Protein AF-A0A7S3BAG7-F1 (afdb_monomer_lite)

Foldseek 3Di:
DDDPDDPPPQDLDAPVVLLVLCLVCLVVQLQALLSLLQSLLVQCVVQLVVGLLSLLLSLLSLVCVLVVLGRHRDPFFDQQQSSLVSLCSNLLSLQVCLLAPVPCVLSSLSSLQSGFNGDHDCLRVCLLQLLVVLCVVQVVPDAQSPLVSVLSRRPDALLVLLQLVLLLQCLVVVNDVVSSQVSSVVVVHDQVNQQPGPSHRNGDRPSVSCNVPSVVSNVSSVLSSLSSCNGHGLQALVNLLCQACKDWDDDGPNDTDTDHHLCLQNVPVVLNVLSVVLVVCQVPPPLLSNLVSLLVSLVSLLQVSDRNHPDGGSSNSSSSSNNSNSLLSNVVSLVVCLVPVVVLAQLRLLSNLLSLLSSVLSNAPPSPQSVVLSVQSVVLSPDDCPQQLSSLVSNLVSLVSNLVVLVVSLVSLCSSNLSSLVSSCVSNVGDPVCSVCVSLVVSCSGSSVSNQSSSQVNNVSSCVRNVFDFKFWLAQAKFKWAEDEEAEQQVCLAPADPTAYAYEYADDQLAGHHHHNHQEYEYQGRDTSSRPHSSCCNVVRHTYMHGVDPVVSVVSVVRHRFIWIWHDPDRRDIDIGGDDPVVRVVVVVVPPDDDDDDDDDGDDPPPPQQDQPPALKAALVPDDPSFFDPVSVVLSVCPPVDPPVDDGDQDMDGTGCNLVVLCPDPQNVVLNVVLVVLPVVADDRGQDPVSVVVNVVSSVSRDDDPRSLVRHQVSCVVSVHDDPPD

Structure (mmCIF, N/CA/C/O backbone):
data_AF-A0A7S3BAG7-F1
#
_entry.id   AF-A0A7S3BAG7-F1
#
loop_
_atom_site.group_PDB
_atom_site.id
_atom_site.type_symbol
_atom_site.label_atom_id
_atom_site.label_alt_id
_atom_site.label_comp_id
_atom_site.label_asym_id
_atom_site.label_entity_id
_atom_site.label_seq_id
_atom_site.pdbx_PDB_ins_code
_atom_site.Cartn_x
_atom_site.Cartn_y
_atom_site.Cartn_z
_atom_site.occupancy
_atom_site.B_iso_or_equiv
_atom_site.auth_seq_id
_atom_site.auth_comp_id
_atom_site.auth_asym_id
_atom_site.auth_atom_id
_atom_site.pdbx_PDB_model_num
ATOM 1 N N . MET A 1 1 ? -21.430 24.669 -4.954 1.00 25.09 1 MET A N 1
ATOM 2 C CA . MET A 1 1 ? -22.412 23.864 -5.709 1.00 25.09 1 MET A CA 1
ATOM 3 C C . MET A 1 1 ? -22.152 22.420 -5.341 1.00 25.09 1 MET A C 1
ATOM 5 O O . MET A 1 1 ? -21.151 21.871 -5.768 1.00 25.09 1 MET A O 1
ATOM 9 N N . LEU A 1 2 ? -22.975 21.888 -4.440 1.00 26.36 2 LEU A N 1
ATOM 10 C CA . LEU A 1 2 ? -22.894 20.519 -3.941 1.00 26.36 2 LEU A CA 1
ATOM 11 C C . LEU A 1 2 ? -23.552 19.614 -4.985 1.00 26.36 2 LEU A C 1
ATOM 13 O O . LEU A 1 2 ? -24.776 19.604 -5.109 1.00 26.36 2 LEU A O 1
ATOM 17 N N . GLY A 1 3 ? -22.734 18.951 -5.798 1.00 23.02 3 GLY A N 1
ATOM 18 C CA . GLY A 1 3 ? -23.190 17.884 -6.677 1.00 23.02 3 GLY A CA 1
ATOM 19 C C . GLY A 1 3 ? -23.357 16.619 -5.850 1.00 23.02 3 GLY A C 1
ATOM 20 O O . GLY A 1 3 ? -22.406 16.169 -5.225 1.00 23.02 3 GLY A O 1
ATOM 21 N N . ALA A 1 4 ? -24.574 16.085 -5.821 1.00 26.61 4 ALA A N 1
ATOM 22 C CA . ALA A 1 4 ? -24.875 14.780 -5.260 1.00 26.61 4 ALA A CA 1
ATOM 23 C C . ALA A 1 4 ? -24.101 13.698 -6.037 1.00 26.61 4 ALA A C 1
ATOM 25 O O . ALA A 1 4 ? -24.522 13.289 -7.120 1.00 26.61 4 ALA A O 1
ATOM 26 N N . GLY A 1 5 ? -22.959 13.269 -5.499 1.00 25.06 5 GLY A N 1
ATOM 27 C CA . GLY A 1 5 ? -22.281 12.043 -5.903 1.00 25.06 5 GLY A CA 1
ATOM 28 C C . GLY A 1 5 ? -23.035 10.868 -5.299 1.00 25.06 5 GLY A C 1
ATOM 29 O O . GLY A 1 5 ? -22.983 10.640 -4.095 1.00 25.06 5 GLY A O 1
ATOM 30 N N . GLY A 1 6 ? -23.827 10.175 -6.114 1.00 25.33 6 GLY A N 1
ATOM 31 C CA . GLY A 1 6 ? -24.443 8.925 -5.692 1.00 25.33 6 GLY A CA 1
ATOM 32 C C . GLY A 1 6 ? -23.356 7.885 -5.447 1.00 25.33 6 GLY A C 1
ATOM 33 O O . GLY A 1 6 ? -22.547 7.649 -6.339 1.00 25.33 6 GLY A O 1
ATOM 34 N N . GLN A 1 7 ? -23.380 7.250 -4.272 1.00 33.12 7 GLN A N 1
ATOM 35 C CA . GLN A 1 7 ? -22.679 5.994 -4.009 1.00 33.12 7 GLN A CA 1
ATOM 36 C C . GLN A 1 7 ? -23.067 4.985 -5.100 1.00 33.12 7 GLN A C 1
ATOM 38 O O . GLN A 1 7 ? -24.140 4.380 -5.060 1.00 33.12 7 GLN A O 1
ATOM 43 N N . ARG A 1 8 ? -22.219 4.841 -6.117 1.00 36.91 8 ARG A N 1
ATOM 44 C CA . ARG A 1 8 ? -22.264 3.723 -7.055 1.00 36.91 8 ARG A CA 1
ATOM 45 C C . ARG A 1 8 ? -21.241 2.721 -6.557 1.00 36.91 8 ARG A C 1
ATOM 47 O O . ARG A 1 8 ? -20.060 2.838 -6.842 1.00 36.91 8 ARG A O 1
ATOM 54 N N . THR A 1 9 ? -21.718 1.760 -5.778 1.00 37.09 9 THR A N 1
ATOM 55 C CA . THR A 1 9 ? -20.982 0.554 -5.400 1.00 37.09 9 THR A CA 1
ATOM 56 C C . THR A 1 9 ? -20.325 -0.059 -6.639 1.00 37.09 9 THR A C 1
ATOM 58 O O . THR A 1 9 ? -21.039 -0.511 -7.539 1.00 37.09 9 THR A O 1
ATOM 61 N N . ALA A 1 10 ? -18.990 -0.074 -6.700 1.00 40.34 10 ALA A N 1
ATOM 62 C CA . ALA A 1 10 ? -18.261 -0.928 -7.631 1.00 40.34 10 ALA A CA 1
ATOM 63 C C . ALA A 1 10 ? -18.729 -2.372 -7.386 1.00 40.34 10 ALA A C 1
ATOM 65 O O . ALA A 1 10 ? -18.666 -2.871 -6.263 1.00 40.34 10 ALA A O 1
ATOM 66 N N . ALA A 1 11 ? -19.325 -3.003 -8.396 1.00 40.44 11 ALA A N 1
ATOM 67 C CA . ALA A 1 11 ? -19.903 -4.330 -8.246 1.00 40.44 11 ALA A CA 1
ATOM 68 C C . ALA A 1 11 ? -18.784 -5.351 -7.984 1.00 40.44 11 ALA A C 1
ATOM 70 O O . ALA A 1 11 ? -17.958 -5.602 -8.858 1.00 40.44 11 ALA A O 1
ATOM 71 N N . ALA A 1 12 ? -18.784 -5.929 -6.780 1.00 52.34 12 ALA A N 1
ATOM 72 C CA . ALA A 1 12 ? -17.923 -7.025 -6.344 1.00 52.34 12 ALA A CA 1
ATOM 73 C C . ALA A 1 12 ? -18.269 -8.321 -7.105 1.00 52.34 12 ALA A C 1
ATOM 75 O O . ALA A 1 12 ? -18.995 -9.182 -6.608 1.00 52.34 12 ALA A O 1
ATOM 76 N N . GLY A 1 13 ? -17.818 -8.421 -8.355 1.00 63.59 13 GLY A N 1
ATOM 77 C CA . GLY A 1 13 ? -18.041 -9.571 -9.227 1.00 63.59 13 GLY A CA 1
ATOM 78 C C . GLY A 1 13 ? -16.734 -10.109 -9.798 1.00 63.59 13 GLY A C 1
ATOM 79 O O . GLY A 1 13 ? -15.817 -9.350 -10.093 1.00 63.59 13 GLY A O 1
ATOM 80 N N . VAL A 1 14 ? -16.653 -11.429 -9.971 1.00 74.06 14 VAL A N 1
ATOM 81 C CA . VAL A 1 14 ? -15.530 -12.080 -10.659 1.00 74.06 14 VAL A CA 1
ATOM 82 C C . VAL A 1 14 ? -15.729 -11.956 -12.171 1.00 74.06 14 VAL A C 1
ATOM 84 O O . VAL A 1 14 ? -16.732 -12.425 -12.715 1.00 74.06 14 VAL A O 1
ATOM 87 N N . ALA A 1 15 ? -14.761 -11.351 -12.860 1.00 83.31 15 ALA A N 1
ATOM 88 C CA . ALA A 1 15 ? -14.761 -11.179 -14.312 1.00 83.31 15 ALA A CA 1
ATOM 89 C C . ALA A 1 15 ? -14.357 -12.472 -15.047 1.00 83.31 15 ALA A C 1
ATOM 91 O O . ALA A 1 15 ? -13.264 -12.571 -15.605 1.00 83.31 15 ALA A O 1
ATOM 92 N N . ASN A 1 16 ? -15.240 -13.477 -15.047 1.00 84.69 16 ASN A N 1
ATOM 93 C CA . ASN A 1 16 ? -14.949 -14.812 -15.594 1.00 84.69 16 ASN A CA 1
ATOM 94 C C . ASN A 1 16 ? -14.428 -14.784 -17.046 1.00 84.69 16 ASN A C 1
ATOM 96 O O . ASN A 1 16 ? -13.531 -15.550 -17.378 1.00 84.69 16 ASN A O 1
ATOM 100 N N . SER A 1 17 ? -14.917 -13.869 -17.896 1.00 88.94 17 SER A N 1
ATOM 101 C CA . SER A 1 17 ? -14.440 -13.717 -19.283 1.00 88.94 17 SER A CA 1
ATOM 102 C C . SER A 1 17 ? -12.948 -13.375 -19.360 1.00 88.94 17 SER A C 1
ATOM 104 O O . SER A 1 17 ? -12.216 -13.951 -20.168 1.00 88.94 17 SER A O 1
ATOM 106 N N . VAL A 1 18 ? -12.489 -12.447 -18.516 1.00 92.56 18 VAL A N 1
ATOM 107 C CA . VAL A 1 18 ? -11.083 -12.037 -18.438 1.00 92.56 18 VAL A CA 1
ATOM 108 C C . VAL A 1 18 ? -10.251 -13.119 -17.764 1.00 92.56 18 VAL A C 1
ATOM 110 O O . VAL A 1 18 ? -9.159 -13.402 -18.246 1.00 92.56 18 VAL A O 1
ATOM 113 N N . VAL A 1 19 ? -10.766 -13.761 -16.711 1.00 92.69 19 VAL A N 1
ATOM 114 C CA . VAL A 1 19 ? -10.092 -14.882 -16.033 1.00 92.69 19 VAL A CA 1
ATOM 115 C C . VAL A 1 19 ? -9.804 -16.015 -17.020 1.00 92.69 19 VAL A C 1
ATOM 117 O O . VAL A 1 19 ? -8.657 -16.446 -17.137 1.00 92.69 19 VAL A O 1
ATOM 120 N N . ASP A 1 20 ? -10.805 -16.436 -17.797 1.00 93.62 20 ASP A N 1
ATOM 121 C CA . ASP A 1 20 ? -10.656 -17.481 -18.814 1.00 93.62 20 ASP A CA 1
ATOM 122 C C . ASP A 1 20 ? -9.662 -17.062 -19.908 1.00 93.62 20 ASP A C 1
ATOM 124 O O . ASP A 1 20 ? -8.821 -17.855 -20.340 1.00 93.62 20 ASP A O 1
ATOM 128 N N . ALA A 1 21 ? -9.722 -15.801 -20.348 1.00 95.62 21 ALA A N 1
ATOM 129 C CA . ALA A 1 21 ? -8.809 -15.275 -21.357 1.00 95.62 21 ALA A CA 1
ATOM 130 C C . ALA A 1 21 ? -7.359 -15.191 -20.853 1.00 95.62 21 ALA A C 1
ATOM 132 O O . ALA A 1 21 ? -6.438 -15.488 -21.614 1.00 95.62 21 ALA A O 1
ATOM 133 N N . VAL A 1 22 ? -7.150 -14.812 -19.590 1.00 95.69 22 VAL A N 1
ATOM 134 C CA . VAL A 1 22 ? -5.837 -14.816 -18.934 1.00 95.69 22 VAL A CA 1
ATOM 135 C C . VAL A 1 22 ? -5.315 -16.244 -18.838 1.00 95.69 22 VAL A C 1
ATOM 137 O O . VAL A 1 22 ? -4.221 -16.512 -19.322 1.00 95.69 22 VAL A O 1
ATOM 140 N N . ALA A 1 23 ? -6.109 -17.183 -18.318 1.00 94.69 23 ALA A N 1
ATOM 141 C CA . ALA A 1 23 ? -5.704 -18.582 -18.186 1.00 94.69 23 ALA A CA 1
ATOM 142 C C . ALA A 1 23 ? -5.341 -19.222 -19.537 1.00 94.69 23 ALA A C 1
ATOM 144 O O . ALA A 1 23 ? -4.357 -19.952 -19.641 1.00 94.69 23 ALA A O 1
ATOM 145 N N . ALA A 1 24 ? -6.097 -18.911 -20.593 1.00 96.81 24 ALA A N 1
ATOM 146 C CA . ALA A 1 24 ? -5.824 -19.413 -21.936 1.00 96.81 24 ALA A CA 1
ATOM 147 C C . ALA A 1 24 ? -4.565 -18.799 -22.575 1.00 96.81 24 ALA A C 1
ATOM 149 O O . ALA A 1 24 ? -3.923 -19.454 -23.396 1.00 96.81 24 ALA A O 1
ATOM 150 N N . ARG A 1 25 ? -4.225 -17.546 -22.241 1.00 96.88 25 ARG A N 1
ATOM 151 C CA . ARG A 1 25 ? -3.120 -16.793 -22.864 1.00 96.88 25 ARG A CA 1
ATOM 152 C C . ARG A 1 25 ? -1.860 -16.716 -22.006 1.00 96.88 25 ARG A C 1
ATOM 154 O O . ARG A 1 25 ? -0.835 -16.267 -22.515 1.00 96.88 25 ARG A O 1
ATOM 161 N N . GLU A 1 26 ? -1.902 -17.157 -20.751 1.00 95.94 26 GLU A N 1
ATOM 162 C CA . GLU A 1 26 ? -0.728 -17.184 -19.875 1.00 95.94 26 GLU A CA 1
ATOM 163 C C . GLU A 1 26 ? 0.449 -17.951 -20.500 1.00 95.94 26 GLU A C 1
ATOM 165 O O . GLU A 1 26 ? 1.532 -17.374 -20.535 1.00 95.94 26 GLU A O 1
ATOM 170 N N . PRO A 1 27 ? 0.278 -19.137 -21.124 1.00 94.75 27 PRO A N 1
ATOM 171 C CA . PRO A 1 27 ? 1.395 -19.827 -21.779 1.00 94.75 27 PRO A CA 1
ATOM 172 C C . PRO A 1 27 ? 2.094 -18.997 -22.873 1.00 94.75 27 PRO A C 1
ATOM 174 O O . PRO A 1 27 ? 3.301 -19.116 -23.080 1.00 94.75 27 PRO A O 1
ATOM 177 N N . ASP A 1 28 ? 1.358 -18.122 -23.569 1.00 94.25 28 ASP A N 1
ATOM 178 C CA . ASP A 1 28 ? 1.946 -17.180 -24.528 1.00 94.25 28 ASP A CA 1
ATOM 179 C C . ASP A 1 28 ? 2.624 -15.992 -23.824 1.00 94.25 28 ASP A C 1
ATOM 181 O O . ASP A 1 28 ? 3.638 -15.481 -24.307 1.00 94.25 28 ASP A O 1
ATOM 185 N N . ALA A 1 29 ? 2.075 -15.542 -22.692 1.00 94.50 29 ALA A N 1
ATOM 186 C CA . ALA A 1 29 ? 2.610 -14.451 -21.880 1.00 94.50 29 ALA A CA 1
ATOM 187 C C . ALA A 1 29 ? 3.918 -14.826 -21.164 1.00 94.50 29 ALA A C 1
ATOM 189 O O . ALA A 1 29 ? 4.806 -13.981 -21.039 1.00 94.50 29 ALA A O 1
ATOM 190 N N . GLU A 1 30 ? 4.065 -16.087 -20.753 1.00 93.50 30 GLU A N 1
ATOM 191 C CA . GLU A 1 30 ? 5.268 -16.639 -20.115 1.00 93.50 30 GLU A CA 1
ATOM 192 C C . GLU A 1 30 ? 6.508 -16.542 -21.003 1.00 93.50 30 GLU A C 1
ATOM 194 O O . GLU A 1 30 ? 7.626 -16.531 -20.496 1.00 93.50 30 GLU A O 1
ATOM 199 N N . ARG A 1 31 ? 6.334 -16.422 -22.325 1.00 91.94 31 ARG A N 1
ATOM 200 C CA . ARG A 1 31 ? 7.448 -16.251 -23.263 1.00 91.94 31 ARG A CA 1
ATOM 201 C C . ARG A 1 31 ? 8.255 -15.006 -22.945 1.00 91.94 31 ARG A C 1
ATOM 203 O O . ARG A 1 31 ? 9.465 -15.056 -23.054 1.00 91.94 31 ARG A O 1
ATOM 210 N N . SER A 1 32 ? 7.618 -13.885 -22.608 1.00 91.88 32 SER A N 1
ATOM 211 C CA . SER A 1 32 ? 8.315 -12.676 -22.156 1.00 91.88 32 SER A CA 1
ATOM 212 C C . SER A 1 32 ? 7.347 -11.585 -21.706 1.00 91.88 32 SER A C 1
ATOM 214 O O . SER A 1 32 ? 6.210 -11.502 -22.176 1.00 91.88 32 SER A O 1
ATOM 216 N N . PHE A 1 33 ? 7.853 -10.624 -20.929 1.00 91.00 33 PHE A N 1
ATOM 217 C CA . PHE A 1 33 ? 7.125 -9.393 -20.606 1.00 91.00 33 PHE A CA 1
ATOM 218 C C . PHE A 1 33 ? 6.549 -8.660 -21.826 1.00 91.00 33 PHE A C 1
ATOM 220 O O . PHE A 1 33 ? 5.456 -8.113 -21.744 1.00 91.00 33 PHE A O 1
ATOM 227 N N . MET A 1 34 ? 7.233 -8.678 -22.975 1.00 92.56 34 MET A N 1
ATOM 228 C CA . MET A 1 34 ? 6.716 -8.059 -24.201 1.00 92.56 34 MET A CA 1
ATOM 229 C C . MET A 1 34 ? 5.394 -8.699 -24.642 1.00 92.56 34 MET A C 1
ATOM 231 O O . MET A 1 34 ? 4.447 -7.979 -24.964 1.00 92.56 34 MET A O 1
ATOM 235 N N . HIS A 1 35 ? 5.301 -10.033 -24.613 1.00 94.88 35 HIS A N 1
ATOM 236 C CA . HIS A 1 35 ? 4.053 -10.734 -24.919 1.00 94.88 35 HIS A CA 1
ATOM 237 C C . HIS A 1 35 ? 2.996 -10.436 -23.862 1.00 94.88 35 HIS A C 1
ATOM 239 O O . HIS A 1 35 ? 1.887 -10.045 -24.220 1.00 94.88 35 HIS A O 1
ATOM 245 N N . ARG A 1 36 ? 3.355 -10.530 -22.575 1.00 95.50 36 ARG A N 1
ATOM 246 C CA . ARG A 1 36 ? 2.443 -10.239 -21.462 1.00 95.50 36 ARG A CA 1
ATOM 247 C C . ARG A 1 36 ? 1.829 -8.842 -21.564 1.00 95.50 36 ARG A C 1
ATOM 249 O O . ARG A 1 36 ? 0.615 -8.711 -21.471 1.00 95.50 36 ARG A O 1
ATOM 256 N N . TYR A 1 37 ? 2.628 -7.808 -21.829 1.00 95.19 37 TYR A N 1
ATOM 257 C CA . TYR A 1 37 ? 2.134 -6.434 -21.949 1.00 95.19 37 TYR A CA 1
ATOM 258 C C . TYR A 1 37 ? 1.263 -6.213 -23.190 1.00 95.19 37 TYR A C 1
ATOM 260 O O . TYR A 1 37 ? 0.271 -5.494 -23.107 1.00 95.19 37 TYR A O 1
ATOM 268 N N . ASN A 1 38 ? 1.565 -6.861 -24.320 1.00 95.62 38 ASN A N 1
ATOM 269 C CA . ASN A 1 38 ? 0.683 -6.810 -25.492 1.00 95.62 38 ASN A CA 1
ATOM 270 C C . ASN A 1 38 ? -0.660 -7.496 -25.223 1.00 95.62 38 ASN A C 1
ATOM 272 O O . ASN A 1 38 ? -1.707 -6.939 -25.541 1.00 95.62 38 ASN A O 1
ATOM 276 N N . ILE A 1 39 ? -0.635 -8.675 -24.594 1.00 96.94 39 ILE A N 1
ATOM 277 C CA . ILE A 1 39 ? -1.845 -9.394 -24.186 1.00 96.94 39 ILE A CA 1
ATOM 278 C C . ILE A 1 39 ? -2.659 -8.531 -23.216 1.00 96.94 39 ILE A C 1
ATOM 280 O O . ILE A 1 39 ? -3.860 -8.366 -23.411 1.00 96.94 39 ILE A O 1
ATOM 284 N N . ALA A 1 40 ? -2.011 -7.936 -22.212 1.00 96.50 40 ALA A N 1
ATOM 285 C CA . ALA A 1 40 ? -2.662 -7.061 -21.244 1.00 96.50 40 ALA A CA 1
ATOM 286 C C . ALA A 1 40 ? -3.283 -5.825 -21.906 1.00 96.50 40 ALA A C 1
ATOM 288 O O . ALA A 1 40 ? -4.413 -5.486 -21.585 1.00 96.50 40 ALA A O 1
ATOM 289 N N . SER A 1 41 ? -2.599 -5.196 -22.865 1.00 95.31 41 SER A N 1
ATOM 290 C CA . SER A 1 41 ? -3.130 -4.067 -23.642 1.00 95.31 41 SER A CA 1
ATOM 291 C C . SER A 1 41 ? -4.400 -4.463 -24.412 1.00 95.31 41 SER A C 1
ATOM 293 O O . SER A 1 41 ? -5.436 -3.802 -24.307 1.00 95.31 41 SER A O 1
ATOM 295 N N . GLU A 1 42 ? -4.387 -5.607 -25.100 1.00 94.81 42 GLU A N 1
ATOM 296 C CA . GLU A 1 42 ? -5.569 -6.120 -25.804 1.00 94.81 42 GLU A CA 1
ATOM 297 C C . GLU A 1 42 ? -6.735 -6.455 -24.859 1.00 94.81 42 GLU A C 1
ATOM 299 O O . GLU A 1 42 ? -7.889 -6.158 -25.173 1.00 94.81 42 GLU A O 1
ATOM 304 N N . LEU A 1 43 ? -6.453 -7.083 -23.711 1.00 95.44 43 LEU A N 1
ATOM 305 C CA . LEU A 1 43 ? -7.470 -7.420 -22.710 1.00 95.44 43 LEU A CA 1
ATOM 306 C C . LEU A 1 43 ? -8.049 -6.161 -22.070 1.00 95.44 43 LEU A C 1
ATOM 308 O O . LEU A 1 43 ? -9.267 -6.024 -21.992 1.00 95.44 43 LEU A O 1
ATOM 312 N N . LEU A 1 44 ? -7.193 -5.210 -21.699 1.00 93.62 44 LEU A N 1
ATOM 313 C CA . LEU A 1 44 ? -7.589 -3.940 -21.104 1.00 93.62 44 LEU A CA 1
ATOM 314 C C . LEU A 1 44 ? -8.506 -3.144 -22.042 1.00 93.62 44 LEU A C 1
ATOM 316 O O . LEU A 1 44 ? -9.425 -2.472 -21.585 1.00 93.62 44 LEU A O 1
ATOM 320 N N . GLN A 1 45 ? -8.309 -3.250 -23.362 1.00 90.56 45 GLN A N 1
ATOM 321 C CA . GLN A 1 45 ? -9.130 -2.535 -24.347 1.00 90.56 45 GLN A CA 1
ATOM 322 C C . GLN A 1 45 ? -10.577 -3.021 -24.327 1.00 90.56 45 GLN A C 1
ATOM 324 O O . GLN A 1 45 ? -11.504 -2.223 -24.454 1.00 90.56 45 GLN A O 1
ATOM 329 N N . LYS A 1 46 ? -10.755 -4.334 -24.177 1.00 89.38 46 LYS A N 1
ATOM 330 C CA . LYS A 1 46 ? -12.069 -4.976 -24.101 1.00 89.38 46 LYS A CA 1
ATOM 331 C C . LYS A 1 46 ? -12.699 -4.747 -22.731 1.00 89.38 46 LYS A C 1
ATOM 333 O O . LYS A 1 46 ? -13.839 -4.297 -22.657 1.00 89.38 46 LYS A O 1
ATOM 338 N N . ALA A 1 47 ? -11.915 -4.952 -21.674 1.00 90.25 47 ALA A N 1
ATOM 339 C CA . ALA A 1 47 ? -12.338 -4.845 -20.284 1.00 90.25 47 ALA A CA 1
ATOM 340 C C . ALA A 1 47 ? -13.013 -3.505 -19.959 1.00 90.25 47 ALA A C 1
ATOM 342 O O . ALA A 1 47 ? -14.060 -3.480 -19.325 1.00 90.25 47 ALA A O 1
ATOM 343 N N . VAL A 1 48 ? -12.481 -2.388 -20.470 1.00 86.69 48 VAL A N 1
ATOM 344 C CA . VAL A 1 48 ? -13.052 -1.044 -20.244 1.00 86.69 48 VAL A CA 1
ATOM 345 C C . VAL A 1 48 ? -14.497 -0.921 -20.734 1.00 86.69 48 VAL A C 1
ATOM 347 O O . VAL A 1 48 ? -15.272 -0.149 -20.174 1.00 86.69 48 VAL A O 1
ATOM 350 N N . THR A 1 49 ? -14.874 -1.666 -21.776 1.00 85.44 49 THR A N 1
ATOM 351 C CA . THR A 1 49 ? -16.251 -1.668 -22.296 1.00 85.44 49 THR A CA 1
ATOM 352 C C . THR A 1 49 ? -17.181 -2.630 -21.558 1.00 85.44 49 THR A C 1
ATOM 354 O O . THR A 1 49 ? -18.396 -2.495 -21.679 1.00 85.44 49 THR A O 1
ATOM 357 N N . GLU A 1 50 ? -16.621 -3.580 -20.807 1.00 85.94 50 GLU A N 1
ATOM 358 C CA . GLU A 1 50 ? -17.352 -4.629 -20.091 1.00 85.94 50 GLU A CA 1
ATOM 359 C C . GLU A 1 50 ? -17.657 -4.206 -18.645 1.00 85.94 50 GLU A C 1
ATOM 361 O O . GLU A 1 50 ? -18.801 -4.333 -18.206 1.00 85.94 50 GLU A O 1
ATOM 366 N N . GLY A 1 51 ? -16.697 -3.584 -17.951 1.00 85.56 51 GLY A N 1
ATOM 367 C CA . GLY A 1 51 ? -16.920 -3.0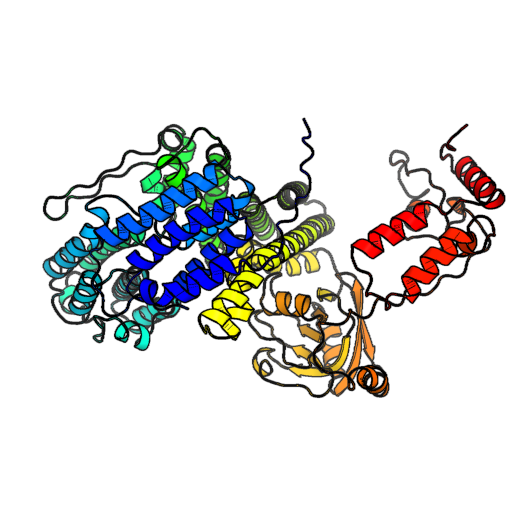35 -16.617 1.00 85.56 51 GLY A CA 1
ATOM 368 C C . GLY A 1 51 ? -15.654 -2.893 -15.759 1.00 85.56 51 GLY A C 1
ATOM 369 O O . GLY A 1 51 ? -14.555 -3.274 -16.166 1.00 85.56 51 GLY A O 1
ATOM 370 N N . PRO A 1 52 ? -15.779 -2.314 -14.546 1.00 85.62 52 PRO A N 1
ATOM 371 C CA . PRO A 1 52 ? -14.657 -2.164 -13.618 1.00 85.62 52 PRO A CA 1
ATOM 372 C C . PRO A 1 52 ? -14.054 -3.495 -13.152 1.00 85.62 52 PRO A C 1
ATOM 374 O O . PRO A 1 52 ? -12.844 -3.570 -12.967 1.00 85.62 52 PRO A O 1
ATOM 377 N N . ALA A 1 53 ? -14.866 -4.546 -12.996 1.00 89.00 53 ALA A N 1
ATOM 378 C CA . ALA A 1 53 ? -14.400 -5.859 -12.547 1.00 89.00 53 ALA A CA 1
ATOM 379 C C . ALA A 1 53 ? -13.405 -6.482 -13.541 1.00 89.00 53 ALA A C 1
ATOM 381 O O . ALA A 1 53 ? -12.375 -7.030 -13.151 1.00 89.00 53 ALA A O 1
ATOM 382 N N . GLU A 1 54 ? -13.674 -6.342 -14.838 1.00 91.88 54 GLU A N 1
ATOM 383 C CA . GLU A 1 54 ? -12.829 -6.819 -15.928 1.00 91.88 54 GLU A CA 1
ATOM 384 C C . GLU A 1 54 ? -11.492 -6.074 -15.967 1.00 91.88 54 GLU A C 1
ATOM 386 O O . GLU A 1 54 ? -10.438 -6.678 -16.177 1.00 91.88 54 GLU A O 1
ATOM 391 N N . VAL A 1 55 ? -11.516 -4.760 -15.731 1.00 92.50 55 VAL A N 1
ATOM 392 C CA . VAL A 1 55 ? -10.303 -3.932 -15.666 1.00 92.50 55 VAL A CA 1
ATOM 393 C C . VAL A 1 55 ? -9.462 -4.313 -14.445 1.00 92.50 55 VAL A C 1
ATOM 395 O O . VAL A 1 55 ? -8.243 -4.471 -14.558 1.00 92.50 55 VAL A O 1
ATOM 398 N N . THR A 1 56 ? -10.110 -4.531 -13.300 1.00 93.50 56 THR A N 1
ATOM 399 C CA . THR A 1 56 ? -9.463 -5.009 -12.075 1.00 93.50 56 THR A CA 1
ATOM 400 C C . THR A 1 56 ? -8.802 -6.372 -12.271 1.00 93.50 56 THR A C 1
ATOM 402 O O . THR A 1 56 ? -7.661 -6.553 -11.851 1.00 93.50 56 THR A O 1
ATOM 405 N N . ALA A 1 57 ? -9.444 -7.307 -12.975 1.00 95.12 57 ALA A N 1
ATOM 406 C CA . ALA A 1 57 ? -8.856 -8.611 -13.279 1.00 95.12 57 ALA A CA 1
ATOM 407 C C . ALA A 1 57 ? -7.539 -8.497 -14.075 1.00 95.12 57 ALA A C 1
ATOM 409 O O . ALA A 1 57 ? -6.560 -9.176 -13.758 1.00 95.12 57 ALA A O 1
ATOM 410 N N . VAL A 1 58 ? -7.461 -7.586 -15.055 1.00 95.62 58 VAL A N 1
ATOM 411 C CA . VAL A 1 58 ? -6.204 -7.318 -15.782 1.00 95.62 58 VAL A CA 1
ATOM 412 C C . VAL A 1 58 ? -5.131 -6.743 -14.849 1.00 95.62 58 VAL A C 1
ATOM 414 O O . VAL A 1 58 ? -3.970 -7.152 -14.923 1.00 95.62 58 VAL A O 1
ATOM 417 N N . ALA A 1 59 ? -5.502 -5.824 -13.954 1.00 94.81 59 ALA A N 1
ATOM 418 C CA . ALA A 1 59 ? -4.571 -5.239 -12.990 1.00 94.81 59 ALA A CA 1
ATOM 419 C C . ALA A 1 59 ? -4.017 -6.278 -12.005 1.00 94.81 59 ALA A C 1
ATOM 421 O O . ALA A 1 59 ? -2.809 -6.321 -11.774 1.00 94.81 59 ALA A O 1
ATOM 422 N N . VAL A 1 60 ? -4.877 -7.159 -11.488 1.00 95.81 60 VAL A N 1
ATOM 423 C CA . VAL A 1 60 ? -4.493 -8.275 -10.614 1.00 95.81 60 VAL A CA 1
ATOM 424 C C . VAL A 1 60 ? -3.503 -9.206 -11.313 1.00 95.81 60 VAL A C 1
ATOM 426 O O . VAL A 1 60 ? -2.461 -9.537 -10.748 1.00 95.81 60 VAL A O 1
ATOM 429 N N . TRP A 1 61 ? -3.766 -9.573 -12.570 1.00 96.38 61 TRP A N 1
ATOM 430 C CA . TRP A 1 61 ? -2.857 -10.418 -13.346 1.00 96.38 61 TRP A CA 1
ATOM 431 C C . TRP A 1 61 ? -1.469 -9.786 -13.535 1.00 96.38 61 TRP A C 1
ATOM 433 O O . TRP A 1 61 ? -0.442 -10.437 -13.322 1.00 96.38 61 TRP A O 1
ATOM 443 N N . LEU A 1 62 ? -1.417 -8.496 -13.879 1.00 95.38 62 LEU A N 1
ATOM 444 C CA . LEU A 1 62 ? -0.153 -7.764 -13.987 1.00 95.38 62 LEU A CA 1
ATOM 445 C C . LEU A 1 62 ? 0.564 -7.651 -12.637 1.00 95.38 62 LEU A C 1
ATOM 447 O O . LEU A 1 62 ? 1.792 -7.740 -12.587 1.00 95.38 62 LEU A O 1
ATOM 451 N N . ARG A 1 63 ? -0.181 -7.508 -11.538 1.00 94.19 63 ARG A N 1
ATOM 452 C CA . ARG A 1 63 ? 0.387 -7.447 -10.190 1.00 94.19 63 ARG A CA 1
ATOM 453 C C . ARG A 1 63 ? 0.973 -8.787 -9.749 1.00 94.19 63 ARG A C 1
ATOM 455 O O . ARG A 1 63 ? 2.048 -8.766 -9.153 1.00 94.19 63 ARG A O 1
ATOM 462 N N . TYR A 1 64 ? 0.359 -9.922 -10.099 1.00 95.06 64 TYR A N 1
ATOM 463 C CA . TYR A 1 64 ? 0.959 -11.249 -9.903 1.00 95.06 64 TYR A CA 1
ATOM 464 C C . TYR A 1 64 ? 2.300 -11.379 -10.633 1.00 95.06 64 TYR A C 1
ATOM 466 O O . TYR A 1 64 ? 3.280 -11.856 -10.056 1.00 95.06 64 TYR A O 1
ATOM 474 N N . ALA A 1 65 ? 2.383 -10.884 -11.873 1.00 93.31 65 ALA A N 1
ATOM 475 C CA . ALA A 1 65 ? 3.651 -10.836 -12.595 1.00 93.31 65 ALA A CA 1
ATOM 476 C C . ALA A 1 65 ? 4.672 -9.939 -11.874 1.00 93.31 65 ALA A C 1
ATOM 478 O O . ALA A 1 65 ? 5.794 -10.376 -11.628 1.00 93.31 65 ALA A O 1
ATOM 479 N N . ALA A 1 66 ? 4.293 -8.723 -11.472 1.00 89.81 66 ALA A N 1
ATOM 480 C CA . ALA A 1 66 ? 5.179 -7.809 -10.744 1.00 89.81 66 ALA A CA 1
ATOM 481 C C . ALA A 1 66 ? 5.654 -8.381 -9.391 1.00 89.81 66 ALA A C 1
ATOM 483 O O . ALA A 1 66 ? 6.791 -8.146 -8.993 1.00 89.81 66 ALA A O 1
ATOM 484 N N . ALA A 1 67 ? 4.822 -9.181 -8.718 1.00 89.56 67 ALA A N 1
ATOM 485 C CA . ALA A 1 67 ? 5.131 -9.861 -7.458 1.00 89.56 67 ALA A CA 1
ATOM 486 C C . ALA A 1 67 ? 6.014 -11.117 -7.613 1.00 89.56 67 ALA A C 1
ATOM 488 O O . ALA A 1 67 ? 6.216 -11.831 -6.638 1.00 89.56 67 ALA A O 1
ATOM 489 N N . LYS A 1 68 ? 6.535 -11.412 -8.816 1.00 90.31 68 LYS A N 1
ATOM 490 C CA . LYS A 1 68 ? 7.334 -12.621 -9.117 1.00 90.31 68 LYS A CA 1
ATOM 491 C C . LYS A 1 68 ? 6.576 -13.945 -8.922 1.00 90.31 68 LYS A C 1
ATOM 493 O O . LYS A 1 68 ? 7.206 -14.995 -8.841 1.00 90.31 68 LYS A O 1
ATOM 498 N N . LEU A 1 69 ? 5.241 -13.910 -8.910 1.00 92.81 69 LEU A N 1
ATOM 499 C CA . LEU A 1 69 ? 4.385 -15.096 -8.755 1.00 92.81 69 LEU A CA 1
ATOM 500 C C . LEU A 1 69 ? 4.066 -15.786 -10.091 1.00 92.81 69 LEU A C 1
ATOM 502 O O . LEU A 1 69 ? 3.510 -16.879 -10.100 1.00 92.81 69 LEU A O 1
ATOM 506 N N . LEU A 1 70 ? 4.436 -15.163 -11.215 1.00 93.88 70 LEU A N 1
ATOM 507 C CA . LEU A 1 70 ? 4.307 -15.715 -12.566 1.00 93.88 70 LEU A CA 1
ATOM 508 C C . LEU A 1 70 ? 5.671 -15.792 -13.251 1.00 93.88 70 LEU A C 1
ATOM 510 O O . LEU A 1 70 ? 6.566 -14.982 -12.986 1.00 93.88 70 LEU A O 1
ATOM 514 N N . LEU A 1 71 ? 5.814 -16.727 -14.190 1.00 91.31 71 LEU A N 1
ATOM 515 C CA . LEU A 1 71 ? 7.026 -16.852 -14.992 1.00 91.31 71 LEU A CA 1
ATOM 516 C C . LEU A 1 71 ? 7.172 -15.634 -15.922 1.00 91.31 71 LEU A C 1
ATOM 518 O O . LEU A 1 71 ? 6.269 -15.267 -16.677 1.00 91.31 71 LEU A O 1
ATOM 522 N N . TRP A 1 72 ? 8.320 -14.962 -15.845 1.00 90.06 72 TRP A N 1
ATOM 523 C CA . TRP A 1 72 ? 8.562 -13.721 -16.595 1.00 90.06 72 TRP A CA 1
ATOM 524 C C . TRP A 1 72 ? 8.992 -13.948 -18.041 1.00 90.06 72 TRP A C 1
ATOM 526 O O . TRP A 1 72 ? 8.790 -13.075 -18.888 1.00 90.06 72 TRP A O 1
ATOM 536 N N . ASN A 1 73 ? 9.660 -15.068 -18.294 1.00 86.81 73 ASN A N 1
ATOM 537 C CA . ASN A 1 73 ? 10.283 -15.390 -19.565 1.00 86.81 73 ASN A CA 1
ATOM 538 C C . ASN A 1 73 ? 10.584 -16.895 -19.622 1.00 86.81 73 ASN A C 1
ATOM 540 O O . ASN A 1 73 ? 10.939 -17.484 -18.600 1.00 86.81 73 ASN A O 1
ATOM 544 N N . ASN A 1 74 ? 10.477 -17.473 -20.815 1.00 87.44 74 ASN A N 1
ATOM 545 C CA . ASN A 1 74 ? 10.713 -18.885 -21.077 1.00 87.44 74 ASN A CA 1
ATOM 546 C C . ASN A 1 74 ? 11.321 -19.059 -22.474 1.00 87.44 74 ASN A C 1
ATOM 548 O O . ASN A 1 74 ? 10.600 -18.999 -23.474 1.00 87.44 74 ASN A O 1
ATOM 552 N N . ASP A 1 75 ? 12.644 -19.232 -22.521 1.00 84.12 75 ASP A N 1
ATOM 553 C CA . ASP A 1 75 ? 13.448 -19.518 -23.720 1.00 84.12 75 ASP A CA 1
ATOM 554 C C . ASP A 1 75 ? 13.066 -18.678 -24.954 1.00 84.12 75 ASP A C 1
ATOM 556 O O . ASP A 1 75 ? 12.891 -19.173 -26.073 1.00 84.12 75 ASP A O 1
ATOM 560 N N . TYR A 1 76 ? 12.901 -17.366 -24.759 1.00 86.00 76 TYR A N 1
ATOM 561 C CA . TYR A 1 76 ? 12.541 -16.460 -25.843 1.00 86.00 76 TYR A CA 1
ATOM 562 C C . TYR A 1 76 ? 13.309 -15.145 -25.778 1.00 86.00 76 TYR A C 1
ATOM 564 O O . TYR A 1 76 ? 13.167 -14.363 -24.849 1.00 86.00 76 TYR A O 1
ATOM 572 N N . ASN A 1 77 ? 14.082 -14.836 -26.817 1.00 88.44 77 ASN A N 1
ATOM 573 C CA . ASN A 1 77 ? 14.854 -13.595 -26.876 1.00 88.44 77 ASN A CA 1
ATOM 574 C C . ASN A 1 77 ? 13.985 -12.410 -27.326 1.00 88.44 77 ASN A C 1
ATOM 576 O O . ASN A 1 77 ? 13.448 -12.415 -28.438 1.00 88.44 77 ASN A O 1
ATOM 580 N N . VAL A 1 78 ? 13.920 -11.360 -26.506 1.00 85.44 78 VAL A N 1
ATOM 581 C CA . VAL A 1 78 ? 13.262 -10.094 -26.850 1.00 85.44 78 VAL A CA 1
ATOM 582 C C . VAL A 1 78 ? 14.274 -8.966 -26.901 1.00 85.44 78 VAL A C 1
ATOM 584 O O . VAL A 1 78 ? 15.002 -8.705 -25.945 1.00 85.44 78 VAL A O 1
ATOM 587 N N . LYS A 1 79 ? 14.273 -8.203 -27.999 1.00 82.69 79 LYS A N 1
ATOM 588 C CA . LYS A 1 79 ? 15.070 -6.970 -28.070 1.00 82.69 79 LYS A CA 1
ATOM 589 C C . LYS A 1 79 ? 14.493 -5.933 -27.100 1.00 82.69 79 LYS A C 1
ATOM 591 O O . LYS A 1 79 ? 13.283 -5.730 -27.111 1.00 82.69 79 LYS A O 1
ATOM 596 N N . PRO A 1 80 ? 15.291 -5.170 -26.337 1.00 79.12 80 PRO A N 1
ATOM 597 C CA . PRO A 1 80 ? 14.759 -4.331 -25.268 1.00 79.12 80 PRO A CA 1
ATOM 598 C C . PRO A 1 80 ? 13.907 -3.186 -25.826 1.00 79.12 80 PRO A C 1
ATOM 600 O O . PRO A 1 80 ? 12.965 -2.746 -25.186 1.00 79.12 80 PRO A O 1
ATOM 603 N N . ARG A 1 81 ? 14.175 -2.755 -27.067 1.00 80.62 81 ARG A N 1
ATOM 604 C CA . ARG A 1 81 ? 13.320 -1.820 -27.814 1.00 80.62 81 ARG A CA 1
ATOM 605 C C . ARG A 1 81 ? 11.891 -2.346 -28.034 1.00 80.62 81 ARG A C 1
ATOM 607 O O . ARG A 1 81 ? 10.949 -1.569 -28.028 1.00 80.62 81 ARG A O 1
ATOM 614 N N . GLU A 1 82 ? 11.721 -3.656 -28.231 1.00 86.06 82 GLU A N 1
ATOM 615 C CA . GLU A 1 82 ? 10.409 -4.288 -28.439 1.00 86.06 82 GLU A CA 1
ATOM 616 C C . GLU A 1 82 ? 9.650 -4.403 -27.115 1.00 86.06 82 GLU A C 1
ATOM 618 O O . GLU A 1 82 ? 8.447 -4.148 -27.081 1.00 86.06 82 GLU A O 1
ATOM 623 N N . LEU A 1 83 ? 10.365 -4.704 -26.024 1.00 86.31 83 LEU A N 1
ATOM 624 C CA . LEU A 1 83 ? 9.829 -4.646 -24.664 1.00 86.31 83 LEU A CA 1
ATOM 625 C C . LEU A 1 83 ? 9.374 -3.223 -24.301 1.00 86.31 83 LEU A C 1
ATOM 627 O O . LEU A 1 83 ? 8.221 -3.035 -23.927 1.00 86.31 83 LEU A O 1
ATOM 631 N N . SER A 1 84 ? 10.245 -2.230 -24.497 1.00 84.81 84 SER A N 1
ATOM 632 C CA . SER A 1 84 ? 9.965 -0.811 -24.240 1.00 84.81 84 SER A CA 1
ATOM 633 C C . SER A 1 84 ? 8.757 -0.305 -25.034 1.00 84.81 84 SER A C 1
ATOM 635 O O . SER A 1 84 ? 7.912 0.413 -24.504 1.00 84.81 84 SER A O 1
ATOM 637 N N . ALA A 1 85 ? 8.618 -0.731 -26.295 1.00 87.44 85 ALA A N 1
ATOM 638 C CA . ALA A 1 85 ? 7.459 -0.393 -27.117 1.00 87.44 85 ALA A CA 1
ATOM 639 C C . ALA A 1 85 ? 6.162 -1.070 -26.634 1.00 87.44 85 ALA A C 1
ATOM 641 O O . ALA A 1 85 ? 5.088 -0.490 -26.773 1.00 87.44 85 ALA A O 1
ATOM 642 N N . ALA A 1 86 ? 6.232 -2.291 -26.091 1.00 91.25 86 ALA A N 1
ATOM 643 C CA . ALA A 1 86 ? 5.068 -2.972 -25.520 1.00 91.25 86 ALA A CA 1
ATOM 644 C C . ALA A 1 86 ? 4.617 -2.342 -24.196 1.00 91.25 86 ALA A C 1
ATOM 646 O O . ALA A 1 86 ? 3.420 -2.138 -24.011 1.00 91.25 86 ALA A O 1
ATOM 647 N N . GLN A 1 87 ? 5.563 -1.964 -23.330 1.00 90.19 87 GLN A N 1
ATOM 648 C CA . GLN A 1 87 ? 5.286 -1.163 -22.133 1.00 90.19 87 GLN A CA 1
ATOM 649 C C . GLN A 1 87 ? 4.580 0.140 -22.510 1.00 90.19 87 GLN A C 1
ATOM 651 O O . GLN A 1 87 ? 3.509 0.422 -21.986 1.00 90.19 87 GLN A O 1
ATOM 656 N N . MET A 1 88 ? 5.128 0.879 -23.483 1.00 89.31 88 MET A N 1
ATOM 657 C CA . MET A 1 88 ? 4.559 2.149 -23.934 1.00 89.31 88 MET A CA 1
ATOM 658 C C . MET A 1 88 ? 3.118 2.002 -24.440 1.00 89.31 88 MET A C 1
ATOM 660 O O . MET A 1 88 ? 2.265 2.800 -24.079 1.00 89.31 88 MET A O 1
ATOM 664 N N . ARG A 1 89 ? 2.813 0.955 -25.222 1.00 92.25 89 ARG A N 1
ATOM 665 C CA . ARG A 1 89 ? 1.433 0.689 -25.670 1.00 92.25 89 ARG A CA 1
ATOM 666 C C . ARG A 1 89 ? 0.472 0.486 -24.500 1.00 92.25 89 ARG A C 1
ATOM 668 O O . ARG A 1 89 ? -0.618 1.052 -24.505 1.00 92.25 89 ARG A O 1
ATOM 675 N N . LEU A 1 90 ? 0.875 -0.312 -23.510 1.00 94.38 90 LEU A N 1
ATOM 676 C CA . LEU A 1 90 ? 0.058 -0.579 -22.329 1.00 94.38 90 LEU A CA 1
ATOM 677 C C . LEU A 1 90 ? -0.142 0.689 -21.483 1.00 94.38 90 LEU A C 1
ATOM 679 O O . LEU A 1 90 ? -1.260 0.963 -21.050 1.00 94.38 90 LEU A O 1
ATOM 683 N N . THR A 1 91 ? 0.911 1.482 -21.275 1.00 93.25 91 THR A N 1
ATOM 684 C CA . THR A 1 91 ? 0.850 2.695 -20.447 1.00 93.25 91 THR A CA 1
ATOM 685 C C . THR A 1 91 ? 0.095 3.828 -21.139 1.00 93.25 91 THR A C 1
ATOM 687 O O . THR A 1 91 ? -0.708 4.498 -20.493 1.00 93.25 91 THR A O 1
ATOM 690 N N . ASP A 1 92 ? 0.241 4.001 -22.455 1.00 92.62 92 ASP A N 1
ATOM 691 C CA . ASP A 1 92 ? -0.556 4.960 -23.234 1.00 92.62 92 ASP A CA 1
ATOM 692 C C . ASP A 1 92 ? -2.048 4.619 -23.179 1.00 92.62 92 ASP A C 1
ATOM 694 O O . ASP A 1 92 ? -2.900 5.502 -23.043 1.00 92.62 92 ASP A O 1
ATOM 698 N N . GLN A 1 93 ? -2.375 3.329 -23.226 1.00 92.50 93 GLN A N 1
ATOM 699 C CA . GLN A 1 93 ? -3.746 2.871 -23.086 1.00 92.50 93 GLN A CA 1
ATOM 700 C C . GLN A 1 93 ? -4.301 3.112 -21.678 1.00 92.50 93 GLN A C 1
ATOM 702 O O . GLN A 1 93 ? -5.420 3.612 -21.552 1.00 92.50 93 GLN A O 1
ATOM 707 N N . ALA A 1 94 ? -3.524 2.819 -20.630 1.00 92.62 94 ALA A N 1
ATOM 708 C CA . ALA A 1 94 ? -3.902 3.119 -19.249 1.00 92.62 94 ALA A CA 1
ATOM 709 C C . ALA A 1 94 ? -4.176 4.621 -19.052 1.00 92.62 94 ALA A C 1
ATOM 711 O O . ALA A 1 94 ? -5.170 5.000 -18.434 1.00 92.62 94 ALA A O 1
ATOM 712 N N . ILE A 1 95 ? -3.360 5.488 -19.657 1.00 91.94 95 ILE A N 1
ATOM 713 C CA . ILE A 1 95 ? -3.546 6.944 -19.613 1.00 91.94 95 ILE A CA 1
ATOM 714 C C . ILE A 1 95 ? -4.783 7.400 -20.389 1.00 91.94 95 ILE A C 1
ATOM 716 O O . ILE A 1 95 ? -5.502 8.291 -19.928 1.00 91.94 95 ILE A O 1
ATOM 720 N N . GLY A 1 96 ? -5.085 6.779 -21.531 1.00 90.12 96 GLY A N 1
ATOM 721 C CA . GLY A 1 96 ? -6.330 7.033 -22.260 1.00 90.12 96 GLY A CA 1
ATOM 722 C C . GLY A 1 96 ? -7.575 6.732 -21.416 1.00 90.12 96 GLY A C 1
ATOM 723 O O . GLY A 1 96 ? -8.528 7.518 -21.410 1.00 90.12 96 GLY A O 1
ATOM 724 N N . ILE A 1 97 ? -7.540 5.637 -20.649 1.00 89.00 97 ILE A N 1
ATOM 725 C CA . ILE A 1 97 ? -8.614 5.240 -19.726 1.00 89.00 97 ILE A CA 1
ATOM 726 C C . ILE A 1 97 ? -8.694 6.212 -18.551 1.00 89.00 97 ILE A C 1
ATOM 728 O O . ILE A 1 97 ? -9.766 6.748 -18.285 1.00 89.00 97 ILE A O 1
ATOM 732 N N . LEU A 1 98 ? -7.563 6.506 -17.905 1.00 87.31 98 LEU A N 1
ATOM 733 C CA . LEU A 1 98 ? -7.470 7.455 -16.792 1.00 87.31 98 LEU A CA 1
ATOM 734 C C . LEU A 1 98 ? -8.050 8.832 -17.154 1.00 87.31 98 LEU A C 1
ATOM 736 O O . LEU A 1 98 ? -8.741 9.456 -16.352 1.00 87.31 98 LEU A O 1
ATOM 740 N N . SER A 1 99 ? -7.795 9.292 -18.381 1.00 84.44 99 SER A N 1
ATOM 741 C CA . SER A 1 99 ? -8.295 10.578 -18.887 1.00 84.44 99 SER A CA 1
ATOM 742 C C . SER A 1 99 ? -9.817 10.599 -19.063 1.00 84.44 99 SER A C 1
ATOM 744 O O . SER A 1 99 ? -10.421 11.671 -19.016 1.00 84.44 99 SER A O 1
ATOM 746 N N . SER A 1 100 ? -10.428 9.429 -19.277 1.00 81.06 100 SER A N 1
ATOM 747 C CA . SER A 1 100 ? -11.841 9.271 -19.645 1.00 81.06 100 SER A CA 1
ATOM 748 C C . SER A 1 100 ? -12.721 8.780 -18.489 1.00 81.06 100 SER A C 1
ATOM 750 O O . SER A 1 100 ? -13.923 9.039 -18.484 1.00 81.06 100 SER A O 1
ATOM 752 N N . CYS A 1 101 ? -12.141 8.079 -17.511 1.00 80.62 101 CYS A N 1
ATOM 753 C CA . CYS A 1 101 ? -12.852 7.382 -16.441 1.00 80.62 101 CYS A CA 1
ATOM 754 C C . CYS A 1 101 ? -12.196 7.668 -15.082 1.00 80.62 101 CYS A C 1
ATOM 756 O O . CYS A 1 101 ? -11.212 7.027 -14.714 1.00 80.62 101 CYS A O 1
ATOM 758 N N . ALA A 1 102 ? -12.770 8.606 -14.322 1.00 76.25 102 ALA A N 1
ATOM 759 C CA . ALA A 1 102 ? -12.281 8.978 -12.991 1.00 76.25 102 ALA A CA 1
ATOM 760 C C . ALA A 1 102 ? -12.273 7.788 -12.012 1.00 76.25 102 ALA A C 1
ATOM 762 O O . ALA A 1 102 ? -11.296 7.588 -11.294 1.00 76.25 102 ALA A O 1
ATOM 763 N N . ASP A 1 103 ? -13.327 6.973 -12.058 1.00 78.12 103 ASP A N 1
ATOM 764 C CA . ASP A 1 103 ? -13.577 5.858 -11.138 1.00 78.12 103 ASP A CA 1
ATOM 765 C C . ASP A 1 103 ? -12.537 4.727 -11.263 1.00 78.12 103 ASP A C 1
ATOM 767 O O . ASP A 1 103 ? -12.364 3.931 -10.349 1.00 78.12 103 ASP A O 1
ATOM 771 N N . LEU A 1 104 ? -11.808 4.653 -12.385 1.00 84.94 104 LEU A N 1
ATOM 772 C CA . LEU A 1 104 ? -10.775 3.633 -12.623 1.00 84.94 104 LEU A CA 1
ATOM 773 C C . LEU A 1 104 ? -9.363 4.118 -12.279 1.00 84.94 104 LEU A C 1
ATOM 775 O O . LEU A 1 104 ? -8.387 3.410 -12.535 1.00 84.94 104 LEU A O 1
ATOM 779 N N . ARG A 1 105 ? -9.226 5.321 -11.712 1.00 84.75 105 ARG A N 1
ATOM 780 C CA . ARG A 1 105 ? -7.928 5.938 -11.421 1.00 84.75 105 ARG A CA 1
ATOM 781 C C . ARG A 1 105 ? -7.031 5.065 -10.554 1.00 84.75 105 ARG A C 1
ATOM 783 O O . ARG A 1 105 ? -5.858 4.921 -10.886 1.00 84.75 105 ARG A O 1
ATOM 790 N N . GLU A 1 106 ? -7.558 4.503 -9.471 1.00 85.50 106 GLU A N 1
ATOM 791 C CA . GLU A 1 106 ? -6.785 3.648 -8.561 1.00 85.50 106 GLU A CA 1
ATOM 792 C C . GLU A 1 106 ? -6.245 2.415 -9.296 1.00 85.50 106 GLU A C 1
ATOM 794 O O . GLU A 1 106 ? -5.049 2.135 -9.250 1.00 85.50 106 GLU A O 1
ATOM 799 N N . ILE A 1 107 ? -7.097 1.741 -10.071 1.00 90.19 107 ILE A N 1
ATOM 800 C CA . ILE A 1 107 ? -6.707 0.558 -10.842 1.00 90.19 107 ILE A CA 1
ATOM 801 C C . ILE A 1 107 ? -5.680 0.907 -11.929 1.00 90.19 107 ILE A C 1
ATOM 803 O O . ILE A 1 107 ? -4.725 0.160 -12.138 1.00 90.19 107 ILE A O 1
ATOM 807 N N . MET A 1 108 ? -5.813 2.060 -12.596 1.00 91.31 108 MET A N 1
ATOM 808 C CA . MET A 1 108 ? -4.817 2.512 -13.577 1.00 91.31 108 MET A CA 1
ATOM 809 C C . MET A 1 108 ? -3.477 2.838 -12.915 1.00 91.31 108 MET A C 1
ATOM 811 O O . MET A 1 108 ? -2.435 2.441 -13.435 1.00 91.31 108 MET A O 1
ATOM 815 N N . ARG A 1 109 ? -3.486 3.499 -11.749 1.00 89.75 109 ARG A N 1
ATOM 816 C CA . ARG A 1 109 ? -2.274 3.725 -10.945 1.00 89.75 109 ARG A CA 1
ATOM 817 C C . ARG A 1 109 ? -1.623 2.398 -10.561 1.00 89.75 109 ARG A C 1
ATOM 819 O O . ARG A 1 109 ? -0.421 2.255 -10.758 1.00 89.75 109 ARG A O 1
ATOM 826 N N . LEU A 1 110 ? -2.405 1.420 -10.100 1.00 90.00 110 LEU A N 1
ATOM 827 C CA . LEU A 1 110 ? -1.914 0.090 -9.730 1.00 90.00 110 LEU A CA 1
ATOM 828 C C . LEU A 1 110 ? -1.230 -0.621 -10.910 1.00 90.00 110 LEU A C 1
ATOM 830 O O . LEU A 1 110 ? -0.148 -1.184 -10.744 1.00 90.00 110 LEU A O 1
ATOM 834 N N . ILE A 1 111 ? -1.812 -0.546 -12.114 1.00 91.69 111 ILE A N 1
ATOM 835 C CA . ILE A 1 111 ? -1.186 -1.063 -13.342 1.00 91.69 111 ILE A CA 1
ATOM 836 C C . ILE A 1 111 ? 0.130 -0.333 -13.628 1.00 91.69 111 ILE A C 1
ATOM 838 O O . ILE A 1 111 ? 1.148 -0.973 -13.887 1.00 91.69 111 ILE A O 1
ATOM 842 N N . MET A 1 112 ? 0.126 1.000 -13.573 1.00 91.12 112 MET A N 1
ATOM 843 C CA . MET A 1 112 ? 1.294 1.815 -13.911 1.00 91.12 112 MET A CA 1
ATOM 844 C C . MET A 1 112 ? 2.445 1.671 -12.908 1.00 91.12 112 MET A C 1
ATOM 846 O O . MET A 1 112 ? 3.596 1.737 -13.320 1.00 91.12 112 MET A O 1
ATOM 850 N N . VAL A 1 113 ? 2.182 1.411 -11.625 1.00 86.56 113 VAL A N 1
ATOM 851 C CA . VAL A 1 113 ? 3.241 1.109 -10.640 1.00 86.56 113 VAL A CA 1
ATOM 852 C C . VAL A 1 113 ? 4.006 -0.163 -11.021 1.00 86.56 113 VAL A C 1
ATOM 854 O O . VAL A 1 113 ? 5.229 -0.205 -10.909 1.00 86.56 113 VAL A O 1
ATOM 857 N N . GLY A 1 114 ? 3.302 -1.191 -11.506 1.00 80.44 114 GLY A N 1
ATOM 858 C CA . GLY A 1 114 ? 3.897 -2.474 -11.895 1.00 80.44 114 GLY A CA 1
ATOM 859 C C . GLY A 1 114 ? 4.517 -2.504 -13.297 1.00 80.44 114 GLY A C 1
ATOM 860 O O . GLY A 1 114 ? 5.099 -3.519 -13.685 1.00 80.44 114 GLY A O 1
ATOM 861 N N . VAL A 1 115 ? 4.384 -1.427 -14.078 1.00 86.44 115 VAL A N 1
ATOM 862 C CA . VAL A 1 115 ? 4.834 -1.359 -15.474 1.00 86.44 115 VAL A CA 1
ATOM 863 C C . VAL A 1 115 ? 5.682 -0.107 -15.677 1.00 86.44 115 VAL A C 1
ATOM 865 O O . VAL A 1 115 ? 5.207 1.017 -15.532 1.00 86.44 115 VAL A O 1
ATOM 868 N N . GLY A 1 116 ? 6.946 -0.295 -16.061 1.00 81.31 116 GLY A N 1
ATOM 869 C CA . GLY A 1 116 ? 7.825 0.818 -16.423 1.00 81.31 116 GLY A CA 1
ATOM 870 C C . GLY A 1 116 ? 7.229 1.688 -17.535 1.00 81.31 116 GLY A C 1
ATOM 871 O O . GLY A 1 116 ? 6.482 1.200 -18.383 1.00 81.31 116 GLY A O 1
ATOM 872 N N . ARG A 1 117 ? 7.578 2.980 -17.543 1.00 82.44 117 ARG A N 1
ATOM 873 C CA . ARG A 1 117 ? 7.015 4.003 -18.447 1.00 82.44 117 ARG A CA 1
ATOM 874 C C . ARG A 1 117 ? 6.941 3.566 -19.911 1.00 82.44 117 ARG A C 1
ATOM 876 O O . ARG A 1 117 ? 5.978 3.891 -20.612 1.00 82.44 117 ARG A O 1
ATOM 883 N N . GLY A 1 118 ? 7.974 2.859 -20.366 1.00 78.81 118 GLY A N 1
ATOM 884 C CA . GLY A 1 118 ? 8.208 2.578 -21.773 1.00 78.81 118 GLY A CA 1
ATOM 885 C C . GLY A 1 118 ? 8.664 3.822 -22.543 1.00 78.81 118 GLY A C 1
ATOM 886 O O . GLY A 1 118 ? 8.625 4.963 -22.066 1.00 78.81 118 GLY A O 1
ATOM 887 N N . GLY A 1 119 ? 9.115 3.599 -23.771 1.00 72.31 119 GLY A N 1
ATOM 888 C CA . GLY A 1 119 ? 9.604 4.657 -24.649 1.00 72.31 119 GLY A CA 1
ATOM 889 C C . GLY A 1 119 ? 9.911 4.167 -26.060 1.00 72.31 119 GLY A C 1
ATOM 890 O O . GLY A 1 119 ? 10.101 2.968 -26.292 1.00 72.31 119 GLY A O 1
ATOM 891 N N . GLU A 1 120 ? 9.963 5.108 -27.002 1.00 59.16 120 GLU A N 1
ATOM 892 C CA . GLU A 1 120 ? 10.298 4.840 -28.401 1.00 59.16 120 GLU A CA 1
ATOM 893 C C . GLU A 1 120 ? 11.813 4.695 -28.632 1.00 59.16 120 GLU A C 1
ATOM 895 O O . GLU A 1 120 ? 12.647 5.271 -27.931 1.00 59.16 120 GLU A O 1
ATOM 900 N N . GLY A 1 121 ? 12.173 3.944 -29.677 1.00 63.34 121 GLY A N 1
ATOM 901 C CA . GLY A 1 121 ? 13.526 3.936 -30.237 1.00 63.34 121 GLY A CA 1
ATOM 902 C C . GLY A 1 121 ? 14.595 3.269 -29.363 1.00 63.34 121 GLY A C 1
ATOM 903 O O . GLY A 1 121 ? 14.456 2.118 -28.943 1.00 63.34 121 GLY A O 1
ATOM 904 N N . ASP A 1 122 ? 15.707 3.980 -29.163 1.00 63.62 122 ASP A N 1
ATOM 905 C CA . ASP A 1 122 ? 16.959 3.443 -28.618 1.00 63.62 122 ASP A CA 1
ATOM 906 C C . ASP A 1 122 ? 17.012 3.380 -27.085 1.00 63.62 122 ASP A C 1
ATOM 908 O O . ASP A 1 122 ? 17.979 2.844 -26.552 1.00 63.62 122 ASP A O 1
ATOM 912 N N . VAL A 1 123 ? 16.003 3.873 -26.355 1.00 66.19 123 VAL A N 1
ATOM 913 C CA . VAL A 1 123 ? 16.033 3.926 -24.876 1.00 66.19 123 VAL A CA 1
ATOM 914 C C . VAL A 1 123 ? 16.237 2.535 -24.268 1.00 66.19 123 VAL A C 1
ATOM 916 O O . VAL A 1 123 ? 17.140 2.343 -23.460 1.00 66.19 123 VAL A O 1
ATOM 919 N N . GLY A 1 124 ? 15.495 1.526 -24.735 1.00 72.50 124 GLY A N 1
ATOM 920 C CA . GLY A 1 124 ? 15.742 0.139 -24.331 1.00 72.50 124 GLY A CA 1
ATOM 921 C C . GLY A 1 124 ? 17.080 -0.403 -24.857 1.00 72.50 124 GLY A C 1
ATOM 922 O O . GLY A 1 124 ? 17.758 -1.168 -24.176 1.00 72.50 124 GLY A O 1
ATOM 923 N N . GLN A 1 125 ? 17.493 -0.015 -26.068 1.00 78.75 125 GLN A N 1
ATOM 924 C CA . GLN A 1 125 ? 18.750 -0.482 -26.666 1.00 78.75 125 GLN A CA 1
ATOM 925 C C . GLN A 1 125 ? 19.986 0.029 -25.903 1.00 78.75 125 GLN A C 1
ATOM 927 O O . GLN A 1 125 ? 20.977 -0.699 -25.810 1.00 78.75 125 GLN A O 1
ATOM 932 N N . ARG A 1 126 ? 19.900 1.215 -25.280 1.00 82.31 126 ARG A N 1
ATOM 933 C CA . ARG A 1 126 ? 20.948 1.773 -24.412 1.00 82.31 126 ARG A CA 1
ATOM 934 C C . ARG A 1 126 ? 21.347 0.820 -23.296 1.00 82.31 126 ARG A C 1
ATOM 936 O O . ARG A 1 126 ? 22.535 0.732 -23.022 1.00 82.31 126 ARG A O 1
ATOM 943 N N . ILE A 1 127 ? 20.408 0.055 -22.731 1.00 84.00 127 ILE A N 1
ATOM 944 C CA . ILE A 1 127 ? 20.706 -0.948 -21.695 1.00 84.00 127 ILE A CA 1
ATOM 945 C C . ILE A 1 127 ? 21.809 -1.907 -22.182 1.00 84.00 127 ILE A C 1
ATOM 947 O O . ILE A 1 127 ? 22.827 -2.103 -21.526 1.00 84.00 127 ILE A O 1
ATOM 951 N N . ARG A 1 128 ? 21.673 -2.448 -23.398 1.00 84.31 128 ARG A N 1
ATOM 952 C CA . ARG A 1 128 ? 22.677 -3.365 -23.970 1.00 84.31 128 ARG A CA 1
ATOM 953 C C . ARG A 1 128 ? 23.979 -2.664 -24.341 1.00 84.31 128 ARG A C 1
ATOM 955 O O . ARG A 1 128 ? 25.053 -3.253 -24.244 1.00 84.31 128 ARG A O 1
ATOM 962 N N . ASP A 1 129 ? 23.896 -1.429 -24.817 1.00 85.25 129 ASP A N 1
ATOM 963 C CA . ASP A 1 129 ? 25.078 -0.710 -25.281 1.00 85.25 129 ASP A CA 1
ATOM 964 C C . ASP A 1 129 ? 25.935 -0.169 -24.137 1.00 85.25 129 ASP A C 1
ATOM 966 O O . ASP A 1 129 ? 27.162 -0.217 -24.242 1.00 85.25 129 ASP A O 1
ATOM 970 N N . GLU A 1 130 ? 25.312 0.297 -23.057 1.00 88.25 130 GLU A N 1
ATOM 971 C CA . GLU A 1 130 ? 25.986 0.845 -21.883 1.00 88.25 130 GLU A CA 1
ATOM 972 C C . GLU A 1 130 ? 26.712 -0.247 -21.096 1.00 88.25 130 GLU A C 1
ATOM 974 O O . GLU A 1 130 ? 27.896 -0.070 -20.821 1.00 88.25 130 GLU A O 1
ATOM 979 N N . ILE A 1 131 ? 26.099 -1.413 -20.840 1.00 89.38 131 ILE A N 1
ATOM 980 C CA . ILE A 1 131 ? 26.782 -2.500 -20.111 1.00 89.38 131 ILE A CA 1
ATOM 981 C C . ILE A 1 131 ? 28.070 -2.955 -20.813 1.00 89.38 131 ILE A C 1
ATOM 983 O O . ILE A 1 131 ? 29.112 -3.106 -20.176 1.00 89.38 131 ILE A O 1
ATOM 987 N N . LEU A 1 132 ? 28.050 -3.045 -22.147 1.00 88.25 132 LEU A N 1
ATOM 988 C CA . LEU A 1 132 ? 29.232 -3.358 -22.956 1.00 88.25 132 LEU A CA 1
ATOM 989 C C . LEU A 1 132 ? 30.333 -2.298 -22.830 1.00 88.25 132 LEU A C 1
ATOM 991 O O . LEU A 1 132 ? 31.526 -2.618 -22.842 1.00 88.25 132 LEU A O 1
ATOM 995 N N . VAL A 1 133 ? 29.946 -1.021 -22.757 1.00 88.56 133 VAL A N 1
ATOM 996 C CA . VAL A 1 133 ? 30.884 0.090 -22.552 1.00 88.56 133 VAL A CA 1
ATOM 997 C C . VAL A 1 133 ? 31.477 0.025 -21.145 1.00 88.56 133 VAL A C 1
ATOM 999 O O . VAL A 1 133 ? 32.684 0.214 -21.002 1.00 88.56 133 VAL A O 1
ATOM 1002 N N . ILE A 1 134 ? 30.678 -0.309 -20.132 1.00 89.81 134 ILE A N 1
ATOM 1003 C CA . ILE A 1 134 ? 31.111 -0.427 -18.733 1.00 89.81 134 ILE A CA 1
ATOM 1004 C C . ILE A 1 134 ? 32.120 -1.559 -18.572 1.00 89.81 134 ILE A C 1
ATOM 1006 O O . ILE A 1 134 ? 33.209 -1.316 -18.046 1.00 89.81 134 ILE A O 1
ATOM 1010 N N . GLN A 1 135 ? 31.813 -2.757 -19.083 1.00 89.19 135 GLN A N 1
ATOM 1011 C CA . GLN A 1 135 ? 32.733 -3.896 -19.036 1.00 89.19 135 GLN A CA 1
ATOM 1012 C C . GLN A 1 135 ? 34.072 -3.559 -19.701 1.00 89.19 135 GLN A C 1
ATOM 1014 O O . GLN A 1 135 ? 35.134 -3.865 -19.161 1.00 89.19 135 GLN A O 1
ATOM 1019 N N . ARG A 1 136 ? 34.036 -2.879 -20.858 1.00 88.00 136 ARG A N 1
ATOM 1020 C CA . ARG A 1 136 ? 35.246 -2.509 -21.609 1.00 88.00 136 ARG A CA 1
ATOM 1021 C C . ARG A 1 136 ? 36.055 -1.427 -20.905 1.00 88.00 136 ARG A C 1
ATOM 1023 O O . ARG A 1 136 ? 37.276 -1.502 -20.881 1.00 88.00 136 ARG A O 1
ATOM 1030 N N . ASN A 1 137 ? 35.395 -0.408 -20.366 1.00 88.38 137 ASN A N 1
ATOM 1031 C CA . ASN A 1 137 ? 36.063 0.735 -19.751 1.00 88.38 137 ASN A CA 1
ATOM 1032 C C . ASN A 1 137 ? 36.667 0.414 -18.380 1.00 88.38 137 ASN A C 1
ATOM 1034 O O . ASN A 1 137 ? 37.531 1.169 -17.920 1.00 88.38 137 ASN A O 1
ATOM 1038 N N . ASN A 1 138 ? 36.192 -0.646 -17.727 1.00 86.62 138 ASN A N 1
ATOM 1039 C CA . ASN A 1 138 ? 36.579 -1.023 -16.369 1.00 86.62 138 ASN A CA 1
ATOM 1040 C C . ASN A 1 138 ? 37.281 -2.390 -16.301 1.00 86.62 138 ASN A C 1
ATOM 1042 O O . ASN A 1 138 ? 37.477 -2.917 -15.207 1.00 86.62 138 ASN A O 1
ATOM 1046 N N . ASP A 1 139 ? 37.665 -2.953 -17.454 1.00 85.31 139 ASP A N 1
ATOM 1047 C CA . ASP A 1 139 ? 38.347 -4.248 -17.570 1.00 85.31 139 ASP A CA 1
ATOM 1048 C C . ASP A 1 139 ? 37.592 -5.391 -16.851 1.00 85.31 139 ASP A C 1
ATOM 1050 O O . ASP A 1 139 ? 38.196 -6.292 -16.276 1.00 85.31 139 ASP A O 1
ATOM 1054 N N . GLN A 1 140 ? 36.253 -5.345 -16.884 1.00 85.19 140 GLN A N 1
ATOM 1055 C CA . GLN A 1 140 ? 35.339 -6.309 -16.249 1.00 85.19 140 GLN A CA 1
ATOM 1056 C C . GLN A 1 140 ? 34.731 -7.280 -17.277 1.00 85.19 140 GLN A C 1
ATOM 1058 O O . GLN A 1 140 ? 33.520 -7.499 -17.317 1.00 85.19 140 GLN A O 1
ATOM 1063 N N . MET A 1 141 ? 35.566 -7.815 -18.170 1.00 82.56 141 MET A N 1
ATOM 1064 C CA . MET A 1 141 ? 35.147 -8.817 -19.156 1.00 82.56 141 MET A CA 1
ATOM 1065 C C . MET A 1 141 ? 35.246 -10.225 -18.559 1.00 82.56 141 MET A C 1
ATOM 1067 O O . MET A 1 141 ? 36.287 -10.594 -18.017 1.00 82.56 141 MET A O 1
ATOM 1071 N N . GLY A 1 142 ? 34.195 -11.030 -18.721 1.00 86.69 142 GLY A N 1
ATOM 1072 C CA . GLY A 1 142 ? 34.100 -12.384 -18.161 1.00 86.69 142 GLY A CA 1
ATOM 1073 C C . GLY A 1 142 ? 33.399 -12.445 -16.798 1.00 86.69 142 GLY A C 1
ATOM 1074 O O . GLY A 1 142 ? 32.908 -11.437 -16.289 1.00 86.69 142 GLY A O 1
ATOM 1075 N N . GLY A 1 143 ? 33.327 -13.652 -16.228 1.00 91.12 143 GLY A N 1
ATOM 1076 C CA . GLY A 1 143 ? 32.662 -13.917 -14.947 1.00 91.12 143 GLY A CA 1
ATOM 1077 C C . GLY A 1 143 ? 31.208 -13.438 -14.910 1.00 91.12 143 GLY A C 1
ATOM 1078 O O . GLY A 1 143 ? 30.519 -13.422 -15.932 1.00 91.12 143 GLY A O 1
ATOM 1079 N N . MET A 1 144 ? 30.772 -12.989 -13.732 1.00 93.81 144 MET A N 1
ATOM 1080 C CA . MET A 1 144 ? 29.407 -12.510 -13.487 1.00 93.81 144 MET A CA 1
ATOM 1081 C C . MET A 1 144 ? 28.992 -11.377 -14.435 1.00 93.81 144 MET A C 1
ATOM 1083 O O . MET A 1 144 ? 27.880 -11.384 -14.952 1.00 93.81 144 MET A O 1
ATOM 1087 N N . MET A 1 145 ? 29.888 -10.424 -14.717 1.00 92.69 145 MET A N 1
ATOM 1088 C CA . MET A 1 145 ? 29.565 -9.269 -15.564 1.00 92.69 145 MET A CA 1
ATOM 1089 C C . MET A 1 145 ? 29.234 -9.683 -17.001 1.00 92.69 145 MET A C 1
ATOM 1091 O O . MET A 1 145 ? 28.338 -9.104 -17.615 1.00 92.69 145 MET A O 1
ATOM 1095 N N . GLU A 1 146 ? 29.923 -10.697 -17.536 1.00 92.19 146 GLU A N 1
ATOM 1096 C CA . GLU A 1 146 ? 29.599 -11.240 -18.860 1.00 92.19 146 GLU A CA 1
ATOM 1097 C C . GLU A 1 146 ? 28.311 -12.058 -18.842 1.00 92.19 146 GLU A C 1
ATOM 1099 O O . GLU A 1 146 ? 27.488 -11.909 -19.742 1.00 92.19 146 GLU A O 1
ATOM 1104 N N . GLU A 1 147 ? 28.097 -12.873 -17.811 1.00 94.94 147 GLU A N 1
ATOM 1105 C CA . GLU A 1 147 ? 26.842 -13.610 -17.633 1.00 94.94 147 GLU A CA 1
ATOM 1106 C C . GLU A 1 147 ? 25.643 -12.651 -17.566 1.00 94.94 147 GLU A C 1
ATOM 1108 O O . GLU A 1 147 ? 24.647 -12.842 -18.271 1.00 94.94 147 GLU A O 1
ATOM 1113 N N . TRP A 1 148 ? 25.767 -11.557 -16.809 1.00 94.62 148 TRP A N 1
ATOM 1114 C CA . TRP A 1 148 ? 24.737 -10.527 -16.712 1.00 94.62 148 TRP A CA 1
ATOM 1115 C C . TRP A 1 148 ? 24.517 -9.794 -18.040 1.00 94.62 148 TRP A C 1
ATOM 1117 O O . TRP A 1 148 ? 23.372 -9.595 -18.453 1.00 94.62 148 TRP A O 1
ATOM 1127 N N . HIS A 1 149 ? 25.583 -9.461 -18.774 1.00 91.88 149 HIS A N 1
ATOM 1128 C CA . HIS A 1 149 ? 25.467 -8.908 -20.125 1.00 91.88 149 HIS A CA 1
ATOM 1129 C C . HIS A 1 149 ? 24.722 -9.863 -21.078 1.00 91.88 149 HIS A C 1
ATOM 1131 O O . HIS A 1 149 ? 23.806 -9.427 -21.783 1.00 91.88 149 HIS A O 1
ATOM 1137 N N . GLN A 1 150 ? 25.038 -11.164 -21.074 1.00 90.56 150 GLN A N 1
ATOM 1138 C CA . GLN A 1 150 ? 24.328 -12.158 -21.890 1.00 90.56 150 GLN A CA 1
ATOM 1139 C C . GLN A 1 150 ? 22.851 -12.271 -21.496 1.00 90.56 150 GLN A C 1
ATOM 1141 O O . GLN A 1 150 ? 21.981 -12.360 -22.369 1.00 90.56 150 GLN A O 1
ATOM 1146 N N . LYS A 1 151 ? 22.549 -12.194 -20.196 1.00 91.81 151 LYS A N 1
ATOM 1147 C CA . LYS A 1 151 ? 21.182 -12.122 -19.677 1.00 91.81 151 LYS A CA 1
ATOM 1148 C C . LYS A 1 151 ? 20.440 -10.906 -20.218 1.00 91.81 151 LYS A C 1
ATOM 1150 O O . LYS A 1 151 ? 19.389 -11.081 -20.826 1.00 91.81 151 LYS A O 1
ATOM 1155 N N . LEU A 1 152 ? 20.994 -9.701 -20.093 1.00 89.62 152 LEU A N 1
ATOM 1156 C CA . LEU A 1 152 ? 20.412 -8.453 -20.617 1.00 89.62 152 LEU A CA 1
ATOM 1157 C C . LEU A 1 152 ? 20.236 -8.476 -22.146 1.00 89.62 152 LEU A C 1
ATOM 1159 O O . LEU A 1 152 ? 19.290 -7.901 -22.702 1.00 89.62 152 LEU A O 1
ATOM 1163 N N . HIS A 1 153 ? 21.148 -9.157 -22.843 1.00 83.56 153 HIS A N 1
ATOM 1164 C CA . HIS A 1 153 ? 21.070 -9.365 -24.282 1.00 83.56 153 HIS A CA 1
ATOM 1165 C C . HIS A 1 153 ? 19.963 -10.353 -24.687 1.00 83.56 153 HIS A C 1
ATOM 1167 O O . HIS A 1 153 ? 19.471 -10.289 -25.815 1.00 83.56 153 HIS A O 1
ATOM 1173 N N . ASN A 1 154 ? 19.551 -11.251 -23.795 1.00 85.31 154 ASN A N 1
ATOM 1174 C CA . ASN A 1 154 ? 18.406 -12.125 -24.018 1.00 85.31 154 ASN A CA 1
ATOM 1175 C C . ASN A 1 154 ? 17.107 -11.443 -23.580 1.00 85.31 154 ASN A C 1
ATOM 1177 O O . ASN A 1 154 ? 16.247 -11.170 -24.411 1.00 85.31 154 ASN A O 1
ATOM 1181 N N . ASN A 1 155 ? 17.011 -11.097 -22.293 1.00 86.25 155 ASN A N 1
ATOM 1182 C CA . ASN A 1 155 ? 15.878 -10.407 -21.692 1.00 86.25 155 ASN A CA 1
ATOM 1183 C C . ASN A 1 155 ? 16.327 -9.512 -20.538 1.00 86.25 155 ASN A C 1
ATOM 1185 O O . ASN A 1 155 ? 16.879 -9.964 -19.531 1.00 86.25 155 ASN A O 1
ATOM 1189 N N . THR A 1 156 ? 16.014 -8.227 -20.653 1.00 87.88 156 THR A N 1
ATOM 1190 C CA . THR A 1 156 ? 16.098 -7.315 -19.514 1.00 87.88 156 THR A CA 1
ATOM 1191 C C . THR A 1 156 ? 14.804 -7.378 -18.698 1.00 87.88 156 THR A C 1
ATOM 1193 O O . THR A 1 156 ? 13.730 -7.600 -19.258 1.00 87.88 156 THR A O 1
ATOM 1196 N N . CYS A 1 157 ? 14.904 -7.248 -17.379 1.00 88.12 157 CYS A N 1
ATOM 1197 C CA . CYS A 1 157 ? 13.780 -7.309 -16.450 1.00 88.12 157 CYS A CA 1
ATOM 1198 C C . CYS A 1 157 ? 14.045 -6.444 -15.202 1.00 88.12 157 CYS A C 1
ATOM 1200 O O . CYS A 1 157 ? 15.182 -6.015 -14.995 1.00 88.12 157 CYS A O 1
ATOM 1202 N N . PRO A 1 158 ? 13.038 -6.236 -14.334 1.00 88.75 158 PRO A N 1
ATOM 1203 C CA . PRO A 1 158 ? 13.201 -5.435 -13.121 1.00 88.75 158 PRO A CA 1
ATOM 1204 C C . PRO A 1 158 ? 14.318 -5.897 -12.172 1.00 88.75 158 PRO A C 1
ATOM 1206 O O . PRO A 1 158 ? 14.950 -5.053 -11.543 1.00 88.75 158 PRO A O 1
ATOM 1209 N N . ASP A 1 159 ? 14.635 -7.200 -12.124 1.00 92.62 159 ASP A N 1
ATOM 1210 C CA . ASP A 1 159 ? 15.737 -7.725 -11.294 1.00 92.62 159 ASP A CA 1
ATOM 1211 C C . ASP A 1 159 ? 17.103 -7.106 -11.671 1.00 92.62 159 ASP A C 1
ATOM 1213 O O . ASP A 1 159 ? 17.997 -7.037 -10.831 1.00 92.62 159 ASP A O 1
ATOM 1217 N N . ASP A 1 160 ? 17.272 -6.590 -12.898 1.00 93.25 160 ASP A N 1
ATOM 1218 C CA . ASP A 1 160 ? 18.516 -5.935 -13.329 1.00 93.25 160 ASP A CA 1
ATOM 1219 C C . ASP A 1 160 ? 18.816 -4.648 -12.543 1.00 93.25 160 ASP A C 1
ATOM 1221 O O . ASP A 1 160 ? 19.984 -4.313 -12.348 1.00 93.25 160 ASP A O 1
ATOM 1225 N N . VAL A 1 161 ? 17.784 -3.938 -12.069 1.00 92.06 161 VAL A N 1
ATOM 1226 C CA . VAL A 1 161 ? 17.941 -2.743 -11.220 1.00 92.06 161 VAL A CA 1
ATOM 1227 C C . VAL A 1 161 ? 18.588 -3.138 -9.890 1.00 92.06 161 VAL A C 1
ATOM 1229 O O . VAL A 1 161 ? 19.576 -2.529 -9.482 1.00 92.06 161 VAL A O 1
ATOM 1232 N N . ALA A 1 162 ? 18.079 -4.199 -9.258 1.00 94.19 162 ALA A N 1
ATOM 1233 C CA . ALA A 1 162 ? 18.594 -4.712 -7.992 1.00 94.19 162 ALA A CA 1
ATOM 1234 C C . ALA A 1 162 ? 19.997 -5.321 -8.139 1.00 94.19 162 ALA A C 1
ATOM 1236 O O . ALA A 1 162 ? 20.848 -5.095 -7.285 1.00 94.19 162 ALA A O 1
ATOM 1237 N N . ILE A 1 163 ? 20.275 -6.025 -9.245 1.00 96.38 163 ILE A N 1
ATOM 1238 C CA . ILE A 1 163 ? 21.622 -6.536 -9.552 1.00 96.38 163 ILE A CA 1
ATOM 1239 C C . ILE A 1 163 ? 22.626 -5.382 -9.671 1.00 96.38 163 ILE A C 1
ATOM 1241 O O . ILE A 1 163 ? 23.711 -5.442 -9.093 1.00 96.38 163 ILE A O 1
ATOM 1245 N N . CYS A 1 164 ? 22.266 -4.311 -10.383 1.00 96.56 164 CYS A N 1
ATOM 1246 C CA . CYS A 1 164 ? 23.127 -3.140 -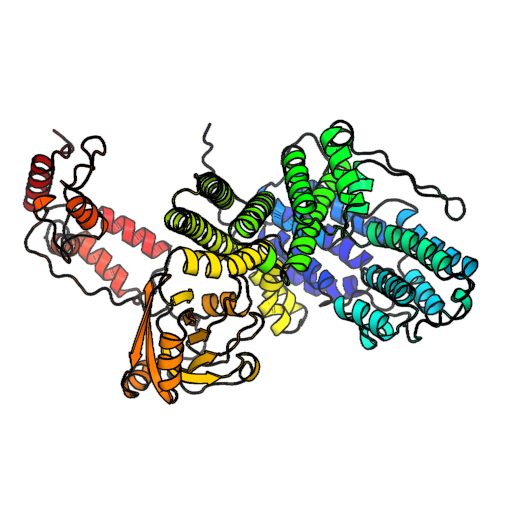10.520 1.00 96.56 164 CYS A CA 1
ATOM 1247 C C . CYS A 1 164 ? 23.367 -2.437 -9.174 1.00 96.56 164 CYS A C 1
ATOM 1249 O O . CYS A 1 164 ? 24.506 -2.076 -8.881 1.00 96.56 164 CYS A O 1
ATOM 1251 N N . GLN A 1 165 ? 22.322 -2.276 -8.352 1.00 95.62 165 GLN A N 1
ATOM 1252 C CA . GLN A 1 165 ? 22.438 -1.690 -7.012 1.00 95.62 165 GLN A CA 1
ATOM 1253 C C . GLN A 1 165 ? 23.324 -2.547 -6.098 1.00 95.62 165 GLN A C 1
ATOM 1255 O O . GLN A 1 165 ? 24.235 -2.019 -5.472 1.00 95.62 165 GLN A O 1
ATOM 1260 N N . ALA A 1 166 ? 23.144 -3.870 -6.093 1.00 96.62 166 ALA A N 1
ATOM 1261 C CA . ALA A 1 166 ? 23.963 -4.779 -5.294 1.00 96.62 166 ALA A CA 1
ATOM 1262 C C . ALA A 1 166 ? 25.453 -4.691 -5.660 1.00 96.62 166 ALA A C 1
ATOM 1264 O O . ALA A 1 166 ? 26.309 -4.711 -4.778 1.00 96.62 166 ALA A O 1
ATOM 1265 N N . LEU A 1 167 ? 25.787 -4.538 -6.949 1.00 95.81 167 LEU A N 1
ATOM 1266 C CA . LEU A 1 167 ? 27.170 -4.301 -7.381 1.00 95.81 167 LEU A CA 1
ATOM 1267 C C . LEU A 1 167 ? 27.722 -2.961 -6.872 1.00 95.81 167 LEU A C 1
ATOM 1269 O O . LEU A 1 167 ? 28.901 -2.882 -6.533 1.00 95.81 167 LEU A O 1
ATOM 1273 N N . MET A 1 168 ? 26.898 -1.913 -6.816 1.00 95.31 168 MET A N 1
ATOM 1274 C CA . MET A 1 168 ? 27.298 -0.616 -6.264 1.00 95.31 168 MET A CA 1
ATOM 1275 C C . MET A 1 168 ? 27.543 -0.701 -4.751 1.00 95.31 168 MET A C 1
ATOM 1277 O O . MET A 1 168 ? 28.608 -0.280 -4.299 1.00 95.31 168 MET A O 1
ATOM 1281 N N . ASP A 1 169 ? 26.634 -1.325 -4.000 1.00 94.81 169 ASP A N 1
ATOM 1282 C CA . ASP A 1 169 ? 26.752 -1.518 -2.545 1.00 94.81 169 ASP A CA 1
ATOM 1283 C C . ASP A 1 169 ? 27.956 -2.408 -2.195 1.00 94.81 169 ASP A C 1
ATOM 1285 O O . ASP A 1 169 ? 28.683 -2.170 -1.226 1.00 94.81 169 ASP A O 1
ATOM 1289 N N . HIS A 1 170 ? 28.235 -3.409 -3.034 1.00 94.31 170 HIS A N 1
ATOM 1290 C CA . HIS A 1 170 ? 29.444 -4.219 -2.939 1.00 94.31 170 HIS A CA 1
ATOM 1291 C C . HIS A 1 170 ? 30.710 -3.364 -3.089 1.00 94.31 170 HIS A C 1
ATOM 1293 O O . HIS A 1 170 ? 31.654 -3.522 -2.321 1.00 94.31 170 HIS A O 1
ATOM 1299 N N . ILE A 1 171 ? 30.748 -2.419 -4.035 1.00 93.00 171 ILE A N 1
ATOM 1300 C CA . ILE A 1 171 ? 31.907 -1.529 -4.215 1.00 93.00 171 ILE A CA 1
ATOM 1301 C C . ILE A 1 171 ? 32.052 -0.566 -3.027 1.00 93.00 171 ILE A C 1
ATOM 1303 O O . ILE A 1 171 ? 33.167 -0.375 -2.535 1.00 93.00 171 ILE A O 1
ATOM 1307 N N . GLU A 1 172 ? 30.956 0.032 -2.554 1.00 92.19 172 GLU A N 1
ATOM 1308 C CA . GLU A 1 172 ? 30.972 0.982 -1.430 1.00 92.19 172 GLU A CA 1
ATOM 1309 C C . GLU A 1 172 ? 31.369 0.337 -0.102 1.00 92.19 172 GLU A C 1
ATOM 1311 O O . GLU A 1 172 ? 32.117 0.938 0.670 1.00 92.19 172 GLU A O 1
ATOM 1316 N N . SER A 1 173 ? 30.944 -0.905 0.138 1.00 92.88 173 SER A N 1
ATOM 1317 C CA . SER A 1 173 ? 31.326 -1.680 1.326 1.00 92.88 173 SER A CA 1
ATOM 1318 C C . SER A 1 173 ? 32.781 -2.167 1.311 1.00 92.88 173 SER A C 1
ATOM 1320 O O . SER A 1 173 ? 33.229 -2.811 2.258 1.00 92.88 173 SER A O 1
ATOM 1322 N N . GLY A 1 174 ? 33.553 -1.852 0.265 1.00 90.25 174 GLY A N 1
ATOM 1323 C CA . GLY A 1 174 ? 34.931 -2.319 0.123 1.00 90.25 174 GLY A CA 1
ATOM 1324 C C . GLY A 1 174 ? 35.024 -3.772 -0.341 1.00 90.25 174 GLY A C 1
ATOM 1325 O O . GLY A 1 174 ? 35.961 -4.473 0.040 1.00 90.25 174 GLY A O 1
ATOM 1326 N N . PHE A 1 175 ? 34.090 -4.191 -1.196 1.00 91.50 175 PHE A N 1
ATOM 1327 C CA . PHE A 1 175 ? 33.951 -5.535 -1.759 1.00 91.50 175 PHE A CA 1
ATOM 1328 C C . PHE A 1 175 ? 33.516 -6.594 -0.737 1.00 91.50 175 PHE A C 1
ATOM 1330 O O . PHE A 1 175 ? 33.973 -7.739 -0.785 1.00 91.50 175 PHE A O 1
ATOM 1337 N N . ASP A 1 176 ? 32.601 -6.239 0.169 1.00 93.06 176 ASP A N 1
ATOM 1338 C CA . ASP A 1 176 ? 31.980 -7.212 1.068 1.00 93.06 176 ASP A CA 1
ATOM 1339 C C . ASP A 1 176 ? 30.890 -8.004 0.328 1.00 93.06 176 ASP A C 1
ATOM 1341 O O . ASP A 1 176 ? 29.895 -7.455 -0.156 1.00 93.06 176 ASP A O 1
ATOM 1345 N N . MET A 1 177 ? 31.093 -9.316 0.200 1.00 94.69 177 MET A N 1
ATOM 1346 C CA . MET A 1 177 ? 30.144 -10.206 -0.470 1.00 94.69 177 MET A CA 1
ATOM 1347 C C . MET A 1 177 ? 28.857 -10.397 0.348 1.00 94.69 177 MET A C 1
ATOM 1349 O O . MET A 1 177 ? 27.808 -10.681 -0.228 1.00 94.69 177 MET A O 1
ATOM 1353 N N . ALA A 1 178 ? 28.903 -10.217 1.673 1.00 95.88 178 ALA A N 1
ATOM 1354 C CA . ALA A 1 178 ? 27.705 -10.273 2.505 1.00 95.88 178 ALA A CA 1
ATOM 1355 C C . ALA A 1 178 ? 26.733 -9.149 2.123 1.00 95.88 178 ALA A C 1
ATOM 1357 O O . ALA A 1 178 ? 25.571 -9.435 1.852 1.00 95.88 178 ALA A O 1
ATOM 1358 N N . VAL A 1 179 ? 27.240 -7.919 1.970 1.00 95.38 179 VAL A N 1
ATOM 1359 C CA . VAL A 1 179 ? 26.451 -6.748 1.548 1.00 95.38 179 VAL A CA 1
ATOM 1360 C C . VAL A 1 179 ? 25.840 -6.957 0.161 1.00 95.38 179 VAL A C 1
ATOM 1362 O O . VAL A 1 179 ? 24.654 -6.709 -0.021 1.00 95.38 179 VAL A O 1
ATOM 1365 N N . TYR A 1 180 ? 26.605 -7.493 -0.800 1.00 95.62 180 TYR A N 1
ATOM 1366 C CA . TYR A 1 180 ? 26.081 -7.836 -2.131 1.00 95.62 180 TYR A CA 1
ATOM 1367 C C . TYR A 1 180 ? 24.856 -8.759 -2.047 1.00 95.62 180 TYR A C 1
ATOM 1369 O O . TYR A 1 180 ? 23.811 -8.494 -2.648 1.00 95.62 180 TYR A O 1
ATOM 1377 N N . TRP A 1 181 ? 24.975 -9.845 -1.280 1.00 96.56 181 TRP A N 1
ATOM 1378 C CA . TRP A 1 181 ? 23.892 -10.808 -1.128 1.00 96.56 181 TRP A CA 1
ATOM 1379 C C . TRP A 1 181 ? 22.738 -10.286 -0.269 1.00 96.56 181 TRP A C 1
ATOM 1381 O O . TRP A 1 181 ? 21.596 -10.651 -0.537 1.00 96.56 181 TRP A O 1
ATOM 1391 N N . ASP A 1 182 ? 22.999 -9.439 0.727 1.00 96.31 182 ASP A N 1
ATOM 1392 C CA . ASP A 1 182 ? 21.962 -8.784 1.528 1.00 96.31 182 ASP A CA 1
ATOM 1393 C C . ASP A 1 182 ? 21.116 -7.845 0.664 1.00 96.31 182 ASP A C 1
ATOM 1395 O O . ASP A 1 182 ? 19.887 -7.940 0.694 1.00 96.31 182 ASP A O 1
ATOM 1399 N N . THR A 1 183 ? 21.746 -7.032 -0.193 1.00 95.50 183 THR A N 1
ATOM 1400 C CA . THR A 1 183 ? 21.029 -6.176 -1.149 1.00 95.50 183 THR A CA 1
ATOM 1401 C C . THR A 1 183 ? 20.173 -7.004 -2.109 1.00 95.50 183 THR A C 1
ATOM 1403 O O . THR A 1 183 ? 19.011 -6.667 -2.341 1.00 95.50 183 THR A O 1
ATOM 1406 N N . LEU A 1 184 ? 20.690 -8.112 -2.654 1.00 96.00 184 LEU A N 1
ATOM 1407 C CA . LEU A 1 184 ? 19.903 -8.987 -3.533 1.00 96.00 184 LEU A CA 1
ATOM 1408 C C . LEU A 1 184 ? 18.732 -9.661 -2.802 1.00 96.00 184 LEU A C 1
ATOM 1410 O O . LEU A 1 184 ? 17.608 -9.663 -3.314 1.00 96.00 184 LEU A O 1
ATOM 1414 N N . ARG A 1 185 ? 18.963 -10.187 -1.593 1.00 95.94 185 ARG A N 1
ATOM 1415 C CA . ARG A 1 185 ? 17.922 -10.824 -0.771 1.00 95.94 185 ARG A CA 1
ATOM 1416 C C . ARG A 1 185 ? 16.811 -9.852 -0.401 1.00 95.94 185 ARG A C 1
ATOM 1418 O O . ARG A 1 185 ? 15.648 -10.236 -0.481 1.00 95.94 185 ARG A O 1
ATOM 1425 N N . ALA A 1 186 ? 17.148 -8.599 -0.092 1.00 90.25 186 ALA A N 1
ATOM 1426 C CA . ALA A 1 186 ? 16.165 -7.546 0.167 1.00 90.25 186 ALA A CA 1
ATOM 1427 C C . ALA A 1 186 ? 15.215 -7.307 -1.024 1.00 90.25 186 ALA A C 1
ATOM 1429 O O . ALA A 1 186 ? 14.098 -6.835 -0.840 1.00 90.25 186 ALA A O 1
ATOM 1430 N N . HIS A 1 187 ? 15.624 -7.686 -2.240 1.00 90.50 187 HIS A N 1
ATOM 1431 C CA . HIS A 1 187 ? 14.806 -7.613 -3.453 1.00 90.50 187 HIS A CA 1
ATOM 1432 C C . HIS A 1 187 ? 14.226 -8.972 -3.877 1.00 90.50 187 HIS A C 1
ATOM 1434 O O . HIS A 1 187 ? 13.730 -9.105 -4.999 1.00 90.50 187 HIS A O 1
ATOM 1440 N N . GLY A 1 188 ? 14.294 -10.004 -3.029 1.00 91.50 188 GLY A N 1
ATOM 1441 C CA . GLY A 1 188 ? 13.826 -11.354 -3.353 1.00 91.50 188 GLY A CA 1
ATOM 1442 C C . GLY A 1 188 ? 14.618 -11.995 -4.495 1.00 91.50 188 GLY A C 1
ATOM 1443 O O . GLY A 1 188 ? 14.031 -12.588 -5.404 1.00 91.50 188 GLY A O 1
ATOM 1444 N N . ILE A 1 189 ? 15.938 -11.790 -4.518 1.00 94.69 189 ILE A N 1
ATOM 1445 C CA . ILE A 1 189 ? 16.859 -12.414 -5.471 1.00 94.69 189 ILE A CA 1
ATOM 1446 C C . ILE A 1 189 ? 17.862 -13.258 -4.687 1.00 94.69 189 ILE A C 1
ATOM 1448 O O . ILE A 1 189 ? 18.668 -12.744 -3.915 1.00 94.69 189 ILE A O 1
ATOM 1452 N N . ASP A 1 190 ? 17.828 -14.564 -4.914 1.00 93.94 190 ASP A N 1
ATOM 1453 C CA . ASP A 1 190 ? 18.771 -15.533 -4.370 1.00 93.94 190 ASP A CA 1
ATOM 1454 C C . ASP A 1 190 ? 19.562 -16.227 -5.498 1.00 93.94 190 ASP A C 1
ATOM 1456 O O . ASP A 1 190 ? 19.401 -15.940 -6.690 1.00 93.94 190 ASP A O 1
ATOM 1460 N N . HIS A 1 191 ? 20.443 -17.163 -5.136 1.00 93.75 191 HIS A N 1
ATOM 1461 C CA . HIS A 1 191 ? 21.204 -17.944 -6.118 1.00 93.75 191 HIS A CA 1
ATOM 1462 C C . HIS A 1 191 ? 20.301 -18.755 -7.061 1.00 93.75 191 HIS A C 1
ATOM 1464 O O . HIS A 1 191 ? 20.610 -18.897 -8.249 1.00 93.75 191 HIS A O 1
ATOM 1470 N N . ALA A 1 192 ? 19.186 -19.294 -6.555 1.00 93.56 192 ALA A N 1
ATOM 1471 C CA . ALA A 1 192 ? 18.242 -20.056 -7.367 1.00 93.56 192 ALA A CA 1
ATOM 1472 C C . ALA A 1 192 ? 17.602 -19.156 -8.434 1.00 93.56 192 ALA A C 1
ATOM 1474 O O . ALA A 1 192 ? 17.541 -19.519 -9.607 1.00 93.56 192 ALA A O 1
ATOM 1475 N N . ARG A 1 193 ? 17.226 -17.930 -8.065 1.00 93.00 193 ARG A N 1
ATOM 1476 C CA . ARG A 1 193 ? 16.685 -16.932 -8.981 1.00 93.00 193 ARG A CA 1
ATOM 1477 C C . ARG A 1 193 ? 17.694 -16.535 -10.052 1.00 93.00 193 ARG A C 1
ATOM 1479 O O . ARG A 1 193 ? 17.348 -16.568 -11.232 1.00 93.00 193 ARG A O 1
ATOM 1486 N N . LEU A 1 194 ? 18.933 -16.213 -9.679 1.00 94.38 194 LEU A N 1
ATOM 1487 C CA . LEU A 1 194 ? 19.976 -15.839 -10.645 1.00 94.38 194 LEU A CA 1
ATOM 1488 C C . LEU A 1 194 ? 20.294 -16.962 -11.645 1.00 94.38 194 LEU A C 1
ATOM 1490 O O . LEU A 1 194 ? 20.512 -16.703 -12.832 1.00 94.38 194 LEU A O 1
ATOM 1494 N N . SER A 1 195 ? 20.271 -18.213 -11.183 1.00 93.25 195 SER A N 1
ATOM 1495 C CA . SER A 1 195 ? 20.499 -19.378 -12.042 1.00 93.25 195 SER A CA 1
ATOM 1496 C C . SER A 1 195 ? 19.286 -19.753 -12.902 1.00 93.25 195 SER A C 1
ATOM 1498 O O . SER A 1 195 ? 19.469 -20.361 -13.957 1.00 93.25 195 SER A O 1
ATOM 1500 N N . SER A 1 196 ? 18.073 -19.343 -12.511 1.00 91.00 196 SER A N 1
ATOM 1501 C CA . SER A 1 196 ? 16.822 -19.656 -13.221 1.00 91.00 196 SER A CA 1
ATOM 1502 C C . SER A 1 196 ? 16.614 -18.916 -14.547 1.00 91.00 196 SER A C 1
ATOM 1504 O O . SER A 1 196 ? 15.759 -19.316 -15.334 1.00 91.00 196 SER A O 1
ATOM 1506 N N . TYR A 1 197 ? 17.357 -17.839 -14.818 1.00 91.25 197 TYR A N 1
ATOM 1507 C CA . TYR A 1 197 ? 17.244 -17.127 -16.093 1.00 91.25 197 TYR A CA 1
ATOM 1508 C C . TYR A 1 197 ? 17.695 -18.008 -17.271 1.00 91.25 197 TYR A C 1
ATOM 1510 O O . TYR A 1 197 ? 18.687 -18.721 -17.149 1.00 91.25 197 TYR A O 1
ATOM 1518 N N . ASP A 1 198 ? 17.073 -17.862 -18.452 1.00 88.50 198 ASP A N 1
ATOM 1519 C CA . ASP A 1 198 ? 17.502 -18.540 -19.701 1.00 88.50 198 ASP A CA 1
ATOM 1520 C C . ASP A 1 198 ? 19.013 -18.414 -19.977 1.00 88.50 198 ASP A C 1
ATOM 1522 O O . ASP A 1 198 ? 19.653 -19.288 -20.566 1.00 88.50 198 ASP A O 1
ATOM 1526 N N . ARG A 1 199 ? 19.581 -17.265 -19.594 1.00 91.44 199 ARG A N 1
ATOM 1527 C CA . ARG A 1 199 ? 21.020 -17.012 -19.538 1.00 91.44 199 ARG A CA 1
ATOM 1528 C C . ARG A 1 199 ? 21.379 -16.809 -18.073 1.00 91.44 199 ARG A C 1
ATOM 1530 O O . ARG A 1 199 ? 21.280 -15.697 -17.560 1.00 91.44 199 ARG A O 1
ATOM 1537 N N . SER A 1 200 ? 21.708 -17.913 -17.416 1.00 93.06 200 SER A N 1
ATOM 1538 C CA . SER A 1 200 ? 21.979 -17.969 -15.984 1.00 93.06 200 SER A CA 1
ATOM 1539 C C . SER A 1 200 ? 23.154 -17.081 -15.584 1.00 93.06 200 SER A C 1
ATOM 1541 O O . SER A 1 200 ? 24.164 -17.020 -16.288 1.00 93.06 200 SER A O 1
ATOM 1543 N N . ILE A 1 201 ? 23.030 -16.459 -14.414 1.00 95.69 201 ILE A N 1
ATOM 1544 C CA . ILE A 1 201 ? 24.138 -15.830 -13.697 1.00 95.69 201 ILE A CA 1
ATOM 1545 C C . ILE A 1 201 ? 24.516 -16.788 -12.567 1.00 95.69 201 ILE A C 1
ATOM 1547 O O . ILE A 1 201 ? 23.702 -17.073 -11.689 1.00 95.69 201 ILE A O 1
ATOM 1551 N N . VAL A 1 202 ? 25.721 -17.344 -12.631 1.00 95.38 202 VAL A N 1
ATOM 1552 C CA . VAL A 1 202 ? 26.215 -18.397 -11.728 1.00 95.38 202 VAL A CA 1
ATOM 1553 C C . VAL A 1 202 ? 27.499 -17.995 -11.015 1.00 95.38 202 VAL A C 1
ATOM 1555 O O . VAL A 1 202 ? 27.797 -18.522 -9.945 1.00 95.38 202 VAL A O 1
ATOM 1558 N N . SER A 1 203 ? 28.254 -17.068 -11.595 1.00 93.81 203 SER A N 1
ATOM 1559 C CA . SER A 1 203 ? 29.480 -16.542 -11.018 1.00 93.81 203 SER A CA 1
ATOM 1560 C C . SER A 1 203 ? 29.173 -15.441 -10.001 1.00 93.81 203 SER A C 1
ATOM 1562 O O . SER A 1 203 ? 28.279 -14.619 -10.199 1.00 93.81 203 SER A O 1
ATOM 1564 N N . GLU A 1 204 ? 29.967 -15.376 -8.934 1.00 92.62 204 GLU A N 1
ATOM 1565 C CA . GLU A 1 204 ? 30.007 -14.207 -8.051 1.00 92.62 204 GLU A CA 1
ATOM 1566 C C . GLU A 1 204 ? 30.778 -13.046 -8.708 1.00 92.62 204 GLU A C 1
ATOM 1568 O O . GLU A 1 204 ? 31.623 -13.277 -9.588 1.00 92.62 204 GLU A O 1
ATOM 1573 N N . PRO A 1 205 ? 30.511 -11.788 -8.312 1.00 90.81 205 PRO A N 1
ATOM 1574 C CA . PRO A 1 205 ? 31.249 -10.643 -8.830 1.00 90.81 205 PRO A CA 1
ATOM 1575 C C . PRO A 1 205 ? 32.720 -10.674 -8.381 1.00 90.81 205 PRO A C 1
ATOM 1577 O O . PRO A 1 205 ? 33.043 -10.401 -7.230 1.00 90.81 205 PRO A O 1
ATOM 1580 N N . ASP A 1 206 ? 33.637 -10.966 -9.310 1.00 86.12 206 ASP A N 1
ATOM 1581 C CA . ASP A 1 206 ? 35.087 -10.854 -9.090 1.00 86.12 206 ASP A CA 1
ATOM 1582 C C . ASP A 1 206 ? 35.621 -9.529 -9.657 1.00 86.12 206 ASP A C 1
ATOM 1584 O O . ASP A 1 206 ? 36.197 -9.471 -10.744 1.00 86.12 206 ASP A O 1
ATOM 1588 N N . LEU A 1 207 ? 35.422 -8.441 -8.907 1.00 81.56 207 LEU A N 1
ATOM 1589 C CA . LEU A 1 207 ? 35.792 -7.083 -9.325 1.00 81.56 207 LEU A CA 1
ATOM 1590 C C . LEU A 1 207 ? 37.265 -6.726 -9.030 1.00 81.56 207 LEU A C 1
ATOM 1592 O O . LEU A 1 207 ? 37.625 -5.547 -8.997 1.00 81.56 207 LEU A O 1
ATOM 1596 N N . LYS A 1 208 ? 38.159 -7.715 -8.858 1.00 67.69 208 LYS A N 1
ATOM 1597 C CA . LYS A 1 208 ? 39.586 -7.506 -8.512 1.00 67.69 208 LYS A CA 1
ATOM 1598 C C . LYS A 1 208 ? 40.329 -6.552 -9.442 1.00 67.69 208 LYS A C 1
ATOM 1600 O O . LYS A 1 208 ? 41.150 -5.759 -8.983 1.00 67.69 208 LYS A O 1
ATOM 1605 N N . ALA A 1 209 ? 40.031 -6.577 -10.742 1.00 63.16 209 ALA A N 1
ATOM 1606 C CA . ALA A 1 209 ? 40.625 -5.643 -11.703 1.00 63.16 209 ALA A CA 1
ATOM 1607 C C . ALA A 1 209 ? 40.189 -4.178 -11.464 1.00 63.16 209 ALA A C 1
ATOM 1609 O O . ALA A 1 209 ? 40.941 -3.250 -11.768 1.00 63.16 209 ALA A O 1
ATOM 1610 N N . ALA A 1 210 ? 39.028 -3.955 -10.836 1.00 63.44 210 ALA A N 1
ATOM 1611 C CA . ALA A 1 210 ? 38.535 -2.637 -10.447 1.00 63.44 210 ALA A CA 1
ATOM 1612 C C . ALA A 1 210 ? 39.107 -2.135 -9.109 1.00 63.44 210 ALA A C 1
ATOM 1614 O O . ALA A 1 210 ? 38.958 -0.949 -8.824 1.00 63.44 210 ALA A O 1
ATOM 1615 N N . HIS A 1 211 ? 39.828 -2.953 -8.322 1.00 64.00 211 HIS A N 1
ATOM 1616 C CA . HIS A 1 211 ? 40.434 -2.525 -7.045 1.00 64.00 211 HIS A CA 1
ATOM 1617 C C . HIS A 1 211 ? 41.359 -1.302 -7.200 1.00 64.00 211 HIS A C 1
ATOM 1619 O O . HIS A 1 211 ? 41.526 -0.522 -6.266 1.00 64.00 211 HIS A O 1
ATOM 1625 N N . GLY A 1 212 ? 41.944 -1.099 -8.387 1.00 65.00 212 GLY A N 1
ATOM 1626 C CA . GLY A 1 212 ? 42.756 0.084 -8.690 1.00 65.00 212 GLY A CA 1
ATOM 1627 C C . GLY A 1 212 ? 41.958 1.352 -9.034 1.00 65.00 212 GLY A C 1
ATOM 1628 O O . GLY A 1 212 ? 42.531 2.441 -9.016 1.00 65.00 212 GLY A O 1
ATOM 1629 N N . LYS A 1 213 ? 40.666 1.239 -9.384 1.00 77.38 213 LYS A N 1
ATOM 1630 C CA . LYS A 1 213 ? 39.773 2.350 -9.785 1.00 77.38 213 LYS A CA 1
ATOM 1631 C C . LYS A 1 213 ? 38.299 2.105 -9.379 1.00 77.38 213 LYS A C 1
ATOM 1633 O O . LYS A 1 213 ? 37.418 2.263 -10.227 1.00 77.38 213 LYS A O 1
ATOM 1638 N N . PRO A 1 214 ? 37.995 1.779 -8.109 1.00 83.19 214 PRO A N 1
ATOM 1639 C CA . PRO A 1 214 ? 36.643 1.389 -7.689 1.00 83.19 214 PRO A CA 1
ATOM 1640 C C . PRO A 1 214 ? 35.615 2.494 -7.962 1.00 83.19 214 PRO A C 1
ATOM 1642 O O . PRO A 1 214 ? 34.543 2.233 -8.497 1.00 83.19 214 PRO A O 1
ATOM 1645 N N . LYS A 1 215 ? 36.005 3.754 -7.725 1.00 87.56 215 LYS A N 1
ATOM 1646 C CA . LYS A 1 215 ? 35.167 4.929 -7.988 1.00 87.56 215 LYS A CA 1
ATOM 1647 C C . LYS A 1 215 ? 34.720 5.045 -9.449 1.00 87.56 215 LYS A C 1
ATOM 1649 O O . LYS A 1 215 ? 33.592 5.431 -9.707 1.00 87.56 215 LYS A O 1
ATOM 1654 N N . LYS A 1 216 ? 35.583 4.704 -10.412 1.00 90.12 216 LYS A N 1
ATOM 1655 C CA . LYS A 1 216 ? 35.227 4.808 -11.835 1.00 90.12 216 LYS A CA 1
ATOM 1656 C C . LYS A 1 216 ? 34.133 3.803 -12.201 1.00 90.12 216 LYS A C 1
ATOM 1658 O O . LYS A 1 216 ? 33.171 4.180 -12.859 1.00 90.12 216 LYS A O 1
ATOM 1663 N N . LEU A 1 217 ? 34.293 2.549 -11.772 1.00 90.81 217 LEU A N 1
ATOM 1664 C CA . LEU A 1 217 ? 33.293 1.510 -12.005 1.00 90.81 217 LEU A CA 1
ATOM 1665 C C . LEU A 1 217 ? 31.974 1.874 -11.320 1.00 90.81 217 LEU A C 1
ATOM 1667 O O . LEU A 1 217 ? 30.928 1.755 -11.946 1.00 90.81 217 LEU A O 1
ATOM 1671 N N . TYR A 1 218 ? 32.037 2.378 -10.086 1.00 92.50 218 TYR A N 1
ATOM 1672 C CA . TYR A 1 218 ? 30.869 2.888 -9.373 1.00 92.50 218 TYR A CA 1
ATOM 1673 C C . TYR A 1 218 ? 30.158 4.000 -10.158 1.00 92.50 218 TYR A C 1
ATOM 1675 O O . TYR A 1 218 ? 28.971 3.883 -10.432 1.00 92.50 218 TYR A O 1
ATOM 1683 N N . ASP A 1 219 ? 30.878 5.040 -10.597 1.00 91.00 219 ASP A N 1
ATOM 1684 C CA . ASP A 1 219 ? 30.299 6.169 -11.342 1.00 91.00 219 ASP A CA 1
ATOM 1685 C C . ASP A 1 219 ? 29.663 5.725 -12.678 1.00 91.00 219 ASP A C 1
ATOM 1687 O O . ASP A 1 219 ? 28.689 6.317 -13.152 1.00 91.00 219 ASP A O 1
ATOM 1691 N N . ASP A 1 220 ? 30.232 4.701 -13.318 1.00 91.31 220 ASP A N 1
ATOM 1692 C CA . ASP A 1 220 ? 29.717 4.113 -14.553 1.00 91.31 220 ASP A CA 1
ATOM 1693 C C . ASP A 1 220 ? 28.472 3.236 -14.297 1.00 91.31 220 ASP A C 1
ATOM 1695 O O . ASP A 1 220 ? 27.487 3.358 -15.029 1.00 91.31 220 ASP A O 1
ATOM 1699 N N . LEU A 1 221 ? 28.465 2.424 -13.231 1.00 93.69 221 LEU A N 1
ATOM 1700 C CA . LEU A 1 221 ? 27.292 1.658 -12.787 1.00 93.69 221 LEU A CA 1
ATOM 1701 C C . LEU A 1 221 ? 26.158 2.573 -12.307 1.00 93.69 221 LEU A C 1
ATOM 1703 O O . LEU A 1 221 ? 25.008 2.319 -12.637 1.00 93.69 221 LEU A O 1
ATOM 1707 N N . ALA A 1 222 ? 26.457 3.684 -11.632 1.00 90.69 222 ALA A N 1
ATOM 1708 C CA . ALA A 1 222 ? 25.457 4.661 -11.202 1.00 90.69 222 ALA A CA 1
ATOM 1709 C C . ALA A 1 222 ? 24.729 5.303 -12.396 1.00 90.69 222 ALA A C 1
ATOM 1711 O O . ALA A 1 222 ? 23.514 5.500 -12.377 1.00 90.69 222 ALA A O 1
ATOM 1712 N N . LYS A 1 223 ? 25.447 5.600 -13.490 1.00 88.00 223 LYS A N 1
ATOM 1713 C CA . LYS A 1 223 ? 24.816 6.051 -14.746 1.00 88.00 223 LYS A CA 1
ATOM 1714 C C . LYS A 1 223 ? 23.949 4.957 -15.360 1.00 88.00 223 LYS A C 1
ATOM 1716 O O . LYS A 1 223 ? 22.868 5.256 -15.853 1.00 88.00 223 LYS A O 1
ATOM 1721 N N . TYR A 1 224 ? 24.418 3.716 -15.316 1.00 90.38 224 TYR A N 1
ATOM 1722 C CA . TYR A 1 224 ? 23.694 2.577 -15.862 1.00 90.38 224 TYR A CA 1
ATOM 1723 C C . TYR A 1 224 ? 22.417 2.256 -15.088 1.00 90.38 224 TYR A C 1
ATOM 1725 O O . TYR A 1 224 ? 21.378 1.988 -15.688 1.00 90.38 224 TYR A O 1
ATOM 1733 N N . LEU A 1 225 ? 22.470 2.358 -13.760 1.00 90.06 225 LEU A N 1
ATOM 1734 C CA . LEU A 1 225 ? 21.327 2.192 -12.876 1.00 90.06 225 LEU A CA 1
ATOM 1735 C C . LEU A 1 225 ? 20.206 3.172 -13.237 1.00 90.06 225 LEU A C 1
ATOM 1737 O O . LEU A 1 225 ? 19.048 2.765 -13.288 1.00 90.06 225 LEU A O 1
ATOM 1741 N N . ARG A 1 226 ? 20.537 4.427 -13.572 1.00 84.25 226 ARG A N 1
ATOM 1742 C CA . ARG A 1 226 ? 19.555 5.411 -14.064 1.00 84.25 226 ARG A CA 1
ATOM 1743 C C . ARG A 1 226 ? 18.893 4.967 -15.367 1.00 84.25 226 ARG A C 1
ATOM 1745 O O . ARG A 1 226 ? 17.671 5.011 -15.473 1.00 84.25 226 ARG A O 1
ATOM 1752 N N . SER A 1 227 ? 19.663 4.443 -16.323 1.00 83.75 227 SER A N 1
ATOM 1753 C CA . SER A 1 227 ? 19.111 3.872 -17.562 1.00 83.75 227 SER A CA 1
ATOM 1754 C C . SER A 1 227 ? 18.197 2.666 -17.301 1.00 83.75 227 SER A C 1
ATOM 1756 O O . SER A 1 227 ? 17.148 2.542 -17.932 1.00 83.75 227 SER A O 1
ATOM 1758 N N . LEU A 1 228 ? 18.566 1.782 -16.367 1.00 86.94 228 LEU A N 1
ATOM 1759 C CA . LEU A 1 228 ? 17.749 0.628 -15.979 1.00 86.94 228 LEU A CA 1
ATOM 1760 C C . LEU A 1 228 ? 16.443 1.063 -15.303 1.00 86.94 228 LEU A C 1
ATOM 1762 O O . LEU A 1 228 ? 15.375 0.572 -15.669 1.00 86.94 228 LEU A O 1
ATOM 1766 N N . LYS A 1 229 ? 16.513 2.006 -14.356 1.00 84.88 229 LYS A N 1
ATOM 1767 C CA . LYS A 1 229 ? 15.352 2.564 -13.649 1.00 84.88 229 LYS A CA 1
ATOM 1768 C C . LYS A 1 229 ? 14.391 3.269 -14.599 1.00 84.88 229 LYS A C 1
ATOM 1770 O O . LYS A 1 229 ? 13.199 2.997 -14.532 1.00 84.88 229 LYS A O 1
ATOM 1775 N N . ALA A 1 230 ? 14.892 4.047 -15.555 1.00 77.88 230 ALA A N 1
ATOM 1776 C CA . ALA A 1 230 ? 14.054 4.710 -16.554 1.00 77.88 230 ALA A CA 1
ATOM 1777 C C . ALA A 1 230 ? 13.203 3.734 -17.398 1.00 77.88 230 ALA A C 1
ATOM 1779 O O . ALA A 1 230 ? 12.146 4.114 -17.905 1.00 77.88 230 ALA A O 1
ATOM 1780 N N . VAL A 1 231 ? 13.646 2.479 -17.559 1.00 78.31 231 VAL A N 1
ATOM 1781 C CA . VAL A 1 231 ? 12.920 1.446 -18.323 1.00 78.31 231 VAL A CA 1
ATOM 1782 C C . VAL A 1 231 ? 12.078 0.538 -17.425 1.00 78.31 231 VAL A C 1
ATOM 1784 O O . VAL A 1 231 ? 10.960 0.181 -17.797 1.00 78.31 231 VAL A O 1
ATOM 1787 N N . HIS A 1 232 ? 12.591 0.150 -16.256 1.00 79.62 232 HIS A N 1
ATOM 1788 C CA . HIS A 1 232 ? 11.982 -0.891 -15.416 1.00 79.62 232 HIS A CA 1
ATOM 1789 C C . HIS A 1 232 ? 11.328 -0.386 -14.134 1.00 79.62 232 HIS A C 1
ATOM 1791 O O . HIS A 1 232 ? 10.520 -1.110 -13.561 1.00 79.62 232 HIS A O 1
ATOM 1797 N N . SER A 1 233 ? 11.636 0.832 -13.690 1.00 77.56 233 SER A N 1
ATOM 1798 C CA . SER A 1 233 ? 11.093 1.412 -12.462 1.00 77.56 233 SER A CA 1
ATOM 1799 C C . SER A 1 233 ? 10.122 2.541 -12.790 1.00 77.56 233 SER A C 1
ATOM 1801 O O . SER A 1 233 ? 10.524 3.677 -13.031 1.00 77.56 233 SER A O 1
ATOM 1803 N N . GLY A 1 234 ? 8.822 2.233 -12.790 1.00 72.81 234 GLY A N 1
ATOM 1804 C CA . GLY A 1 234 ? 7.778 3.238 -13.014 1.00 72.81 234 GLY A CA 1
ATOM 1805 C C . GLY A 1 234 ? 7.772 4.347 -11.953 1.00 72.81 234 GLY A C 1
ATOM 1806 O O . GLY A 1 234 ? 7.503 5.496 -12.275 1.00 72.81 234 GLY A O 1
ATOM 1807 N N . ALA A 1 235 ? 8.124 4.029 -10.704 1.00 80.50 235 ALA A N 1
ATOM 1808 C CA . ALA A 1 235 ? 8.036 4.942 -9.559 1.00 80.50 235 ALA A CA 1
ATOM 1809 C C . ALA A 1 235 ? 9.411 5.407 -9.021 1.00 80.50 235 ALA A C 1
ATOM 1811 O O . ALA A 1 235 ? 9.558 5.654 -7.823 1.00 80.50 235 ALA A O 1
ATOM 1812 N N . ASP A 1 236 ? 10.438 5.494 -9.876 1.00 88.62 236 ASP A N 1
ATOM 1813 C CA . ASP A 1 236 ? 11.733 6.081 -9.493 1.00 88.62 236 ASP A CA 1
ATOM 1814 C C . ASP A 1 236 ? 11.689 7.619 -9.538 1.00 88.62 236 ASP A C 1
ATOM 1816 O O . ASP A 1 236 ? 11.364 8.205 -10.572 1.00 88.62 236 ASP A O 1
ATOM 1820 N N . LEU A 1 237 ? 12.031 8.268 -8.418 1.00 91.38 237 LEU A N 1
ATOM 1821 C CA . LEU A 1 237 ? 11.892 9.720 -8.250 1.00 91.38 237 LEU A CA 1
ATOM 1822 C C . LEU A 1 237 ? 12.788 10.521 -9.198 1.00 91.38 237 LEU A C 1
ATOM 1824 O O . LEU A 1 237 ? 12.294 11.436 -9.854 1.00 91.38 237 LEU A O 1
ATOM 1828 N N . GLU A 1 238 ? 14.073 10.173 -9.306 1.00 90.44 238 GLU A N 1
ATOM 1829 C CA . GLU A 1 238 ? 15.013 10.872 -10.195 1.00 90.44 238 GLU A CA 1
ATOM 1830 C C . GLU A 1 238 ? 14.526 10.794 -11.648 1.00 90.44 238 GLU A C 1
ATOM 1832 O O . GLU A 1 238 ? 14.346 11.824 -12.302 1.00 90.44 238 GLU A O 1
ATOM 1837 N N . SER A 1 239 ? 14.206 9.585 -12.119 1.00 87.69 239 SER A N 1
ATOM 1838 C CA . SER A 1 239 ? 13.735 9.354 -13.489 1.00 87.69 239 SER A CA 1
ATOM 1839 C C . SER A 1 239 ? 12.427 10.096 -13.796 1.00 87.69 239 SER A C 1
ATOM 1841 O O . SER A 1 239 ? 12.270 10.662 -14.881 1.00 87.69 239 SER A O 1
ATOM 1843 N N . ALA A 1 240 ? 11.477 10.123 -12.856 1.00 92.12 240 ALA A N 1
ATOM 1844 C CA . ALA A 1 240 ? 10.193 10.795 -13.047 1.00 92.12 240 ALA A CA 1
ATOM 1845 C C . ALA A 1 240 ? 10.317 12.330 -13.024 1.00 92.12 240 ALA A C 1
ATOM 1847 O O . ALA A 1 240 ? 9.664 13.020 -13.815 1.00 92.12 240 ALA A O 1
ATOM 1848 N N . VAL A 1 241 ? 11.191 12.877 -12.170 1.00 94.44 241 VAL A N 1
ATOM 1849 C CA . VAL A 1 241 ? 11.510 14.312 -12.152 1.00 94.44 241 VAL A CA 1
ATOM 1850 C C . VAL A 1 241 ? 12.192 14.723 -13.453 1.00 94.44 241 VAL A C 1
ATOM 1852 O O . VAL A 1 241 ? 11.771 15.702 -14.072 1.00 94.44 241 VAL A O 1
ATOM 1855 N N . GLU A 1 242 ? 13.184 13.963 -13.921 1.00 90.75 242 GLU A N 1
ATOM 1856 C CA . GLU A 1 242 ? 13.839 14.206 -15.210 1.00 90.75 242 GLU A CA 1
ATOM 1857 C C . GLU A 1 242 ? 12.840 14.147 -16.374 1.00 90.75 242 GLU A C 1
ATOM 1859 O O . GLU A 1 242 ? 12.860 15.010 -17.253 1.00 90.75 242 GLU A O 1
ATOM 1864 N N . ALA A 1 243 ? 11.915 13.183 -16.374 1.00 89.81 243 ALA A N 1
ATOM 1865 C CA . ALA A 1 243 ? 10.894 13.062 -17.413 1.00 89.81 243 ALA A CA 1
ATOM 1866 C C . ALA A 1 243 ? 9.946 14.273 -17.481 1.00 89.81 243 ALA A C 1
ATOM 1868 O O . ALA A 1 243 ? 9.470 14.588 -18.576 1.00 89.81 243 ALA A O 1
ATOM 1869 N N . CYS A 1 244 ? 9.692 14.940 -16.349 1.00 94.38 244 CYS A N 1
ATOM 1870 C CA . CYS A 1 244 ? 8.844 16.130 -16.247 1.00 94.38 244 CYS A CA 1
ATOM 1871 C C . CYS A 1 244 ? 9.603 17.449 -16.454 1.00 94.38 244 CYS A C 1
ATOM 1873 O O . CYS A 1 244 ? 9.040 18.385 -17.021 1.00 94.38 244 CYS A O 1
ATOM 1875 N N . LEU A 1 245 ? 10.863 17.553 -16.021 1.00 95.00 245 LEU A N 1
ATOM 1876 C CA . LEU A 1 245 ? 11.685 18.762 -16.184 1.00 95.00 245 LEU A CA 1
ATOM 1877 C C . LEU A 1 245 ? 12.449 18.805 -17.512 1.00 95.00 245 LEU A C 1
ATOM 1879 O O . LEU A 1 245 ? 12.891 19.876 -17.932 1.00 95.00 245 LEU A O 1
ATOM 1883 N N . GLY A 1 246 ? 12.557 17.661 -18.181 1.00 90.00 246 GLY A N 1
ATOM 1884 C CA . GLY A 1 246 ? 13.355 17.467 -19.378 1.00 90.00 246 GLY A CA 1
ATOM 1885 C C . GLY A 1 246 ? 14.785 17.053 -19.042 1.00 90.00 246 GLY A C 1
ATOM 1886 O O . GLY A 1 246 ? 15.356 17.445 -18.022 1.00 90.00 246 GLY A O 1
ATOM 1887 N N . TYR A 1 247 ? 15.380 16.262 -19.931 1.00 84.31 247 TYR A N 1
ATOM 1888 C CA . TYR A 1 247 ? 16.733 15.745 -19.760 1.00 84.31 247 TYR A CA 1
ATOM 1889 C C . TYR A 1 247 ? 17.471 15.629 -21.092 1.00 84.31 247 TYR A C 1
ATOM 1891 O O . TYR A 1 247 ? 16.890 15.603 -22.179 1.00 84.31 247 TYR A O 1
ATOM 1899 N N . SER A 1 248 ? 18.795 15.533 -21.003 1.00 77.50 248 SER A N 1
ATOM 1900 C CA . SER A 1 248 ? 19.674 15.226 -22.129 1.00 77.50 248 SER A CA 1
ATOM 1901 C C . SER A 1 248 ? 20.689 14.183 -21.694 1.00 77.50 248 SER A C 1
ATOM 1903 O O . SER A 1 248 ? 21.573 14.457 -20.883 1.00 77.50 248 SER A O 1
ATOM 1905 N N . LEU A 1 249 ? 20.561 12.973 -22.230 1.00 70.50 249 LEU A N 1
ATOM 1906 C CA . LEU A 1 249 ? 21.483 11.888 -21.937 1.00 70.50 249 LEU A CA 1
ATOM 1907 C C . LEU A 1 249 ? 22.739 12.004 -22.796 1.00 70.50 249 LEU A C 1
ATOM 1909 O O . LEU A 1 249 ? 22.698 12.362 -23.976 1.00 70.50 249 LEU A O 1
ATOM 1913 N N . HIS A 1 250 ? 23.865 11.608 -22.208 1.00 68.56 250 HIS A N 1
ATOM 1914 C CA . HIS A 1 250 ? 25.129 11.506 -22.922 1.00 68.56 250 HIS A CA 1
ATOM 1915 C C . HIS A 1 250 ? 25.038 10.509 -24.091 1.00 68.56 250 HIS A C 1
ATOM 1917 O O . HIS A 1 250 ? 24.251 9.552 -24.066 1.00 68.56 250 HIS A O 1
ATOM 1923 N N . GLN A 1 251 ? 25.857 10.751 -25.117 1.00 72.25 251 GLN A N 1
ATOM 1924 C CA . GLN A 1 251 ? 25.885 9.947 -26.333 1.00 72.25 251 GLN A CA 1
ATOM 1925 C C . GLN A 1 251 ? 26.533 8.583 -26.065 1.00 72.25 251 GLN A C 1
ATOM 1927 O O . GLN A 1 251 ? 27.662 8.512 -25.578 1.00 72.25 251 GLN A O 1
ATOM 1932 N N . VAL A 1 252 ? 25.844 7.504 -26.438 1.00 67.94 252 VAL A N 1
ATOM 1933 C CA . VAL A 1 252 ? 26.351 6.128 -26.333 1.00 67.94 252 VAL A CA 1
ATOM 1934 C C . VAL A 1 252 ? 26.367 5.519 -27.728 1.00 67.94 252 VAL A C 1
ATOM 1936 O O . VAL A 1 252 ? 25.346 5.487 -28.407 1.00 67.94 252 VAL A O 1
ATOM 1939 N N . LYS A 1 253 ? 27.550 5.091 -28.192 1.00 67.19 253 LYS A N 1
ATOM 1940 C CA . LYS A 1 253 ? 27.769 4.504 -29.534 1.00 67.19 253 LYS A CA 1
ATOM 1941 C C . LYS A 1 253 ? 27.153 5.301 -30.704 1.00 67.19 253 LYS A C 1
ATOM 1943 O O . LYS A 1 253 ? 26.767 4.722 -31.711 1.00 67.19 253 LYS A O 1
ATOM 1948 N N . GLY A 1 254 ? 27.104 6.629 -30.596 1.00 64.94 254 GLY A N 1
ATOM 1949 C CA . GLY A 1 254 ? 26.558 7.507 -31.638 1.00 64.94 254 GLY A CA 1
ATOM 1950 C C . GLY A 1 254 ? 25.111 7.955 -31.408 1.00 64.94 254 GLY A C 1
ATOM 1951 O O . GLY A 1 254 ? 24.704 8.941 -32.017 1.00 64.94 254 GLY A O 1
ATOM 1952 N N . ASN A 1 255 ? 24.382 7.341 -30.473 1.00 64.50 255 ASN A N 1
ATOM 1953 C CA . ASN A 1 255 ? 22.985 7.666 -30.191 1.00 64.50 255 ASN A CA 1
ATOM 1954 C C . ASN A 1 255 ? 22.879 8.638 -29.005 1.00 64.50 255 ASN A C 1
ATOM 1956 O O . ASN A 1 255 ? 23.364 8.352 -27.908 1.00 64.50 255 ASN A O 1
ATOM 1960 N N . SER A 1 256 ? 22.256 9.797 -29.225 1.00 66.88 256 SER A N 1
ATOM 1961 C CA . SER A 1 256 ? 21.872 10.760 -28.183 1.00 66.88 256 SER A CA 1
ATOM 1962 C C . SER A 1 256 ? 20.367 10.688 -27.949 1.00 66.88 256 SER A C 1
ATOM 1964 O O . SER A 1 256 ? 19.610 10.560 -28.907 1.00 66.88 256 SER A O 1
ATOM 1966 N N . ALA A 1 257 ? 19.933 10.809 -26.697 1.00 69.81 257 ALA A N 1
ATOM 1967 C CA . ALA A 1 257 ? 18.520 10.865 -26.343 1.00 69.81 257 ALA A CA 1
ATOM 1968 C C . ALA A 1 257 ? 18.281 12.088 -25.458 1.00 69.81 257 ALA A C 1
ATOM 1970 O O . ALA A 1 257 ? 18.970 12.273 -24.457 1.00 69.81 257 ALA A O 1
ATOM 1971 N N . SER A 1 258 ? 17.321 12.918 -25.837 1.00 76.31 258 SER A N 1
ATOM 1972 C CA . SER A 1 258 ? 16.882 14.077 -25.068 1.00 76.31 258 SER A CA 1
ATOM 1973 C C . SER A 1 258 ? 15.368 14.141 -25.094 1.00 76.31 258 SER A C 1
ATOM 1975 O O . SER A 1 258 ? 14.745 13.687 -26.056 1.00 76.31 258 SER A O 1
ATOM 1977 N N . LYS A 1 259 ? 14.793 14.719 -24.050 1.00 83.44 259 LYS A N 1
ATOM 1978 C CA . LYS A 1 259 ? 13.356 14.898 -23.926 1.00 83.44 259 LYS A CA 1
ATOM 1979 C C . LYS A 1 259 ? 13.070 16.285 -23.376 1.00 83.44 259 LYS A C 1
ATOM 1981 O O . LYS A 1 259 ? 13.691 16.694 -22.395 1.00 83.44 259 LYS A O 1
ATOM 1986 N N . ASP A 1 260 ? 12.135 16.980 -24.010 1.00 88.06 260 ASP A N 1
ATOM 1987 C CA . ASP A 1 260 ? 11.641 18.259 -23.515 1.00 88.06 260 ASP A CA 1
ATOM 1988 C C . ASP A 1 260 ? 10.791 18.048 -22.257 1.00 88.06 260 ASP A C 1
ATOM 1990 O O . ASP A 1 260 ? 10.096 17.039 -22.117 1.00 88.06 260 ASP A O 1
ATOM 1994 N N . GLY A 1 261 ? 10.853 19.002 -21.330 1.00 91.44 261 GLY A N 1
ATOM 1995 C CA . GLY A 1 261 ? 10.048 18.954 -20.114 1.00 91.44 261 GLY A CA 1
ATOM 1996 C C . GLY A 1 261 ? 8.564 19.216 -20.377 1.00 91.44 261 GLY A C 1
ATOM 1997 O O . GLY A 1 261 ? 8.176 19.876 -21.345 1.00 91.44 261 GLY A O 1
ATOM 1998 N N . VAL A 1 262 ? 7.718 18.743 -19.465 1.00 95.19 262 VAL A N 1
ATOM 1999 C CA . VAL A 1 262 ? 6.283 19.026 -19.466 1.00 95.19 262 VAL A CA 1
ATOM 2000 C C . VAL A 1 262 ? 6.085 20.506 -19.152 1.00 95.19 262 VAL A C 1
ATOM 2002 O O . VAL A 1 262 ? 6.344 20.951 -18.035 1.00 95.19 262 VAL A O 1
ATOM 2005 N N . HIS A 1 263 ? 5.599 21.277 -20.130 1.00 94.19 263 HIS A N 1
ATOM 2006 C CA . HIS A 1 263 ? 5.478 22.736 -20.023 1.00 94.19 263 HIS A CA 1
ATOM 2007 C C . HIS A 1 263 ? 4.771 23.187 -18.735 1.00 94.19 263 HIS A C 1
ATOM 2009 O O . HIS A 1 263 ? 5.253 24.095 -18.064 1.00 94.19 263 HIS A O 1
ATOM 2015 N N . ALA A 1 264 ? 3.664 22.536 -18.357 1.00 93.50 264 ALA A N 1
ATOM 2016 C CA . ALA A 1 264 ? 2.924 22.863 -17.136 1.00 93.50 264 ALA A CA 1
ATOM 2017 C C . ALA A 1 264 ? 3.791 22.753 -15.867 1.00 93.50 264 ALA A C 1
ATOM 2019 O O . ALA A 1 264 ? 3.709 23.622 -15.006 1.00 93.50 264 ALA A O 1
ATOM 2020 N N . VAL A 1 265 ? 4.678 21.755 -15.791 1.00 95.62 265 VAL A N 1
ATOM 2021 C CA . VAL A 1 265 ? 5.599 21.562 -14.659 1.00 95.62 265 VAL A CA 1
ATOM 2022 C C . VAL A 1 265 ? 6.768 22.545 -14.727 1.00 95.62 265 VAL A C 1
ATOM 2024 O O . VAL A 1 265 ? 7.086 23.194 -13.738 1.00 95.62 265 VAL A O 1
ATOM 2027 N N . VAL A 1 266 ? 7.393 22.698 -15.899 1.00 95.75 266 VAL A N 1
ATOM 2028 C CA . VAL A 1 266 ? 8.564 23.576 -16.084 1.00 95.75 266 VAL A CA 1
ATOM 2029 C C . VAL A 1 266 ? 8.212 25.052 -15.872 1.00 95.75 266 VAL A C 1
ATOM 2031 O O . VAL A 1 266 ? 9.039 25.822 -15.382 1.00 95.75 266 VAL A O 1
ATOM 2034 N N . SER A 1 267 ? 6.994 25.454 -16.243 1.00 94.69 267 SER A N 1
ATOM 2035 C CA . SER A 1 267 ? 6.521 26.834 -16.101 1.00 94.69 267 SER A CA 1
ATOM 2036 C C . SER A 1 267 ? 6.219 27.237 -14.651 1.00 94.69 267 SER A C 1
ATOM 2038 O O . SER A 1 267 ? 6.355 28.417 -14.321 1.00 94.69 267 SER A O 1
ATOM 2040 N N . ASP A 1 268 ? 5.887 26.285 -13.770 1.00 95.44 268 ASP A N 1
ATOM 2041 C CA . ASP A 1 268 ? 5.833 26.519 -12.324 1.00 95.44 268 ASP A CA 1
ATOM 2042 C C . ASP A 1 268 ? 7.252 26.411 -11.749 1.00 95.44 268 ASP A C 1
ATOM 2044 O O . ASP A 1 268 ? 7.740 25.343 -11.379 1.00 95.44 268 ASP A O 1
ATOM 2048 N N . THR A 1 269 ? 7.942 27.550 -11.675 1.00 95.31 269 THR A N 1
ATOM 2049 C CA . THR A 1 269 ? 9.327 27.613 -11.191 1.00 95.31 269 THR A CA 1
ATOM 2050 C C . THR A 1 269 ? 9.478 27.156 -9.742 1.00 95.31 269 THR A C 1
ATOM 2052 O O . THR A 1 269 ? 10.539 26.644 -9.385 1.00 95.31 269 THR A O 1
ATOM 2055 N N . ALA A 1 270 ? 8.442 27.309 -8.911 1.00 96.38 270 ALA A N 1
ATOM 2056 C CA . ALA A 1 270 ? 8.470 26.853 -7.528 1.00 96.38 270 ALA A CA 1
ATOM 2057 C C . ALA A 1 270 ? 8.404 25.324 -7.464 1.00 96.38 270 ALA A C 1
ATOM 2059 O O . ALA A 1 270 ? 9.232 24.717 -6.790 1.00 96.38 270 ALA A O 1
ATOM 2060 N N . LEU A 1 271 ? 7.489 24.708 -8.221 1.00 96.69 271 LEU A N 1
ATOM 2061 C CA . LEU A 1 271 ? 7.423 23.252 -8.356 1.00 96.69 271 LEU A CA 1
ATOM 2062 C C . LEU A 1 271 ? 8.722 22.693 -8.950 1.00 96.69 271 LEU A C 1
ATOM 2064 O O . LEU A 1 271 ? 9.309 21.774 -8.391 1.00 96.69 271 LEU A O 1
ATOM 2068 N N . ALA A 1 272 ? 9.218 23.276 -10.043 1.00 96.81 272 ALA A N 1
ATOM 2069 C CA . ALA A 1 272 ? 10.428 22.796 -10.702 1.00 96.81 272 ALA A CA 1
ATOM 2070 C C . ALA A 1 272 ? 11.673 22.857 -9.801 1.00 96.81 272 ALA A C 1
ATOM 2072 O O . ALA A 1 272 ? 12.527 21.977 -9.883 1.00 96.81 272 ALA A O 1
ATOM 2073 N N . ASN A 1 273 ? 11.796 23.881 -8.952 1.00 96.75 273 ASN A N 1
ATOM 2074 C CA . ASN A 1 273 ? 12.884 23.958 -7.976 1.00 96.75 273 ASN A CA 1
ATOM 2075 C C . ASN A 1 273 ? 12.698 22.943 -6.846 1.00 96.75 273 ASN A C 1
ATOM 2077 O O . ASN A 1 273 ? 13.635 22.205 -6.565 1.00 96.75 273 ASN A O 1
ATOM 2081 N N . ALA A 1 274 ? 11.487 22.829 -6.289 1.00 97.00 274 ALA A N 1
ATOM 2082 C CA . ALA A 1 274 ? 11.190 21.856 -5.240 1.00 97.00 274 ALA A CA 1
ATOM 2083 C C . ALA A 1 274 ? 11.493 20.413 -5.684 1.00 97.00 274 ALA A C 1
ATOM 2085 O O . ALA A 1 274 ? 12.109 19.656 -4.941 1.00 97.00 274 ALA A O 1
ATOM 2086 N N . LEU A 1 275 ? 11.155 20.048 -6.926 1.00 97.69 275 LEU A N 1
ATOM 2087 C CA . LEU A 1 275 ? 11.480 18.731 -7.482 1.00 97.69 275 LEU A CA 1
ATOM 2088 C C . LEU A 1 275 ? 12.995 18.485 -7.591 1.00 97.69 275 LEU A C 1
ATOM 2090 O O . LEU A 1 275 ? 13.455 17.379 -7.318 1.00 97.69 275 LEU A O 1
ATOM 2094 N N . ARG A 1 276 ? 13.786 19.501 -7.969 1.00 95.75 276 ARG A N 1
ATOM 2095 C CA . ARG A 1 276 ? 15.257 19.381 -8.001 1.00 95.75 276 ARG A CA 1
ATOM 2096 C C . ARG A 1 276 ? 15.837 19.227 -6.600 1.00 95.75 276 ARG A C 1
ATOM 2098 O O . ARG A 1 276 ? 16.745 18.421 -6.415 1.00 95.75 276 ARG A O 1
ATOM 2105 N N . ASP A 1 277 ? 15.308 19.977 -5.640 1.00 95.19 277 ASP A N 1
ATOM 2106 C CA . ASP A 1 277 ? 15.749 19.926 -4.248 1.00 95.19 277 ASP A CA 1
ATOM 2107 C C . ASP A 1 277 ? 15.427 18.565 -3.614 1.00 95.19 277 ASP A C 1
ATOM 2109 O O . ASP A 1 277 ? 16.272 18.010 -2.912 1.00 95.19 277 ASP A O 1
ATOM 2113 N N . LEU A 1 278 ? 14.264 17.978 -3.924 1.00 95.56 278 LEU A N 1
ATOM 2114 C CA . LEU A 1 278 ? 13.908 16.615 -3.509 1.00 95.56 278 LEU A CA 1
ATOM 2115 C C . LEU A 1 278 ? 14.912 15.586 -4.032 1.00 95.56 278 LEU A C 1
ATOM 2117 O O . LEU A 1 278 ? 15.499 14.852 -3.246 1.00 95.56 278 LEU A O 1
ATOM 2121 N N . VAL A 1 279 ? 15.197 15.589 -5.339 1.00 93.44 279 VAL A N 1
ATOM 2122 C CA . VAL A 1 279 ? 16.196 14.672 -5.921 1.00 93.44 279 VAL A CA 1
ATOM 2123 C C . VAL A 1 279 ? 17.570 14.862 -5.267 1.00 93.44 279 VAL A C 1
ATOM 2125 O O . VAL A 1 279 ? 18.246 13.887 -4.949 1.00 93.44 279 VAL A O 1
ATOM 2128 N N . ALA A 1 280 ? 17.978 16.108 -5.009 1.00 91.56 280 ALA A N 1
ATOM 2129 C CA . ALA A 1 280 ? 19.258 16.412 -4.370 1.00 91.56 280 ALA A CA 1
ATOM 2130 C C . ALA A 1 280 ? 19.331 16.008 -2.885 1.00 91.56 280 ALA A C 1
ATOM 2132 O O . ALA A 1 280 ? 20.432 15.858 -2.353 1.00 91.56 280 ALA A O 1
ATOM 2133 N N . SER A 1 281 ? 18.188 15.853 -2.214 1.00 90.38 281 SER A N 1
ATOM 2134 C CA . SER A 1 281 ? 18.088 15.502 -0.793 1.00 90.38 281 SER A CA 1
ATOM 2135 C C . SER A 1 281 ? 17.620 14.064 -0.546 1.00 90.38 281 SER A C 1
ATOM 2137 O O . SER A 1 281 ? 17.416 13.679 0.607 1.00 90.38 281 SER A O 1
ATOM 2139 N N . MET A 1 282 ? 17.530 13.231 -1.589 1.00 85.75 282 MET A N 1
ATOM 2140 C CA . MET A 1 282 ? 17.271 11.798 -1.445 1.00 85.75 282 MET A CA 1
ATOM 2141 C C . MET A 1 282 ? 18.281 11.150 -0.488 1.00 85.75 282 MET A C 1
ATOM 2143 O O . MET A 1 282 ? 19.495 11.282 -0.647 1.00 85.75 282 MET A O 1
ATOM 2147 N N . GLY A 1 283 ? 17.776 10.444 0.526 1.00 77.94 283 GLY A N 1
ATOM 2148 C CA . GLY A 1 283 ? 18.613 9.797 1.541 1.00 77.94 283 GLY A CA 1
ATOM 2149 C C . GLY A 1 283 ? 19.245 10.753 2.562 1.00 77.94 283 GLY A C 1
ATOM 2150 O O . GLY A 1 283 ? 20.025 10.306 3.405 1.00 77.94 283 GLY A O 1
ATOM 2151 N N . ALA A 1 284 ? 18.910 12.048 2.543 1.00 80.56 284 ALA A N 1
ATOM 2152 C CA . ALA A 1 284 ? 19.373 12.998 3.550 1.00 80.56 284 ALA A CA 1
ATOM 2153 C C . ALA A 1 284 ? 18.868 12.637 4.959 1.00 80.56 284 ALA A C 1
ATOM 2155 O O . ALA A 1 284 ? 17.849 11.964 5.140 1.00 80.56 284 ALA A O 1
ATOM 2156 N N . ALA A 1 285 ? 19.589 13.100 5.983 1.00 79.88 285 ALA A N 1
ATOM 2157 C CA . ALA A 1 285 ? 19.217 12.878 7.381 1.00 79.88 285 ALA A CA 1
ATOM 2158 C C . ALA A 1 285 ? 17.934 13.628 7.787 1.00 79.88 285 ALA A C 1
ATOM 2160 O O . ALA A 1 285 ? 17.213 13.161 8.665 1.00 79.88 285 ALA A O 1
ATOM 2161 N N . ASP A 1 286 ? 17.645 14.769 7.151 1.00 87.12 286 ASP A N 1
ATOM 2162 C CA . ASP A 1 286 ? 16.435 15.555 7.406 1.00 87.12 286 ASP A CA 1
ATOM 2163 C C . ASP A 1 286 ? 15.245 15.014 6.604 1.00 87.12 286 ASP A C 1
ATOM 2165 O O . ASP A 1 286 ? 14.937 15.459 5.497 1.00 87.12 286 ASP A O 1
ATOM 2169 N N . VAL A 1 287 ? 14.605 14.000 7.177 1.00 87.56 287 VAL A N 1
ATOM 2170 C CA . VAL A 1 287 ? 13.502 13.279 6.540 1.00 87.56 287 VAL A CA 1
ATOM 2171 C C . VAL A 1 287 ? 12.198 14.082 6.572 1.00 87.56 287 VAL A C 1
ATOM 2173 O O . VAL A 1 287 ? 11.409 13.992 5.637 1.00 87.56 287 VAL A O 1
ATOM 2176 N N . GLU A 1 288 ? 11.985 14.920 7.597 1.00 89.00 288 GLU A N 1
ATOM 2177 C CA . GLU A 1 288 ? 10.764 15.738 7.729 1.00 89.00 288 GLU A CA 1
ATOM 2178 C C . GLU A 1 288 ? 10.626 16.696 6.544 1.00 89.00 288 GLU A C 1
ATOM 2180 O O . GLU A 1 288 ? 9.564 16.784 5.921 1.00 89.00 288 GLU A O 1
ATOM 2185 N N . THR A 1 289 ? 11.722 17.374 6.193 1.00 92.25 289 THR A N 1
ATOM 2186 C CA . THR A 1 289 ? 11.760 18.308 5.064 1.00 92.25 289 THR A CA 1
ATOM 2187 C C . THR A 1 289 ? 11.531 17.591 3.735 1.00 92.25 289 THR A C 1
ATOM 2189 O O . THR A 1 289 ? 10.751 18.074 2.912 1.00 92.25 289 THR A O 1
ATOM 2192 N N . HIS A 1 290 ? 12.154 16.426 3.523 1.00 94.31 290 HIS A N 1
ATOM 2193 C CA . HIS A 1 290 ? 11.975 15.667 2.281 1.00 94.31 290 HIS A CA 1
ATOM 2194 C C . HIS A 1 290 ? 10.536 15.135 2.139 1.00 94.31 290 HIS A C 1
ATOM 2196 O O . HIS A 1 290 ? 9.911 15.310 1.090 1.00 94.31 290 HIS A O 1
ATOM 2202 N N . MET A 1 291 ? 9.953 14.588 3.211 1.00 94.31 291 MET A N 1
ATOM 2203 C CA . MET A 1 291 ? 8.551 14.152 3.239 1.00 94.31 291 MET A CA 1
ATOM 2204 C C . MET A 1 291 ? 7.578 15.308 2.978 1.00 94.31 291 MET A C 1
ATOM 2206 O O . MET A 1 291 ? 6.649 15.160 2.183 1.00 94.31 291 MET A O 1
ATOM 2210 N N . THR A 1 292 ? 7.809 16.468 3.601 1.00 95.44 292 THR A N 1
ATOM 2211 C CA . THR A 1 292 ? 7.003 17.680 3.375 1.00 95.44 292 THR A CA 1
ATOM 2212 C C . THR A 1 292 ? 7.071 18.107 1.912 1.00 95.44 292 THR A C 1
ATOM 2214 O O . THR A 1 292 ? 6.039 18.311 1.276 1.00 95.44 292 THR A O 1
ATOM 2217 N N . GLY A 1 293 ? 8.279 18.159 1.341 1.00 96.62 293 GLY A N 1
ATOM 2218 C CA . GLY A 1 293 ? 8.475 18.497 -0.066 1.00 96.62 293 GLY A CA 1
ATOM 2219 C C . GLY A 1 293 ? 7.765 17.526 -1.013 1.00 96.62 293 GLY A C 1
ATOM 2220 O O . GLY A 1 293 ? 7.200 17.968 -2.017 1.00 96.62 293 GLY A O 1
ATOM 2221 N N . CYS A 1 294 ? 7.733 16.227 -0.687 1.00 97.25 294 CYS A N 1
ATOM 2222 C CA . CYS A 1 294 ? 6.984 15.235 -1.459 1.00 97.25 294 CYS A CA 1
ATOM 2223 C C . CYS A 1 294 ? 5.487 15.576 -1.482 1.00 97.25 294 CYS A C 1
ATOM 2225 O O . CYS A 1 294 ? 4.914 15.706 -2.565 1.00 97.25 294 CYS A O 1
ATOM 2227 N N . VAL A 1 295 ? 4.868 15.783 -0.315 1.00 96.94 295 VAL A N 1
ATOM 2228 C CA . VAL A 1 295 ? 3.434 16.115 -0.202 1.00 96.94 295 VAL A CA 1
ATOM 2229 C C . VAL A 1 295 ? 3.108 17.442 -0.895 1.00 96.94 295 VAL A C 1
ATOM 2231 O O . VAL A 1 295 ? 2.166 17.501 -1.688 1.00 96.94 295 VAL A O 1
ATOM 2234 N N . ASP A 1 296 ? 3.927 18.478 -0.698 1.00 96.69 296 ASP A N 1
ATOM 2235 C CA . ASP A 1 296 ? 3.759 19.790 -1.336 1.00 96.69 296 ASP A CA 1
ATOM 2236 C C . ASP A 1 296 ? 3.815 19.710 -2.867 1.00 96.69 296 ASP A C 1
ATOM 2238 O O . ASP A 1 296 ? 3.001 20.326 -3.568 1.00 96.69 296 ASP A O 1
ATOM 2242 N N . CYS A 1 297 ? 4.764 18.943 -3.411 1.00 97.81 297 CYS A N 1
ATOM 2243 C CA . CYS A 1 297 ? 4.852 18.723 -4.851 1.00 97.81 297 CYS A CA 1
ATOM 2244 C C . CYS A 1 297 ? 3.608 17.993 -5.361 1.00 97.81 297 CYS A C 1
ATOM 2246 O O . CYS A 1 297 ? 3.007 18.436 -6.340 1.00 97.81 297 CYS A O 1
ATOM 2248 N N . ARG A 1 298 ? 3.160 16.933 -4.676 1.00 96.38 298 ARG A N 1
ATOM 2249 C CA . ARG A 1 298 ? 1.943 16.197 -5.055 1.00 96.38 298 ARG A CA 1
ATOM 2250 C C . ARG A 1 298 ? 0.701 17.093 -5.031 1.00 96.38 298 ARG A C 1
ATOM 2252 O O . ARG A 1 298 ? -0.059 17.100 -6.000 1.00 96.38 298 ARG A O 1
ATOM 2259 N N . LEU A 1 299 ? 0.535 17.932 -4.005 1.00 94.25 299 LEU A N 1
ATOM 2260 C CA . LEU A 1 299 ? -0.547 18.925 -3.920 1.00 94.25 299 LEU A CA 1
ATOM 2261 C C . LEU A 1 299 ? -0.562 19.876 -5.126 1.00 94.25 299 LEU A C 1
ATOM 2263 O O . LEU A 1 299 ? -1.628 20.154 -5.682 1.00 94.25 299 LEU A O 1
ATOM 2267 N N . ARG A 1 300 ? 0.611 20.343 -5.570 1.00 94.94 300 ARG A N 1
ATOM 2268 C CA . ARG A 1 300 ? 0.750 21.200 -6.763 1.00 94.94 300 ARG A CA 1
ATOM 2269 C C . ARG A 1 300 ? 0.454 20.465 -8.070 1.00 94.94 300 ARG A C 1
ATOM 2271 O O . ARG A 1 300 ? -0.022 21.096 -9.011 1.00 94.94 300 ARG A O 1
ATOM 2278 N N . LEU A 1 301 ? 0.694 19.154 -8.135 1.00 93.88 301 LEU A N 1
ATOM 2279 C CA . LEU A 1 301 ? 0.384 18.325 -9.306 1.00 93.88 301 LEU A CA 1
ATOM 2280 C C . LEU A 1 301 ? -1.104 17.974 -9.418 1.00 93.88 301 LEU A C 1
ATOM 2282 O O . LEU A 1 301 ? -1.591 17.741 -10.525 1.00 93.88 301 LEU A O 1
ATOM 2286 N N . MET A 1 302 ? -1.855 17.968 -8.313 1.00 89.62 302 MET A N 1
ATOM 2287 C CA . MET A 1 302 ? -3.262 17.546 -8.304 1.00 89.62 302 MET A CA 1
ATOM 2288 C C . MET A 1 302 ? -4.159 18.198 -9.368 1.00 89.62 302 MET A C 1
ATOM 2290 O O . MET A 1 302 ? -4.956 17.474 -9.971 1.00 89.62 302 MET A O 1
ATOM 2294 N N . PRO A 1 303 ? -4.078 19.515 -9.651 1.00 89.31 303 PRO A N 1
ATOM 2295 C CA . PRO A 1 303 ? -4.867 20.130 -10.717 1.00 89.31 303 PRO A CA 1
ATOM 2296 C C . PRO A 1 303 ? -4.580 19.538 -12.105 1.00 89.31 303 PRO A C 1
ATOM 2298 O O . PRO A 1 303 ? -5.501 19.421 -12.910 1.00 89.31 303 PRO A O 1
ATOM 2301 N N . LEU A 1 304 ? -3.332 19.131 -12.362 1.00 90.56 304 LEU A N 1
ATOM 2302 C CA . LEU A 1 304 ? -2.875 18.565 -13.635 1.00 90.56 304 LEU A CA 1
ATOM 2303 C C . LEU A 1 304 ? -3.334 17.117 -13.838 1.00 90.56 304 LEU A C 1
ATOM 2305 O O . LEU A 1 304 ? -3.453 16.658 -14.970 1.00 90.56 304 LEU A O 1
ATOM 2309 N N . LEU A 1 305 ? -3.607 16.406 -12.743 1.00 88.44 305 LEU A N 1
ATOM 2310 C CA . LEU A 1 305 ? -4.021 15.005 -12.751 1.00 88.44 305 LEU A CA 1
ATOM 2311 C C . LEU A 1 305 ? -5.542 14.819 -12.862 1.00 88.44 305 LEU A C 1
ATOM 2313 O O . LEU A 1 305 ? -6.015 13.684 -12.800 1.00 88.44 305 LEU A O 1
ATOM 2317 N N . ARG A 1 306 ? -6.337 15.892 -12.945 1.00 81.25 306 ARG A N 1
ATOM 2318 C CA . ARG A 1 306 ? -7.803 15.778 -12.984 1.00 81.25 306 ARG A CA 1
ATOM 2319 C C . ARG A 1 306 ? -8.279 15.156 -14.307 1.00 81.25 306 ARG A C 1
ATOM 2321 O O . ARG A 1 306 ? -7.778 15.545 -15.362 1.00 81.25 306 ARG A O 1
ATOM 2328 N N . PRO A 1 307 ? -9.277 14.252 -14.279 1.00 76.81 307 PRO A N 1
ATOM 2329 C CA . PRO A 1 307 ? -9.917 13.753 -15.496 1.00 76.81 307 PRO A CA 1
ATOM 2330 C C . PRO A 1 307 ? -10.447 14.909 -16.353 1.00 76.81 307 PRO A C 1
ATOM 2332 O O . PRO A 1 307 ? -11.058 15.841 -15.826 1.00 76.81 307 PRO A O 1
ATOM 2335 N N . GLY A 1 308 ? -10.192 14.867 -17.664 1.00 72.62 308 GLY A N 1
ATOM 2336 C CA . GLY A 1 308 ? -10.532 15.960 -18.585 1.00 72.62 308 GLY A CA 1
ATOM 2337 C C . GLY A 1 308 ? -9.752 17.269 -18.366 1.00 72.62 308 GLY A C 1
ATOM 2338 O O . GLY A 1 308 ? -10.217 18.322 -18.800 1.00 72.62 308 GLY A O 1
ATOM 2339 N N . GLY A 1 309 ? -8.614 17.219 -17.663 1.00 77.50 309 GLY A N 1
ATOM 2340 C CA . GLY A 1 309 ? -7.731 18.361 -17.419 1.00 77.50 309 GLY A CA 1
ATOM 2341 C C . GLY A 1 309 ? -6.944 18.831 -18.650 1.00 77.50 309 GLY A C 1
ATOM 2342 O O . GLY A 1 309 ? -7.157 18.380 -19.773 1.00 77.50 309 GLY A O 1
ATOM 2343 N N . GLU A 1 310 ? -6.014 19.766 -18.432 1.00 83.06 310 GLU A N 1
ATOM 2344 C CA . GLU A 1 310 ? -5.217 20.393 -19.503 1.00 83.06 310 GLU A CA 1
ATOM 2345 C C . GLU A 1 310 ? -4.159 19.460 -20.115 1.00 83.06 310 GLU A C 1
ATOM 2347 O O . GLU A 1 310 ? -3.696 19.698 -21.232 1.00 83.06 310 GLU A O 1
ATOM 2352 N N . LEU A 1 311 ? -3.766 18.404 -19.395 1.00 89.50 311 LEU A N 1
ATOM 2353 C CA . LEU A 1 311 ? -2.778 17.433 -19.857 1.00 89.50 311 LEU A CA 1
ATOM 2354 C C . LEU A 1 311 ? -3.444 16.216 -20.500 1.00 89.50 311 LEU A C 1
ATOM 2356 O O . LEU A 1 311 ? -4.452 15.705 -20.020 1.00 89.50 311 LEU A O 1
ATOM 2360 N N . ALA A 1 312 ? -2.815 15.706 -21.557 1.00 88.31 312 ALA A N 1
ATOM 2361 C CA . ALA A 1 312 ? -3.193 14.466 -22.223 1.00 88.31 312 ALA A CA 1
ATOM 2362 C C . ALA A 1 312 ? -1.949 13.749 -22.769 1.00 88.31 312 ALA A C 1
ATOM 2364 O O . ALA A 1 312 ? -0.881 14.352 -22.914 1.00 88.31 312 ALA A O 1
ATOM 2365 N N . GLY A 1 313 ? -2.096 12.462 -23.094 1.00 89.31 313 GLY A N 1
ATOM 2366 C CA . GLY A 1 313 ? -1.038 11.662 -23.715 1.00 89.31 313 GLY A CA 1
ATOM 2367 C C . GLY A 1 313 ? 0.241 11.606 -22.875 1.00 89.31 313 GLY A C 1
ATOM 2368 O O . GLY A 1 313 ? 0.185 11.415 -21.661 1.00 89.31 313 GLY A O 1
ATOM 2369 N N . ASP A 1 314 ? 1.393 11.789 -23.526 1.00 89.44 314 ASP A N 1
ATOM 2370 C CA . ASP A 1 314 ? 2.717 11.618 -22.909 1.00 89.44 314 ASP A CA 1
ATOM 2371 C C . ASP A 1 314 ? 2.944 12.559 -21.711 1.00 89.44 314 ASP A C 1
ATOM 2373 O O . ASP A 1 314 ? 3.449 12.125 -20.682 1.00 89.44 314 ASP A O 1
ATOM 2377 N N . ALA A 1 315 ? 2.467 13.807 -21.786 1.00 92.50 315 ALA A N 1
ATOM 2378 C CA . ALA A 1 315 ? 2.611 14.773 -20.696 1.00 92.50 315 ALA A CA 1
ATOM 2379 C C . ALA A 1 315 ? 1.821 14.372 -19.438 1.00 92.50 315 ALA A C 1
ATOM 2381 O O . ALA A 1 315 ? 2.327 14.498 -18.325 1.00 92.50 315 ALA A O 1
ATOM 2382 N N . LEU A 1 316 ? 0.591 13.867 -19.603 1.00 92.75 316 LEU A N 1
ATOM 2383 C CA . LEU A 1 316 ? -0.190 13.346 -18.476 1.00 92.75 316 LEU A CA 1
ATOM 2384 C C . LEU A 1 316 ? 0.470 12.089 -17.901 1.00 92.75 316 LEU A C 1
ATOM 2386 O O . LEU A 1 316 ? 0.557 11.948 -16.685 1.00 92.75 316 LEU A O 1
ATOM 2390 N N . LYS A 1 317 ? 0.980 11.207 -18.768 1.00 92.12 317 LYS A N 1
ATOM 2391 C CA . LYS A 1 317 ? 1.707 9.997 -18.369 1.00 92.12 317 LYS A CA 1
ATOM 2392 C C . LYS A 1 317 ? 2.894 10.316 -17.464 1.00 92.12 317 LYS A C 1
ATOM 2394 O O . LYS A 1 317 ? 3.031 9.698 -16.413 1.00 92.12 317 LYS A O 1
ATOM 2399 N N . ASP A 1 318 ? 3.720 11.288 -17.842 1.00 92.62 318 ASP A N 1
ATOM 2400 C CA . ASP A 1 318 ? 4.885 11.679 -17.041 1.00 92.62 318 ASP A CA 1
ATOM 2401 C C . ASP A 1 318 ? 4.484 12.250 -15.680 1.00 92.62 318 ASP A C 1
ATOM 2403 O O . ASP A 1 318 ? 5.097 11.916 -14.670 1.00 92.62 318 ASP A O 1
ATOM 2407 N N . VAL A 1 319 ? 3.422 13.060 -15.632 1.00 94.62 319 VAL A N 1
ATOM 2408 C CA . VAL A 1 319 ? 2.928 13.637 -14.375 1.00 94.62 319 VAL A CA 1
ATOM 2409 C C . VAL A 1 319 ? 2.302 12.574 -13.464 1.00 94.62 319 VAL A C 1
ATOM 2411 O O . VAL A 1 319 ? 2.461 12.652 -12.248 1.00 94.62 319 VAL A O 1
ATOM 2414 N N . VAL A 1 320 ? 1.651 11.544 -14.018 1.00 93.62 320 VAL A N 1
ATOM 2415 C CA . VAL A 1 320 ? 1.168 10.388 -13.240 1.00 93.62 320 VAL A CA 1
ATOM 2416 C C . VAL A 1 320 ? 2.336 9.600 -12.653 1.00 93.62 320 VAL A C 1
ATOM 2418 O O . VAL A 1 320 ? 2.316 9.291 -11.465 1.00 93.62 320 VAL A O 1
ATOM 2421 N N . TYR A 1 321 ? 3.373 9.314 -13.445 1.00 94.19 321 TYR A N 1
ATOM 2422 C CA . TYR A 1 321 ? 4.572 8.649 -12.932 1.00 94.19 321 TYR A CA 1
ATOM 2423 C C . TYR A 1 321 ? 5.303 9.485 -11.880 1.00 94.19 321 TYR A C 1
ATOM 2425 O O . TYR A 1 321 ? 5.785 8.930 -10.898 1.00 94.19 321 TYR A O 1
ATOM 2433 N N . LEU A 1 322 ? 5.328 10.811 -12.032 1.00 95.56 322 LEU A N 1
ATOM 2434 C CA . LEU A 1 322 ? 5.862 11.710 -11.014 1.00 95.56 322 LEU A CA 1
ATOM 2435 C C . LEU A 1 322 ? 5.064 11.641 -9.707 1.00 95.56 322 LEU A C 1
ATOM 2437 O O . LEU A 1 322 ? 5.671 11.542 -8.645 1.00 95.56 322 LEU A O 1
ATOM 2441 N N . ASP A 1 323 ? 3.729 11.634 -9.760 1.00 95.31 323 ASP A N 1
ATOM 2442 C CA . ASP A 1 323 ? 2.903 11.474 -8.554 1.00 95.31 323 ASP A CA 1
ATOM 2443 C C . ASP A 1 323 ? 3.144 10.124 -7.858 1.00 95.31 323 ASP A C 1
ATOM 2445 O O . ASP A 1 323 ? 3.285 10.081 -6.637 1.00 95.31 323 ASP A O 1
ATOM 2449 N N . LEU A 1 324 ? 3.258 9.036 -8.630 1.00 94.25 324 LEU A N 1
ATOM 2450 C CA . LEU A 1 324 ? 3.597 7.705 -8.110 1.00 94.25 324 LEU A CA 1
ATOM 2451 C C . LEU A 1 324 ? 4.993 7.675 -7.472 1.00 94.25 324 LEU A C 1
ATOM 2453 O O . LEU A 1 324 ? 5.183 7.068 -6.419 1.00 94.25 324 LEU A O 1
ATOM 2457 N N . ALA A 1 325 ? 5.971 8.335 -8.090 1.00 94.44 325 ALA A N 1
ATOM 2458 C CA . ALA A 1 325 ? 7.335 8.368 -7.585 1.00 94.44 325 ALA A CA 1
ATOM 2459 C C . ALA A 1 325 ? 7.468 9.201 -6.300 1.00 94.44 325 ALA A C 1
ATOM 2461 O O . ALA A 1 325 ? 8.200 8.807 -5.394 1.00 94.44 325 ALA A O 1
ATOM 2462 N N . LEU A 1 326 ? 6.729 10.311 -6.187 1.00 96.44 326 LEU A N 1
ATOM 2463 C CA . LEU A 1 326 ? 6.660 11.117 -4.964 1.00 96.44 326 LEU A CA 1
ATOM 2464 C C . LEU A 1 326 ? 5.998 10.345 -3.812 1.00 96.44 326 LEU A C 1
ATOM 2466 O O . LEU A 1 326 ? 6.482 10.395 -2.684 1.00 96.44 326 LEU A O 1
ATOM 2470 N N . GLU A 1 327 ? 4.927 9.596 -4.090 1.00 94.69 327 GLU A N 1
ATOM 2471 C CA . GLU A 1 327 ? 4.285 8.712 -3.105 1.00 94.69 327 GLU A CA 1
ATOM 2472 C C . GLU A 1 327 ? 5.247 7.619 -2.616 1.00 94.69 327 GLU A C 1
ATOM 2474 O O . GLU A 1 327 ? 5.368 7.377 -1.413 1.00 94.69 327 GLU A O 1
ATOM 2479 N N . ASN A 1 328 ? 5.972 6.986 -3.541 1.00 92.62 328 ASN A N 1
ATOM 2480 C CA . ASN A 1 328 ? 6.937 5.943 -3.214 1.00 92.62 328 ASN A CA 1
ATOM 2481 C C . ASN A 1 328 ? 8.139 6.487 -2.421 1.00 92.62 328 ASN A C 1
ATOM 2483 O O . ASN A 1 328 ? 8.600 5.838 -1.484 1.00 92.62 328 ASN A O 1
ATOM 2487 N N . ALA A 1 329 ? 8.618 7.689 -2.756 1.00 93.50 329 ALA A N 1
ATOM 2488 C CA . ALA A 1 329 ? 9.682 8.361 -2.016 1.00 93.50 329 ALA A CA 1
ATOM 2489 C C . ALA A 1 329 ? 9.255 8.697 -0.578 1.00 93.50 329 ALA A C 1
ATOM 2491 O O . ALA A 1 329 ? 10.004 8.425 0.359 1.00 93.50 329 ALA A O 1
ATOM 2492 N N . PHE A 1 330 ? 8.025 9.194 -0.395 1.00 95.19 330 PHE A N 1
ATOM 2493 C CA . PHE A 1 330 ? 7.445 9.425 0.930 1.00 95.19 330 PHE A CA 1
ATOM 2494 C C . PHE A 1 330 ? 7.402 8.138 1.766 1.00 95.19 330 PHE A C 1
ATOM 2496 O O . PHE A 1 330 ? 7.796 8.138 2.932 1.00 95.19 330 PHE A O 1
ATOM 2503 N N . ARG A 1 331 ? 6.951 7.022 1.175 1.00 93.38 331 ARG A N 1
ATOM 2504 C CA . ARG A 1 331 ? 6.913 5.718 1.856 1.00 93.38 331 ARG A CA 1
ATOM 2505 C C . ARG A 1 331 ? 8.308 5.266 2.292 1.00 93.38 331 ARG A C 1
ATOM 2507 O O . ARG A 1 331 ? 8.485 4.913 3.455 1.00 93.38 331 ARG A O 1
ATOM 2514 N N . ALA A 1 332 ? 9.290 5.326 1.392 1.00 90.88 332 ALA A N 1
ATOM 2515 C CA . ALA A 1 332 ? 10.666 4.922 1.684 1.00 90.88 332 ALA A CA 1
ATOM 2516 C C . ALA A 1 332 ? 11.282 5.725 2.848 1.00 90.88 332 ALA A C 1
ATOM 2518 O O . ALA A 1 332 ? 12.023 5.184 3.671 1.00 90.88 332 ALA A O 1
ATOM 2519 N N . ASP A 1 333 ? 10.950 7.010 2.953 1.00 92.19 333 ASP A N 1
ATOM 2520 C CA . ASP A 1 333 ? 11.380 7.864 4.058 1.00 92.19 333 ASP A CA 1
ATOM 2521 C C . ASP A 1 333 ? 10.751 7.496 5.403 1.00 92.19 333 ASP A C 1
ATOM 2523 O O . ASP A 1 333 ? 11.444 7.472 6.429 1.00 92.19 333 ASP A O 1
ATOM 2527 N N . VAL A 1 334 ? 9.457 7.168 5.414 1.00 91.56 334 VAL A N 1
ATOM 2528 C CA . VAL A 1 334 ? 8.795 6.661 6.621 1.00 91.56 334 VAL A CA 1
ATOM 2529 C C . VAL A 1 334 ? 9.443 5.352 7.053 1.00 91.56 334 VAL A C 1
ATOM 2531 O O . VAL A 1 334 ? 9.918 5.261 8.181 1.00 91.56 334 VAL A O 1
ATOM 2534 N N . GLU A 1 335 ? 9.573 4.381 6.149 1.00 88.75 335 GLU A N 1
ATOM 2535 C CA . GLU A 1 335 ? 10.191 3.079 6.437 1.00 88.75 335 GLU A CA 1
ATOM 2536 C C . GLU A 1 335 ? 11.602 3.227 7.024 1.00 88.75 335 GLU A C 1
ATOM 2538 O O . GLU A 1 335 ? 11.937 2.592 8.028 1.00 88.75 335 GLU A O 1
ATOM 2543 N N . ARG A 1 336 ? 12.404 4.147 6.475 1.00 86.38 336 ARG A N 1
ATOM 2544 C CA . ARG A 1 336 ? 13.744 4.458 6.982 1.00 86.38 336 ARG A CA 1
ATOM 2545 C C . ARG A 1 336 ? 13.730 5.049 8.390 1.00 86.38 336 ARG A C 1
ATOM 2547 O O . ARG A 1 336 ? 14.684 4.832 9.129 1.00 86.38 336 ARG A O 1
ATOM 2554 N N . THR A 1 337 ? 12.702 5.807 8.768 1.00 85.00 337 THR A N 1
ATOM 2555 C CA . THR A 1 337 ? 12.652 6.527 10.053 1.00 85.00 337 THR A CA 1
ATOM 2556 C C . THR A 1 337 ? 11.951 5.774 11.175 1.00 85.00 337 THR A C 1
ATOM 2558 O O . THR A 1 337 ? 12.203 6.090 12.342 1.00 85.00 337 THR A O 1
ATOM 2561 N N . LEU A 1 338 ? 11.137 4.756 10.867 1.00 83.44 338 LEU A N 1
ATOM 2562 C CA . LEU A 1 338 ? 10.336 4.011 11.850 1.00 83.44 338 LEU A CA 1
ATOM 2563 C C . LEU A 1 338 ? 11.142 3.516 13.055 1.00 83.44 338 LEU A C 1
ATOM 2565 O O . LEU A 1 338 ? 10.659 3.600 14.188 1.00 83.44 338 LEU A O 1
ATOM 2569 N N . ALA A 1 339 ? 12.375 3.056 12.827 1.00 78.00 339 ALA A N 1
ATOM 2570 C CA . ALA A 1 339 ? 13.262 2.529 13.863 1.00 78.00 339 ALA A CA 1
ATOM 2571 C C . ALA A 1 339 ? 13.733 3.579 14.892 1.00 78.00 339 ALA A C 1
ATOM 2573 O O . ALA A 1 339 ? 14.124 3.213 15.999 1.00 78.00 339 ALA A O 1
ATOM 2574 N N . TYR A 1 340 ? 13.682 4.876 14.566 1.00 78.75 340 TYR A N 1
ATOM 2575 C CA . TYR A 1 340 ? 14.207 5.964 15.412 1.00 78.75 340 TYR A CA 1
ATOM 2576 C C . TYR A 1 340 ? 13.138 7.002 15.790 1.00 78.75 340 TYR A C 1
ATOM 2578 O O . TYR A 1 340 ? 13.453 8.080 16.298 1.00 78.75 340 TYR A O 1
ATOM 2586 N N . THR A 1 341 ? 11.864 6.671 15.574 1.00 71.06 341 THR A N 1
ATOM 2587 C CA . THR A 1 341 ? 10.691 7.519 15.859 1.00 71.06 341 THR A CA 1
ATOM 2588 C C . THR A 1 341 ? 10.636 8.042 17.298 1.00 71.06 341 THR A C 1
ATOM 2590 O O . THR A 1 341 ? 10.163 9.153 17.527 1.00 71.06 341 THR A O 1
ATOM 2593 N N . GLY A 1 342 ? 11.212 7.321 18.267 1.00 71.00 342 GLY A N 1
ATOM 2594 C CA . GLY A 1 342 ? 11.315 7.772 19.662 1.00 71.00 342 GLY A CA 1
ATOM 2595 C C . GLY A 1 342 ? 12.065 9.101 19.858 1.00 71.00 342 GLY A C 1
ATOM 2596 O O . GLY A 1 342 ? 11.816 9.797 20.839 1.00 71.00 342 GLY A O 1
ATOM 2597 N N . ALA A 1 343 ? 12.934 9.498 18.921 1.00 75.69 343 ALA A N 1
ATOM 2598 C CA . ALA A 1 343 ? 13.667 10.767 18.986 1.00 75.69 343 ALA A CA 1
ATOM 2599 C C . ALA A 1 343 ? 12.809 12.005 18.648 1.00 75.69 343 ALA A C 1
ATOM 2601 O O . ALA A 1 343 ? 13.212 13.127 18.946 1.00 75.69 343 ALA A O 1
ATOM 2602 N N . TRP A 1 344 ? 11.637 11.816 18.035 1.00 78.06 344 TRP A N 1
ATOM 2603 C CA . TRP A 1 344 ? 10.819 12.897 17.469 1.00 78.06 344 TRP A CA 1
ATOM 2604 C C . TRP A 1 344 ? 9.839 13.511 18.474 1.00 78.06 344 TRP A C 1
ATOM 2606 O O . TRP A 1 344 ? 9.290 14.591 18.239 1.00 78.06 344 TRP A O 1
ATOM 2616 N N . GLY A 1 345 ? 9.625 12.836 19.606 1.00 82.50 345 GLY A N 1
ATOM 2617 C CA . GLY A 1 345 ? 8.636 13.227 20.602 1.00 82.50 345 GLY A CA 1
ATOM 2618 C C . GLY A 1 345 ? 7.204 13.244 20.054 1.00 82.50 345 GLY A C 1
ATOM 2619 O O . GLY A 1 345 ? 6.935 12.963 18.887 1.00 82.50 345 GLY A O 1
ATOM 2620 N N . MET A 1 346 ? 6.258 13.597 20.920 1.00 86.19 346 MET A N 1
ATOM 2621 C CA . MET A 1 346 ? 4.829 13.554 20.602 1.00 86.19 346 MET A CA 1
ATOM 2622 C C . MET A 1 346 ? 4.447 14.502 19.451 1.00 86.19 346 MET A C 1
ATOM 2624 O O . MET A 1 346 ? 3.805 14.085 18.489 1.00 86.19 346 MET A O 1
ATOM 2628 N N . SER A 1 347 ? 4.885 15.763 19.504 1.00 85.38 347 SER A N 1
ATOM 2629 C CA . SER A 1 347 ? 4.544 16.767 18.488 1.00 85.38 347 SER A CA 1
ATOM 2630 C C . SER A 1 347 ? 5.216 16.496 17.138 1.00 85.38 347 SER A C 1
ATOM 2632 O O . SER A 1 347 ? 4.622 16.784 16.104 1.00 85.38 347 SER A O 1
ATOM 2634 N N . GLY A 1 348 ? 6.437 15.945 17.123 1.00 87.94 348 GLY A N 1
ATOM 2635 C CA . GLY A 1 348 ? 7.116 15.560 15.882 1.00 87.94 348 GLY A CA 1
ATOM 2636 C C . GLY A 1 348 ? 6.411 14.400 15.187 1.00 87.94 348 GLY A C 1
ATOM 2637 O O . GLY A 1 348 ? 6.097 14.496 14.004 1.00 87.94 348 GLY A O 1
ATOM 2638 N N . LEU A 1 349 ? 6.054 13.355 15.940 1.00 89.62 349 LEU A N 1
ATOM 2639 C CA . LEU A 1 349 ? 5.270 12.238 15.409 1.00 89.62 349 LEU A CA 1
ATOM 2640 C C . LEU A 1 349 ? 3.895 12.688 14.907 1.00 89.62 349 LEU A C 1
ATOM 2642 O O . LEU A 1 349 ? 3.472 12.263 13.836 1.00 89.62 349 LEU A O 1
ATOM 2646 N N . ALA A 1 350 ? 3.224 13.597 15.621 1.00 91.62 350 ALA A N 1
ATOM 2647 C CA . ALA A 1 350 ? 1.939 14.127 15.179 1.00 91.62 350 ALA A CA 1
ATOM 2648 C C . ALA A 1 350 ? 2.029 14.909 13.853 1.00 91.62 350 ALA A C 1
ATOM 2650 O O . ALA A 1 350 ? 1.117 14.820 13.028 1.00 91.62 350 ALA A O 1
ATOM 2651 N N . ARG A 1 351 ? 3.132 15.632 13.604 1.00 90.62 351 ARG A N 1
ATOM 2652 C CA . ARG A 1 351 ? 3.376 16.283 12.303 1.00 90.62 351 ARG A CA 1
ATOM 2653 C C . ARG A 1 351 ? 3.589 15.266 11.185 1.00 90.62 351 ARG A C 1
ATOM 2655 O O . ARG A 1 351 ? 2.966 15.402 10.135 1.00 90.62 351 ARG A O 1
ATOM 2662 N N . LEU A 1 352 ? 4.395 14.226 11.420 1.00 92.19 352 LEU A N 1
ATOM 2663 C CA . LEU A 1 352 ? 4.620 13.162 10.433 1.00 92.19 352 LEU A CA 1
ATOM 2664 C C . LEU A 1 352 ? 3.328 12.411 10.087 1.00 92.19 352 LEU A C 1
ATOM 2666 O O . LEU A 1 352 ? 3.071 12.150 8.914 1.00 92.19 352 LEU A O 1
ATOM 2670 N N . VAL A 1 353 ? 2.487 12.114 11.085 1.00 94.56 353 VAL A N 1
ATOM 2671 C CA . VAL A 1 353 ? 1.156 11.534 10.847 1.00 94.56 353 VAL A CA 1
ATOM 2672 C C . VAL A 1 353 ? 0.303 12.481 10.003 1.00 94.56 353 VAL A C 1
ATOM 2674 O O . VAL A 1 353 ? -0.309 12.027 9.045 1.00 94.56 353 VAL A O 1
ATOM 2677 N N . GLY A 1 354 ? 0.313 13.788 10.283 1.00 95.06 354 GLY A N 1
ATOM 2678 C CA . GLY A 1 354 ? -0.391 14.781 9.462 1.00 95.06 354 GLY A CA 1
ATOM 2679 C C . GLY A 1 354 ? 0.014 14.728 7.985 1.00 95.06 354 GLY A C 1
ATOM 2680 O O . GLY A 1 354 ? -0.851 14.610 7.119 1.00 95.06 354 GLY A O 1
ATOM 2681 N N . LEU A 1 355 ? 1.322 14.703 7.703 1.00 95.31 355 LEU A N 1
ATOM 2682 C CA . LEU A 1 355 ? 1.843 14.540 6.340 1.00 95.31 355 LEU A CA 1
ATOM 2683 C C . LEU A 1 355 ? 1.401 13.212 5.705 1.00 95.31 355 LEU A C 1
ATOM 2685 O O . LEU A 1 355 ? 1.063 13.174 4.525 1.00 95.31 355 LEU A O 1
ATOM 2689 N N . ALA A 1 356 ? 1.371 12.122 6.476 1.00 96.00 356 ALA A N 1
ATOM 2690 C CA . ALA A 1 356 ? 0.939 10.815 5.985 1.00 96.00 356 ALA A CA 1
ATOM 2691 C C . ALA A 1 356 ? -0.567 10.763 5.678 1.00 96.00 356 ALA A C 1
ATOM 2693 O O . ALA A 1 356 ? -0.960 10.118 4.704 1.00 96.00 356 ALA A O 1
ATOM 2694 N N . ILE A 1 357 ? -1.402 11.469 6.451 1.00 96.31 357 ILE A N 1
ATOM 2695 C CA . ILE A 1 357 ? -2.838 11.625 6.174 1.00 96.31 357 ILE A CA 1
ATOM 2696 C C . ILE A 1 357 ? -3.034 12.380 4.858 1.00 96.31 357 ILE A C 1
ATOM 2698 O O . ILE A 1 357 ? -3.789 11.926 3.999 1.00 96.31 357 ILE A O 1
ATOM 2702 N N . GLU A 1 358 ? -2.331 13.500 4.668 1.00 95.31 358 GLU A N 1
ATOM 2703 C CA . GLU A 1 358 ? -2.384 14.264 3.417 1.00 95.31 358 GLU A CA 1
ATOM 2704 C C . GLU A 1 358 ? -1.904 13.422 2.229 1.00 95.31 358 GLU A C 1
ATOM 2706 O O . GLU A 1 358 ? -2.593 13.338 1.212 1.00 95.31 358 GLU A O 1
ATOM 2711 N N . ASN A 1 359 ? -0.778 12.718 2.377 1.00 95.25 359 ASN A N 1
ATOM 2712 C CA . ASN A 1 359 ? -0.250 11.820 1.353 1.00 95.25 359 ASN A CA 1
ATOM 2713 C C . ASN A 1 359 ? -1.253 10.712 0.976 1.00 95.25 359 ASN A C 1
ATOM 2715 O O . ASN A 1 359 ? -1.434 10.436 -0.210 1.00 95.25 359 ASN A O 1
ATOM 2719 N N . CYS A 1 360 ? -1.937 10.116 1.962 1.00 93.06 360 CYS A N 1
ATOM 2720 C CA . CYS A 1 360 ? -3.008 9.142 1.727 1.00 93.06 360 CYS A CA 1
ATOM 2721 C C . CYS A 1 360 ? -4.201 9.761 1.001 1.00 93.06 360 CYS A C 1
ATOM 2723 O O . CYS A 1 360 ? -4.696 9.185 0.032 1.00 93.06 360 CYS A O 1
ATOM 2725 N N . ALA A 1 361 ? -4.652 10.942 1.436 1.00 92.69 361 ALA A N 1
ATOM 2726 C CA . ALA A 1 361 ? -5.782 11.634 0.826 1.00 92.69 361 ALA A CA 1
ATOM 2727 C C . ALA A 1 361 ? -5.538 11.920 -0.664 1.00 92.69 361 ALA A C 1
ATOM 2729 O O . ALA A 1 361 ? -6.470 11.863 -1.457 1.00 92.69 361 ALA A O 1
ATOM 2730 N N . LEU A 1 362 ? -4.298 12.191 -1.075 1.00 91.75 362 LEU A N 1
ATOM 2731 C CA . LEU A 1 362 ? -3.946 12.444 -2.480 1.00 91.75 362 LEU A CA 1
ATOM 2732 C C . LEU A 1 362 ? -4.005 11.192 -3.372 1.00 91.75 362 LEU A C 1
ATOM 2734 O O . LEU A 1 362 ? -4.040 11.302 -4.602 1.00 91.75 362 LEU A O 1
ATOM 2738 N N . SER A 1 363 ? -4.003 10.007 -2.767 1.00 88.38 363 SER A N 1
ATOM 2739 C CA . SER A 1 363 ? -3.889 8.734 -3.475 1.00 88.38 363 SER A CA 1
ATOM 2740 C C . SER A 1 363 ? -5.183 7.933 -3.500 1.00 88.38 363 SER A C 1
ATOM 2742 O O . SER A 1 363 ? -5.471 7.312 -4.523 1.00 88.38 363 SER A O 1
ATOM 2744 N N . LEU A 1 364 ? -5.947 7.956 -2.404 1.00 81.06 364 LEU A N 1
ATOM 2745 C CA . LEU A 1 364 ? -7.182 7.188 -2.274 1.00 81.06 364 LEU A CA 1
ATOM 2746 C C . LEU A 1 364 ? -8.277 7.718 -3.223 1.00 81.06 364 LEU A C 1
ATOM 2748 O O . LEU A 1 364 ? -8.415 8.936 -3.381 1.00 81.06 364 LEU A O 1
ATOM 2752 N N . PRO A 1 365 ? -9.064 6.835 -3.862 1.00 70.81 365 PRO A N 1
ATOM 2753 C CA . PRO A 1 365 ? -10.306 7.238 -4.519 1.00 70.81 365 PRO A CA 1
ATOM 2754 C C . PRO A 1 365 ? -11.343 7.661 -3.470 1.00 70.81 365 PRO A C 1
ATOM 2756 O O . PRO A 1 365 ? -11.227 7.278 -2.308 1.00 70.81 365 PRO A O 1
ATOM 2759 N N . ASP A 1 366 ? -12.341 8.460 -3.870 1.00 75.00 366 ASP A N 1
ATOM 2760 C CA . ASP A 1 366 ? -13.431 8.922 -2.990 1.00 75.00 366 ASP A CA 1
ATOM 2761 C C . ASP A 1 366 ? -12.937 9.375 -1.601 1.00 75.00 366 ASP A C 1
ATOM 2763 O O . ASP A 1 366 ? -13.462 9.019 -0.548 1.00 75.00 366 ASP A O 1
ATOM 2767 N N . ASN A 1 367 ? -11.873 10.179 -1.619 1.00 83.00 367 ASN A N 1
ATOM 2768 C CA . ASN A 1 367 ? -11.065 10.559 -0.463 1.00 83.00 367 ASN A CA 1
ATOM 2769 C C . ASN A 1 367 ? -11.749 11.511 0.534 1.00 83.00 367 ASN A C 1
ATOM 2771 O O . ASN A 1 367 ? -11.064 12.047 1.406 1.00 83.00 367 ASN A O 1
ATOM 2775 N N . ASP A 1 368 ? -13.058 11.738 0.429 1.00 88.69 368 ASP A N 1
ATOM 2776 C CA . ASP A 1 368 ? -13.801 12.712 1.235 1.00 88.69 368 ASP A CA 1
ATOM 2777 C C . ASP A 1 368 ? -13.554 12.510 2.737 1.00 88.69 368 ASP A C 1
ATOM 2779 O O . ASP A 1 368 ? -13.247 13.465 3.455 1.00 88.69 368 ASP A O 1
ATOM 2783 N N . GLU A 1 369 ? -13.617 11.261 3.209 1.00 91.38 369 GLU A N 1
ATOM 2784 C CA . GLU A 1 369 ? -13.396 10.954 4.624 1.00 91.38 369 GLU A CA 1
ATOM 2785 C C . GLU A 1 369 ? -11.946 11.209 5.047 1.00 91.38 369 GLU A C 1
ATOM 2787 O O . GLU A 1 369 ? -11.714 11.840 6.078 1.00 91.38 369 GLU A O 1
ATOM 2792 N N . MET A 1 370 ? -10.963 10.834 4.223 1.00 92.38 370 MET A N 1
ATOM 2793 C CA . MET A 1 370 ? -9.552 11.103 4.515 1.00 92.38 370 MET A CA 1
ATOM 2794 C C . MET A 1 370 ? -9.241 12.611 4.499 1.00 92.38 370 MET A C 1
ATOM 2796 O O . MET A 1 370 ? -8.441 13.095 5.298 1.00 92.38 370 MET A O 1
ATOM 2800 N N . VAL A 1 371 ? -9.919 13.388 3.649 1.00 92.50 371 VAL A N 1
ATOM 2801 C CA . VAL A 1 371 ? -9.840 14.858 3.643 1.00 92.50 371 VAL A CA 1
ATOM 2802 C C . VAL A 1 371 ? -10.441 15.446 4.924 1.00 92.50 371 VAL A C 1
ATOM 2804 O O . VAL A 1 371 ? -9.884 16.395 5.487 1.00 92.50 371 VAL A O 1
ATOM 2807 N N . TYR A 1 372 ? -11.547 14.891 5.433 1.00 94.06 372 TYR A N 1
ATOM 2808 C CA . TYR A 1 372 ? -12.073 15.285 6.741 1.00 94.06 372 TYR A CA 1
ATOM 2809 C C . TYR A 1 372 ? -11.115 14.922 7.876 1.00 94.06 372 TYR A C 1
ATOM 2811 O O . TYR A 1 372 ? -10.901 15.765 8.750 1.00 94.06 372 TYR A O 1
ATOM 2819 N N . CYS A 1 373 ? -10.486 13.745 7.833 1.00 94.88 373 CYS A N 1
ATOM 2820 C CA . CYS A 1 373 ? -9.427 13.360 8.766 1.00 94.88 373 CYS A CA 1
ATOM 2821 C C . CYS A 1 373 ? -8.265 14.358 8.740 1.00 94.88 373 CYS A C 1
ATOM 2823 O O . CYS A 1 373 ? -7.879 14.847 9.797 1.00 94.88 373 CYS A O 1
ATOM 2825 N N . ALA A 1 374 ? -7.769 14.744 7.559 1.00 93.75 374 ALA A N 1
ATOM 2826 C CA . ALA A 1 374 ? -6.691 15.728 7.417 1.00 93.75 374 ALA A CA 1
ATOM 2827 C C . ALA A 1 374 ? -7.060 17.078 8.051 1.00 93.75 374 ALA A C 1
ATOM 2829 O O . ALA A 1 374 ? -6.287 17.668 8.807 1.00 93.75 374 ALA A O 1
ATOM 2830 N N . ARG A 1 375 ? -8.280 17.560 7.788 1.00 92.81 375 ARG A N 1
ATOM 2831 C CA . ARG A 1 375 ? -8.770 18.830 8.336 1.00 92.81 375 ARG A CA 1
ATOM 2832 C C . ARG A 1 375 ? -8.915 18.779 9.856 1.00 92.81 375 ARG A C 1
ATOM 2834 O O . ARG A 1 375 ? -8.529 19.728 10.539 1.00 92.81 375 ARG A O 1
ATOM 2841 N N . ASP A 1 376 ? -9.499 17.707 10.379 1.00 91.62 376 ASP A N 1
ATOM 2842 C CA . ASP A 1 376 ? -9.700 17.534 11.815 1.00 91.62 376 ASP A CA 1
ATOM 2843 C C . ASP A 1 376 ? -8.347 17.361 12.533 1.00 91.62 376 ASP A C 1
ATOM 2845 O O . ASP A 1 376 ? -8.138 17.949 13.595 1.00 91.62 376 ASP A O 1
ATOM 2849 N N . TRP A 1 377 ? -7.395 16.656 11.910 1.00 94.50 377 TRP A N 1
ATOM 2850 C CA . TRP A 1 377 ? -6.017 16.518 12.382 1.00 94.50 377 TRP A CA 1
ATOM 2851 C C . TRP A 1 377 ? -5.294 17.863 12.468 1.00 94.50 377 TRP A C 1
ATOM 2853 O O . TRP A 1 377 ? -4.688 18.184 13.493 1.00 94.50 377 TRP A O 1
ATOM 2863 N N . LEU A 1 378 ? -5.393 18.682 11.417 1.00 90.56 378 LEU A N 1
ATOM 2864 C CA . LEU A 1 378 ? -4.817 20.025 11.382 1.00 90.56 378 LEU A CA 1
ATOM 2865 C C . LEU A 1 378 ? -5.419 20.919 12.474 1.00 90.56 378 LEU A C 1
ATOM 2867 O O . LEU A 1 378 ? -4.687 21.621 13.175 1.00 90.56 378 LEU A O 1
ATOM 2871 N N . ALA A 1 379 ? -6.742 20.878 12.655 1.00 88.81 379 ALA A N 1
ATOM 2872 C CA . ALA A 1 379 ? -7.427 21.629 13.705 1.00 88.81 379 ALA A CA 1
ATOM 2873 C C . ALA A 1 379 ? -6.984 21.186 15.112 1.00 88.81 379 ALA A C 1
ATOM 2875 O O . ALA A 1 379 ? -6.729 22.030 15.977 1.00 88.81 379 ALA A O 1
ATOM 2876 N N . ALA A 1 380 ? -6.844 19.876 15.334 1.00 88.19 380 ALA A N 1
ATOM 2877 C CA . ALA A 1 380 ? -6.364 19.326 16.598 1.00 88.19 380 ALA A CA 1
ATOM 2878 C C . ALA A 1 380 ? -4.908 19.736 16.876 1.00 88.19 380 ALA A C 1
ATOM 2880 O O . ALA A 1 380 ? -4.598 20.178 17.982 1.00 88.19 380 ALA A O 1
ATOM 2881 N N . SER A 1 381 ? -4.053 19.682 15.852 1.00 84.56 381 SER A N 1
ATOM 2882 C CA . SER A 1 381 ? -2.622 19.993 15.937 1.00 84.56 381 SER A CA 1
ATOM 2883 C C . SER A 1 381 ? -2.330 21.488 16.111 1.00 84.56 381 SER A C 1
ATOM 2885 O O . SER A 1 381 ? -1.344 21.845 16.744 1.00 84.56 381 SER A O 1
ATOM 2887 N N . SER A 1 382 ? -3.197 22.369 15.601 1.00 77.31 382 SER A N 1
ATOM 2888 C CA . SER A 1 382 ? -3.045 23.835 15.685 1.00 77.31 382 SER A CA 1
ATOM 2889 C C . SER A 1 382 ? -3.506 24.440 17.021 1.00 77.31 382 SER A C 1
ATOM 2891 O O . SER A 1 382 ? -3.381 25.647 17.234 1.00 77.31 382 SER A O 1
ATOM 2893 N N . SER A 1 383 ? -4.096 23.637 17.909 1.00 68.94 383 SER A N 1
ATOM 2894 C CA . SER A 1 383 ? -4.603 24.098 19.206 1.00 68.94 383 SER A CA 1
ATOM 2895 C C . SER A 1 383 ? -3.443 24.354 20.178 1.00 68.94 383 SER A C 1
ATOM 2897 O O . SER A 1 383 ? -2.575 23.501 20.310 1.00 68.94 383 SER A O 1
ATOM 2899 N N . ALA A 1 384 ? -3.436 25.506 20.863 1.00 55.47 384 ALA A N 1
ATOM 2900 C CA . ALA A 1 384 ? -2.361 25.896 21.783 1.00 55.47 384 ALA A CA 1
ATOM 2901 C C . ALA A 1 384 ? -2.104 24.848 22.888 1.00 55.47 384 ALA A C 1
ATOM 2903 O O . ALA A 1 384 ? -3.044 24.320 23.487 1.00 55.47 384 ALA A O 1
ATOM 2904 N N . ASP A 1 385 ? -0.817 24.605 23.149 1.00 61.03 385 ASP A N 1
ATOM 2905 C CA . ASP A 1 385 ? -0.230 23.549 23.997 1.00 61.03 385 ASP A CA 1
ATOM 2906 C C . ASP A 1 385 ? -0.422 23.743 25.519 1.00 61.03 385 ASP A C 1
ATOM 2908 O O . ASP A 1 385 ? 0.178 23.027 26.319 1.00 61.03 385 ASP A O 1
ATOM 2912 N N . ASP A 1 386 ? -1.251 24.698 25.956 1.00 62.62 386 ASP A N 1
ATOM 2913 C CA . ASP A 1 386 ? -1.400 25.023 27.387 1.00 62.62 386 ASP A CA 1
ATOM 2914 C C . ASP A 1 386 ? -2.037 23.871 28.201 1.00 62.62 386 ASP A C 1
ATOM 2916 O O . ASP A 1 386 ? -1.918 23.834 29.426 1.00 62.62 386 ASP A O 1
ATOM 2920 N N . ASP A 1 387 ? -2.685 22.915 27.524 1.00 82.00 387 ASP A N 1
ATOM 2921 C CA . ASP A 1 387 ? -3.242 21.680 28.087 1.00 82.00 387 ASP A CA 1
ATOM 2922 C C . ASP A 1 387 ? -2.770 20.462 27.274 1.00 82.00 387 ASP A C 1
ATOM 2924 O O . ASP A 1 387 ? -3.402 20.062 26.291 1.00 82.00 387 ASP A O 1
ATOM 2928 N N . ALA A 1 388 ? -1.647 19.871 27.694 1.00 79.56 388 ALA A N 1
ATOM 2929 C CA . ALA A 1 388 ? -1.048 18.706 27.041 1.00 79.56 388 ALA A CA 1
ATOM 2930 C C . ALA A 1 388 ? -1.973 17.474 27.048 1.00 79.56 388 ALA A C 1
ATOM 2932 O O . ALA A 1 388 ? -2.005 16.727 26.070 1.00 79.56 388 ALA A O 1
ATOM 2933 N N . GLN A 1 389 ? -2.761 17.282 28.114 1.00 85.88 389 GLN A N 1
ATOM 2934 C CA . GLN A 1 389 ? -3.699 16.161 28.220 1.00 85.88 389 GLN A CA 1
ATOM 2935 C C . GLN A 1 389 ? -4.866 16.348 27.242 1.00 85.88 389 GLN A C 1
ATOM 2937 O O . GLN A 1 389 ? -5.197 15.444 26.472 1.00 85.88 389 GLN A O 1
ATOM 2942 N N . GLY A 1 390 ? -5.460 17.543 27.213 1.00 85.38 390 GLY A N 1
ATOM 2943 C CA . GLY A 1 390 ? -6.515 17.889 26.262 1.00 85.38 390 GLY A CA 1
ATOM 2944 C C . GLY A 1 390 ? -6.039 17.878 24.810 1.00 85.38 390 GLY A C 1
ATOM 2945 O O . GLY A 1 390 ? -6.784 17.460 23.921 1.00 85.38 390 GLY A O 1
ATOM 2946 N N . TRP A 1 391 ? -4.796 18.289 24.546 1.00 87.81 391 TRP A N 1
ATOM 2947 C CA . TRP A 1 391 ? -4.181 18.163 23.225 1.00 87.81 391 TRP A CA 1
ATOM 2948 C C . TRP A 1 391 ? -4.025 16.692 22.822 1.00 87.81 391 TRP A C 1
ATOM 2950 O O . TRP A 1 391 ? -4.498 16.315 21.749 1.00 87.81 391 TRP A O 1
ATOM 2960 N N . ALA A 1 392 ? -3.490 15.840 23.704 1.00 89.19 392 ALA A N 1
ATOM 2961 C CA . ALA A 1 392 ? -3.340 14.410 23.442 1.00 89.19 392 ALA A CA 1
ATOM 2962 C C . ALA A 1 392 ? -4.689 13.727 23.161 1.00 89.19 392 ALA A C 1
ATOM 2964 O O . ALA A 1 392 ? -4.798 12.957 22.208 1.00 89.19 392 ALA A O 1
ATOM 2965 N N . LEU A 1 393 ? -5.744 14.071 23.909 1.00 88.88 393 LEU A N 1
ATOM 2966 C CA . LEU A 1 393 ? -7.104 13.574 23.667 1.00 88.88 393 LEU A CA 1
ATOM 2967 C C . LEU A 1 393 ? -7.659 13.993 22.297 1.00 88.88 393 LEU A C 1
ATOM 2969 O O . LEU A 1 393 ? -8.296 13.187 21.619 1.00 88.88 393 LEU A O 1
ATOM 2973 N N . ARG A 1 394 ? -7.418 15.239 21.863 1.00 90.19 394 ARG A N 1
ATOM 2974 C CA . ARG A 1 394 ? -7.855 15.721 20.540 1.00 90.19 394 ARG A CA 1
ATOM 2975 C C . ARG A 1 394 ? -7.128 15.002 19.407 1.00 90.19 394 ARG A C 1
ATOM 2977 O O . ARG A 1 394 ? -7.779 14.569 18.459 1.00 90.19 394 ARG A O 1
ATOM 2984 N N . ILE A 1 395 ? -5.807 14.858 19.517 1.00 92.44 395 ILE A N 1
ATOM 2985 C CA . ILE A 1 395 ? -5.003 14.137 18.523 1.00 92.44 395 ILE A CA 1
ATOM 2986 C C . ILE A 1 395 ? -5.397 12.659 18.493 1.00 92.44 395 ILE A C 1
ATOM 2988 O O . ILE A 1 395 ? -5.576 12.108 17.413 1.00 92.44 395 ILE A O 1
ATOM 2992 N N . LYS A 1 396 ? -5.635 12.034 19.653 1.00 90.88 396 LYS A N 1
ATOM 2993 C CA . LYS A 1 396 ? -6.126 10.652 19.739 1.00 90.88 396 LYS A CA 1
ATOM 2994 C C . LYS A 1 396 ? -7.463 10.482 19.027 1.00 90.88 396 LYS A C 1
ATOM 2996 O O . LYS A 1 396 ? -7.595 9.581 18.210 1.00 90.88 396 LYS A O 1
ATOM 3001 N N . ALA A 1 397 ? -8.426 11.371 19.273 1.00 90.56 397 ALA A N 1
ATOM 3002 C CA . ALA A 1 397 ? -9.726 11.314 18.608 1.00 90.56 397 ALA A CA 1
ATOM 3003 C C . ALA A 1 397 ? -9.608 11.459 17.078 1.00 90.56 397 ALA A C 1
ATOM 3005 O O . ALA A 1 397 ? -10.277 10.739 16.336 1.00 90.56 397 ALA A O 1
ATOM 3006 N N . ALA A 1 398 ? -8.739 12.358 16.599 1.00 93.50 398 ALA A N 1
ATOM 3007 C CA . ALA A 1 398 ? -8.455 12.497 15.171 1.00 93.50 398 ALA A CA 1
ATOM 3008 C C . ALA A 1 398 ? -7.743 11.252 14.602 1.00 93.50 398 ALA A C 1
ATOM 3010 O O . ALA A 1 398 ? -8.059 10.814 13.495 1.00 93.50 398 ALA A O 1
ATOM 3011 N N . GLY A 1 399 ? -6.829 10.650 15.366 1.00 92.94 399 GLY A N 1
ATOM 3012 C CA . GLY A 1 399 ? -6.115 9.422 15.009 1.00 92.94 399 GLY A CA 1
ATOM 3013 C C . GLY A 1 399 ? -7.031 8.212 14.917 1.00 92.94 399 GLY A C 1
ATOM 3014 O O . GLY A 1 399 ? -6.956 7.477 13.939 1.00 92.94 399 GLY A O 1
ATOM 3015 N N . ASP A 1 400 ? -7.963 8.064 15.857 1.00 89.56 400 ASP A N 1
ATOM 3016 C CA . ASP A 1 400 ? -8.967 6.996 15.844 1.00 89.56 400 ASP A CA 1
ATOM 3017 C C . ASP A 1 400 ? -9.880 7.098 14.625 1.00 89.56 400 ASP A C 1
ATOM 3019 O O . ASP A 1 400 ? -10.103 6.108 13.929 1.00 89.56 400 ASP A O 1
ATOM 3023 N N . ARG A 1 401 ? -10.357 8.308 14.305 1.00 92.12 401 ARG A N 1
ATOM 3024 C CA . ARG A 1 401 ? -11.136 8.546 13.082 1.00 92.12 401 ARG A CA 1
ATOM 3025 C C . ARG A 1 401 ? -10.335 8.175 11.831 1.00 92.12 401 ARG A C 1
ATOM 3027 O O . ARG A 1 401 ? -10.856 7.514 10.940 1.00 92.12 401 ARG A O 1
ATOM 3034 N N . THR A 1 402 ? -9.065 8.572 11.792 1.00 94.25 402 THR A N 1
ATOM 3035 C CA . THR A 1 402 ? -8.148 8.276 10.682 1.00 94.25 402 THR A CA 1
ATOM 3036 C C . THR A 1 402 ? -7.915 6.772 10.525 1.00 94.25 402 THR A C 1
ATOM 3038 O O . THR A 1 402 ? -7.972 6.259 9.411 1.00 94.25 402 THR A O 1
ATOM 3041 N N . ALA A 1 403 ? -7.710 6.047 11.627 1.00 90.62 403 ALA A N 1
ATOM 3042 C CA . ALA A 1 403 ? -7.546 4.596 11.623 1.00 90.62 403 ALA A CA 1
ATOM 3043 C C . ALA A 1 403 ? -8.799 3.877 11.096 1.00 90.62 403 ALA A C 1
ATOM 3045 O O . ALA A 1 403 ? -8.681 2.936 10.312 1.00 90.62 403 ALA A O 1
ATOM 3046 N N . VAL A 1 404 ? -9.996 4.344 11.473 1.00 88.56 404 VAL A N 1
ATOM 3047 C CA . VAL A 1 404 ? -11.266 3.810 10.955 1.00 88.56 404 VAL A CA 1
ATOM 3048 C C . VAL A 1 404 ? -11.401 4.065 9.453 1.00 88.56 404 VAL A C 1
ATOM 3050 O O . VAL A 1 404 ? -11.689 3.129 8.711 1.00 88.56 404 VAL A O 1
ATOM 3053 N N . ALA A 1 405 ? -11.132 5.290 8.993 1.00 90.56 405 ALA A N 1
ATOM 3054 C CA . ALA A 1 405 ? -11.178 5.633 7.571 1.00 90.56 405 ALA A CA 1
ATOM 3055 C C . ALA A 1 405 ? -10.196 4.785 6.742 1.00 90.56 405 ALA A C 1
ATOM 3057 O O . ALA A 1 405 ? -10.522 4.319 5.651 1.00 90.56 405 ALA A O 1
ATOM 3058 N N . LEU A 1 406 ? -8.999 4.538 7.280 1.00 90.69 406 LEU A N 1
ATOM 3059 C CA . LEU A 1 406 ? -7.986 3.699 6.648 1.00 90.69 406 LEU A CA 1
ATOM 3060 C C . LEU A 1 406 ? -8.407 2.220 6.576 1.00 90.69 406 LEU A C 1
ATOM 3062 O O . LEU A 1 406 ? -8.187 1.559 5.557 1.00 90.69 406 LEU A O 1
ATOM 3066 N N . ALA A 1 407 ? -9.038 1.702 7.633 1.00 85.75 407 ALA A N 1
ATOM 3067 C CA . ALA A 1 407 ? -9.578 0.345 7.653 1.00 85.75 407 ALA A CA 1
ATOM 3068 C C . ALA A 1 407 ? -10.736 0.174 6.653 1.00 85.75 407 ALA A C 1
ATOM 3070 O O . ALA A 1 407 ? -10.802 -0.844 5.964 1.00 85.75 407 ALA A O 1
ATOM 3071 N N . GLU A 1 408 ? -11.614 1.172 6.519 1.00 85.88 408 GLU A N 1
ATOM 3072 C CA . GLU A 1 408 ? -12.697 1.166 5.527 1.00 85.88 408 GLU A CA 1
ATOM 3073 C C . GLU A 1 408 ? -12.150 1.182 4.092 1.00 85.88 408 GLU A C 1
ATOM 3075 O O . GLU A 1 408 ? -12.570 0.367 3.268 1.00 85.88 408 GLU A O 1
ATOM 3080 N N . ALA A 1 409 ? -11.155 2.032 3.811 1.00 86.00 409 ALA A N 1
ATOM 3081 C CA . ALA A 1 409 ? -10.475 2.060 2.515 1.00 86.00 409 ALA A CA 1
ATOM 3082 C C . ALA A 1 409 ? -9.835 0.702 2.176 1.00 86.00 409 ALA A C 1
ATOM 3084 O O . ALA A 1 409 ? -9.991 0.194 1.069 1.00 86.00 409 ALA A O 1
ATOM 3085 N N . THR A 1 410 ? -9.194 0.062 3.157 1.00 85.50 410 THR A N 1
ATOM 3086 C CA . THR A 1 410 ? -8.617 -1.285 3.006 1.00 85.50 410 THR A CA 1
ATOM 3087 C C . THR A 1 410 ? -9.686 -2.332 2.702 1.00 85.50 410 THR A C 1
ATOM 3089 O O . THR A 1 410 ? -9.507 -3.160 1.809 1.00 85.50 410 THR A O 1
ATOM 3092 N N . GLY A 1 411 ? -10.826 -2.277 3.399 1.00 85.12 411 GLY A N 1
ATOM 3093 C CA . GLY A 1 411 ? -11.970 -3.145 3.126 1.00 85.12 411 GLY A CA 1
ATOM 3094 C C . GLY A 1 411 ? -12.519 -2.964 1.708 1.00 85.12 411 GLY A C 1
ATOM 3095 O O . GLY A 1 411 ? -12.858 -3.949 1.049 1.00 85.12 411 GLY A O 1
ATOM 3096 N N . HIS A 1 412 ? -12.544 -1.727 1.202 1.00 85.44 412 HIS A N 1
ATOM 3097 C CA . HIS A 1 412 ? -12.921 -1.439 -0.180 1.00 85.44 412 HIS A CA 1
ATOM 3098 C C . HIS A 1 412 ? -11.940 -2.058 -1.185 1.00 85.44 412 HIS A C 1
ATOM 3100 O O . HIS A 1 412 ? -12.368 -2.789 -2.080 1.00 85.44 412 HIS A O 1
ATOM 3106 N N . THR A 1 413 ? -10.632 -1.835 -1.014 1.00 87.00 413 THR A N 1
ATOM 3107 C CA . THR A 1 413 ? -9.599 -2.425 -1.881 1.00 87.00 413 THR A CA 1
ATOM 3108 C C . THR A 1 413 ? -9.661 -3.956 -1.853 1.00 87.00 413 THR A C 1
ATOM 3110 O O . THR A 1 413 ? -9.574 -4.590 -2.904 1.00 87.00 413 THR A O 1
ATOM 3113 N N . HIS A 1 414 ? -9.901 -4.561 -0.684 1.00 87.75 414 HIS A N 1
ATOM 3114 C CA . HIS A 1 414 ? -10.104 -6.006 -0.545 1.00 87.75 414 HIS A CA 1
ATOM 3115 C C . HIS A 1 414 ? -11.310 -6.505 -1.347 1.00 87.75 414 HIS A C 1
ATOM 3117 O O . HIS A 1 414 ? -11.183 -7.447 -2.128 1.00 87.75 414 HIS A O 1
ATOM 3123 N N . ALA A 1 415 ? -12.467 -5.851 -1.217 1.00 87.44 415 ALA A N 1
ATOM 3124 C CA . ALA A 1 415 ? -13.664 -6.203 -1.981 1.00 87.44 415 ALA A CA 1
ATOM 3125 C C . ALA A 1 415 ? -13.473 -6.046 -3.501 1.00 87.44 415 ALA A C 1
ATOM 3127 O O . ALA A 1 415 ? -14.103 -6.764 -4.279 1.00 87.44 415 ALA A O 1
ATOM 3128 N N . LEU A 1 416 ? -12.606 -5.120 -3.917 1.00 87.56 416 LEU A N 1
ATOM 3129 C CA . LEU A 1 416 ? -12.305 -4.845 -5.316 1.00 87.56 416 LEU A CA 1
ATOM 3130 C C . LEU A 1 416 ? -11.336 -5.874 -5.918 1.00 87.56 416 LEU A C 1
ATOM 3132 O O . LEU A 1 416 ? -11.622 -6.432 -6.977 1.00 87.56 416 LEU A O 1
ATOM 3136 N N . LEU A 1 417 ? -10.196 -6.127 -5.268 1.00 92.06 417 LEU A N 1
ATOM 3137 C CA . LEU A 1 417 ? -9.096 -6.910 -5.843 1.00 92.06 417 LEU A CA 1
ATOM 3138 C C . LEU A 1 417 ? -9.191 -8.411 -5.538 1.00 92.06 417 LEU A C 1
ATOM 3140 O O . LEU A 1 417 ? -8.949 -9.229 -6.433 1.00 92.06 417 LEU A O 1
ATOM 3144 N N . GLN A 1 418 ? -9.549 -8.782 -4.304 1.00 93.19 418 GLN A N 1
ATOM 3145 C CA . GLN A 1 418 ? -9.416 -10.158 -3.815 1.00 93.19 418 GLN A CA 1
ATOM 3146 C C . GLN A 1 418 ? -10.223 -11.188 -4.627 1.00 93.19 418 GLN A C 1
ATOM 3148 O O . GLN A 1 418 ? -9.655 -12.228 -4.960 1.00 93.19 418 GLN A O 1
ATOM 3153 N N . PRO A 1 419 ? -11.476 -10.923 -5.060 1.00 93.00 419 PRO A N 1
ATOM 3154 C CA . PRO A 1 419 ? -12.227 -11.894 -5.862 1.00 93.00 419 PRO A CA 1
ATOM 3155 C C . PRO A 1 419 ? -11.541 -12.242 -7.191 1.00 93.00 419 PRO A C 1
ATOM 3157 O O . PRO A 1 419 ? -11.552 -13.391 -7.633 1.00 93.00 419 PRO A O 1
ATOM 3160 N N . SER A 1 420 ? -10.917 -11.251 -7.836 1.00 94.50 420 SER A N 1
ATOM 3161 C CA . SER A 1 420 ? -10.150 -11.480 -9.065 1.00 94.50 420 SER A CA 1
ATOM 3162 C C . SER A 1 420 ? -8.823 -12.183 -8.777 1.00 94.50 420 SER A C 1
ATOM 3164 O O . SER A 1 420 ? -8.395 -13.014 -9.577 1.00 94.50 420 SER A O 1
ATOM 3166 N N . ALA A 1 421 ? -8.188 -11.885 -7.638 1.00 95.38 421 ALA A N 1
ATOM 3167 C CA . ALA A 1 421 ? -6.971 -12.554 -7.184 1.00 95.38 421 ALA A CA 1
ATOM 3168 C C . ALA A 1 421 ? -7.210 -14.055 -6.981 1.00 95.38 421 ALA A C 1
ATOM 3170 O O . ALA A 1 421 ? -6.516 -14.877 -7.572 1.00 95.38 421 ALA A O 1
ATOM 3171 N N . GLU A 1 422 ? -8.268 -14.423 -6.261 1.00 95.06 422 GLU A N 1
ATOM 3172 C CA . GLU A 1 422 ? -8.653 -15.819 -6.041 1.00 95.06 422 GLU A CA 1
ATOM 3173 C C . GLU A 1 422 ? -8.951 -16.560 -7.344 1.00 95.06 422 GLU A C 1
ATOM 3175 O O . GLU A 1 422 ? -8.445 -17.666 -7.558 1.00 95.06 422 GLU A O 1
ATOM 3180 N N . ALA A 1 423 ? -9.726 -15.946 -8.242 1.00 94.81 423 ALA A N 1
ATOM 3181 C CA . ALA A 1 423 ? -10.112 -16.565 -9.505 1.00 94.81 423 ALA A CA 1
ATOM 3182 C C . ALA A 1 423 ? -8.913 -16.778 -10.444 1.00 94.81 423 ALA A C 1
ATOM 3184 O O . ALA A 1 423 ? -8.707 -17.886 -10.945 1.00 94.81 423 ALA A O 1
ATOM 3185 N N . ILE A 1 424 ? -8.095 -15.741 -10.658 1.00 96.12 424 ILE A N 1
ATOM 3186 C CA . ILE A 1 424 ? -6.910 -15.818 -11.526 1.00 96.12 424 ILE A CA 1
ATOM 3187 C C . ILE A 1 424 ? -5.846 -16.711 -10.894 1.00 96.12 424 ILE A C 1
ATOM 3189 O O . ILE A 1 424 ? -5.298 -17.578 -11.570 1.00 96.12 424 ILE A O 1
ATOM 3193 N N . GLY A 1 425 ? -5.575 -16.541 -9.601 1.00 96.12 425 GLY A N 1
ATOM 3194 C CA . GLY A 1 425 ? -4.593 -17.335 -8.875 1.00 96.12 425 GLY A CA 1
ATOM 3195 C C . GLY A 1 425 ? -4.919 -18.825 -8.912 1.00 96.12 425 GLY A C 1
ATOM 3196 O O . GLY A 1 425 ? -4.046 -19.633 -9.228 1.00 96.12 425 GLY A O 1
ATOM 3197 N N . SER A 1 426 ? -6.189 -19.189 -8.706 1.00 95.00 426 SER A N 1
ATOM 3198 C CA . SER A 1 426 ? -6.647 -20.578 -8.828 1.00 95.00 426 SER A CA 1
ATOM 3199 C C . SER A 1 426 ? -6.500 -21.107 -10.257 1.00 95.00 426 SER A C 1
ATOM 3201 O O . SER A 1 426 ? -6.013 -22.221 -10.457 1.00 95.00 426 SER A O 1
ATOM 3203 N N . ALA A 1 427 ? -6.879 -20.311 -11.264 1.00 95.38 427 ALA A N 1
ATOM 3204 C CA . ALA A 1 427 ? -6.780 -20.702 -12.671 1.00 95.38 427 ALA A CA 1
ATOM 3205 C C . ALA A 1 427 ? -5.324 -20.911 -13.127 1.00 95.38 427 ALA A C 1
ATOM 3207 O O . ALA A 1 427 ? -5.043 -21.826 -13.903 1.00 95.38 427 ALA A O 1
ATOM 3208 N N . LEU A 1 428 ? -4.397 -20.101 -12.608 1.00 96.06 428 LEU A N 1
ATOM 3209 C CA . LEU A 1 428 ? -2.965 -20.158 -12.912 1.00 96.06 428 LEU A CA 1
ATOM 3210 C C . LEU A 1 428 ? -2.161 -21.051 -11.952 1.00 96.06 428 LEU A C 1
ATOM 3212 O O . LEU A 1 428 ? -0.961 -21.218 -12.147 1.00 96.06 428 LEU A O 1
ATOM 3216 N N . ARG A 1 429 ? -2.813 -21.671 -10.955 1.00 95.19 429 ARG A N 1
ATOM 3217 C CA . ARG A 1 429 ? -2.188 -22.543 -9.940 1.00 95.19 429 ARG A CA 1
ATOM 3218 C C . ARG A 1 429 ? -1.087 -21.845 -9.132 1.00 95.19 429 ARG A C 1
ATOM 3220 O O . ARG A 1 429 ? -0.047 -22.442 -8.853 1.00 95.19 429 ARG A O 1
ATOM 3227 N N . ILE A 1 430 ? -1.322 -20.587 -8.772 1.00 95.25 430 ILE A N 1
ATOM 3228 C CA . ILE A 1 430 ? -0.466 -19.844 -7.841 1.00 95.25 430 ILE A CA 1
ATOM 3229 C C . ILE A 1 430 ? -0.604 -20.459 -6.440 1.00 95.25 430 ILE A C 1
ATOM 3231 O O . ILE A 1 430 ? -1.636 -21.045 -6.107 1.00 95.25 430 ILE A O 1
ATOM 3235 N N . ASP A 1 431 ? 0.449 -20.349 -5.633 1.00 93.31 431 ASP A N 1
ATOM 3236 C CA . ASP A 1 431 ? 0.445 -20.789 -4.240 1.00 93.31 431 ASP A CA 1
ATOM 3237 C C . ASP A 1 431 ? -0.737 -20.198 -3.446 1.00 93.31 431 ASP A C 1
ATOM 3239 O O . ASP A 1 431 ? -1.022 -19.001 -3.521 1.00 93.31 431 ASP A O 1
ATOM 3243 N N . GLY A 1 432 ? -1.423 -21.046 -2.673 1.00 90.00 432 GLY A N 1
ATOM 3244 C CA . GLY A 1 432 ? -2.645 -20.671 -1.960 1.00 90.00 432 GLY A CA 1
ATOM 3245 C C . GLY A 1 432 ? -2.436 -19.572 -0.917 1.00 90.00 432 GLY A C 1
ATOM 3246 O O . GLY A 1 432 ? -3.303 -18.711 -0.774 1.00 90.00 432 GLY A O 1
ATOM 3247 N N . LYS A 1 433 ? -1.278 -19.544 -0.241 1.00 88.00 433 LYS A N 1
ATOM 3248 C CA . LYS A 1 433 ? -0.954 -18.494 0.732 1.00 88.00 433 LYS A CA 1
ATOM 3249 C C . LYS A 1 433 ? -0.757 -17.157 0.023 1.00 88.00 433 LYS A C 1
ATOM 3251 O O . LYS A 1 433 ? -1.345 -16.163 0.432 1.00 88.00 433 LYS A O 1
ATOM 3256 N N . ALA A 1 434 ? -0.022 -17.152 -1.092 1.00 90.50 434 ALA A N 1
ATOM 3257 C CA . ALA A 1 434 ? 0.170 -15.951 -1.909 1.00 90.50 434 ALA A CA 1
ATOM 3258 C C . ALA A 1 434 ? -1.145 -15.402 -2.499 1.00 90.50 434 ALA A C 1
ATOM 3260 O O . ALA A 1 434 ? -1.285 -14.194 -2.687 1.00 90.50 434 ALA A O 1
ATOM 3261 N N . ILE A 1 435 ? -2.122 -16.269 -2.792 1.00 92.94 435 ILE A N 1
ATOM 3262 C CA . ILE A 1 435 ? -3.474 -15.848 -3.187 1.00 92.94 435 ILE A CA 1
ATOM 3263 C C . ILE A 1 435 ? -4.203 -15.212 -1.997 1.00 92.94 435 ILE A C 1
ATOM 3265 O O . ILE A 1 435 ? -4.762 -14.123 -2.134 1.00 92.94 435 ILE A O 1
ATOM 3269 N N . ALA A 1 436 ? -4.183 -15.870 -0.837 1.00 87.25 436 ALA A N 1
ATOM 3270 C CA . ALA A 1 436 ? -4.915 -15.449 0.355 1.00 87.25 436 ALA A CA 1
ATOM 3271 C C . ALA A 1 436 ? -4.429 -14.117 0.952 1.00 87.25 436 ALA A C 1
ATOM 3273 O O . ALA A 1 436 ? -5.208 -13.451 1.629 1.00 87.25 436 ALA A O 1
ATOM 3274 N N . THR A 1 437 ? -3.172 -13.727 0.725 1.00 88.44 437 THR A N 1
ATOM 3275 C CA . THR A 1 437 ? -2.601 -12.449 1.198 1.00 88.44 437 THR A CA 1
ATOM 3276 C C . THR A 1 437 ? -2.459 -11.400 0.092 1.00 88.44 437 THR A C 1
ATOM 3278 O O . THR A 1 437 ? -1.978 -10.298 0.346 1.00 88.44 437 THR A O 1
ATOM 3281 N N . PHE A 1 438 ? -2.896 -11.691 -1.141 1.00 93.06 438 PHE A N 1
ATOM 3282 C CA . PHE A 1 438 ? -2.633 -10.839 -2.305 1.00 93.06 438 PHE A CA 1
ATOM 3283 C C . PHE A 1 438 ? -3.037 -9.374 -2.096 1.00 93.06 438 PHE A C 1
ATOM 3285 O O . PHE A 1 438 ? -2.238 -8.468 -2.340 1.00 93.06 438 PHE A O 1
ATOM 3292 N N . THR A 1 439 ? -4.280 -9.123 -1.673 1.00 91.19 439 THR A N 1
ATOM 3293 C CA . THR A 1 439 ? -4.755 -7.740 -1.533 1.00 91.19 439 THR A CA 1
ATOM 3294 C C . THR A 1 439 ? -4.089 -7.031 -0.363 1.00 91.19 439 THR A C 1
ATOM 3296 O O . THR A 1 439 ? -3.820 -5.834 -0.443 1.00 91.19 439 THR A O 1
ATOM 3299 N N . GLU A 1 440 ? -3.766 -7.763 0.698 1.00 87.00 440 GLU A N 1
ATOM 3300 C CA . GLU A 1 440 ? -3.032 -7.208 1.827 1.00 87.00 440 GLU A CA 1
ATOM 3301 C C . GLU A 1 440 ? -1.651 -6.707 1.393 1.00 87.00 440 GLU A C 1
ATOM 3303 O O . GLU A 1 440 ? -1.306 -5.561 1.665 1.00 87.00 440 GLU A O 1
ATOM 3308 N N . GLU A 1 441 ? -0.915 -7.489 0.603 1.00 89.25 441 GLU A N 1
ATOM 3309 C CA . GLU A 1 441 ? 0.371 -7.072 0.033 1.00 89.25 441 GLU A CA 1
ATOM 3310 C C . GLU A 1 441 ? 0.246 -5.842 -0.882 1.00 89.25 441 GLU A C 1
ATOM 3312 O O . GLU A 1 441 ? 1.157 -5.014 -0.970 1.00 89.25 441 GLU A O 1
ATOM 3317 N N . VAL A 1 442 ? -0.888 -5.677 -1.574 1.00 90.50 442 VAL A N 1
ATOM 3318 C CA . VAL A 1 442 ? -1.164 -4.461 -2.357 1.00 90.50 442 VAL A CA 1
ATOM 3319 C C . VAL A 1 442 ? -1.382 -3.256 -1.442 1.00 90.50 442 VAL A C 1
ATOM 3321 O O . VAL A 1 442 ? -0.807 -2.198 -1.693 1.00 90.50 442 VAL A O 1
ATOM 3324 N N . VAL A 1 443 ? -2.167 -3.412 -0.375 1.00 89.25 443 VAL A N 1
ATOM 3325 C CA . VAL A 1 443 ? -2.445 -2.348 0.602 1.00 89.25 443 VAL A CA 1
ATOM 3326 C C . VAL A 1 443 ? -1.174 -1.949 1.357 1.00 89.25 443 VAL A C 1
ATOM 3328 O O . VAL A 1 443 ? -0.905 -0.758 1.526 1.00 89.25 443 VAL A O 1
ATOM 3331 N N . ARG A 1 444 ? -0.348 -2.928 1.738 1.00 86.69 444 ARG A N 1
ATOM 3332 C CA . ARG A 1 444 ? 0.931 -2.730 2.431 1.00 86.69 444 ARG A CA 1
ATOM 3333 C C . ARG A 1 444 ? 1.997 -2.063 1.567 1.00 86.69 444 ARG A C 1
ATOM 3335 O O . ARG A 1 444 ? 2.825 -1.319 2.082 1.00 86.69 444 ARG A O 1
ATOM 3342 N N . ALA A 1 445 ? 1.954 -2.282 0.255 1.00 86.56 445 ALA A N 1
ATOM 3343 C CA . ALA A 1 445 ? 2.789 -1.561 -0.704 1.00 86.56 445 ALA A CA 1
ATOM 3344 C C . ALA A 1 445 ? 2.250 -0.155 -1.043 1.00 86.56 445 ALA A C 1
ATOM 3346 O O . ALA A 1 445 ? 2.912 0.602 -1.757 1.00 86.56 445 ALA A O 1
ATOM 3347 N N . GLY A 1 446 ? 1.045 0.179 -0.573 1.00 89.06 446 GLY A N 1
ATOM 3348 C CA . GLY A 1 446 ? 0.340 1.413 -0.881 1.00 89.06 446 GLY A CA 1
ATOM 3349 C C . GLY A 1 446 ? 0.592 2.560 0.108 1.00 89.06 446 GLY A C 1
ATOM 3350 O O . GLY A 1 446 ? 1.332 2.431 1.086 1.00 89.06 446 GLY A O 1
ATOM 3351 N N . PRO A 1 447 ? -0.073 3.708 -0.110 1.00 88.75 447 PRO A N 1
ATOM 3352 C CA . PRO A 1 447 ? 0.106 4.920 0.693 1.00 88.75 447 PRO A CA 1
ATOM 3353 C C . PRO A 1 447 ? -0.412 4.777 2.132 1.00 88.75 447 PRO A C 1
ATOM 3355 O O . PRO A 1 447 ? 0.049 5.495 3.017 1.00 88.75 447 PRO A O 1
ATOM 3358 N N . GLY A 1 448 ? -1.341 3.844 2.373 1.00 91.62 448 GLY A N 1
ATOM 3359 C CA . GLY A 1 448 ? -1.935 3.590 3.684 1.00 91.62 448 GLY A CA 1
ATOM 3360 C C . GLY A 1 448 ? -0.966 3.006 4.714 1.00 91.62 448 GLY A C 1
ATOM 3361 O O . GLY A 1 448 ? -1.106 3.280 5.906 1.00 91.62 448 GLY A O 1
ATOM 3362 N N . ALA A 1 449 ? 0.038 2.244 4.273 1.00 91.44 449 ALA A N 1
ATOM 3363 C CA . ALA A 1 449 ? 0.984 1.579 5.167 1.00 91.44 449 ALA A CA 1
ATOM 3364 C C . ALA A 1 449 ? 1.828 2.561 6.001 1.00 91.44 449 ALA A C 1
ATOM 3366 O O . ALA A 1 449 ? 1.794 2.445 7.229 1.00 91.44 449 ALA A O 1
ATOM 3367 N N . PRO A 1 450 ? 2.481 3.588 5.412 1.00 93.31 450 PRO A N 1
ATOM 3368 C CA . PRO A 1 450 ? 3.140 4.645 6.180 1.00 93.31 450 PRO A CA 1
ATOM 3369 C C . PRO A 1 450 ? 2.258 5.280 7.256 1.00 93.31 450 PRO A C 1
ATOM 3371 O O . PRO A 1 450 ? 2.698 5.484 8.387 1.00 93.31 450 PRO A O 1
ATOM 3374 N N . LEU A 1 451 ? 1.000 5.580 6.919 1.00 95.12 451 LEU A N 1
ATOM 3375 C CA . LEU A 1 451 ? 0.052 6.184 7.852 1.00 95.12 451 LEU A CA 1
ATOM 3376 C C . LEU A 1 451 ? -0.272 5.234 9.011 1.00 95.12 451 LEU A C 1
ATOM 3378 O O . LEU A 1 451 ? -0.207 5.640 10.171 1.00 95.12 451 LEU A O 1
ATOM 3382 N N . SER A 1 452 ? -0.568 3.971 8.704 1.00 93.12 452 SER A N 1
ATOM 3383 C CA . SER A 1 452 ? -0.828 2.924 9.696 1.00 93.12 452 SER A CA 1
ATOM 3384 C C . SER A 1 452 ? 0.332 2.770 10.683 1.00 93.12 452 SER A C 1
ATOM 3386 O O . SER A 1 452 ? 0.138 2.800 11.901 1.00 93.12 452 SER A O 1
ATOM 3388 N N . GLN A 1 453 ? 1.557 2.680 10.161 1.00 91.50 453 GLN A N 1
ATOM 3389 C CA . GLN A 1 453 ? 2.770 2.487 10.954 1.00 91.50 453 GLN A CA 1
ATOM 3390 C C . GLN A 1 453 ? 3.062 3.694 11.856 1.00 91.50 453 GLN A C 1
ATOM 3392 O O . GLN A 1 453 ? 3.405 3.528 13.028 1.00 91.50 453 GLN A O 1
ATOM 3397 N N . LEU A 1 454 ? 2.889 4.919 11.347 1.00 93.06 454 LEU A N 1
ATOM 3398 C CA . LEU A 1 454 ? 3.071 6.138 12.138 1.00 93.06 454 LEU A CA 1
ATOM 3399 C C . LEU A 1 454 ? 2.000 6.283 13.231 1.00 93.06 454 LEU A C 1
ATOM 3401 O O . LEU A 1 454 ? 2.336 6.653 14.358 1.00 93.06 454 LEU A O 1
ATOM 3405 N N . LEU A 1 455 ? 0.738 5.941 12.942 1.00 92.44 455 LEU A N 1
ATOM 3406 C CA . LEU A 1 455 ? -0.333 5.907 13.947 1.00 92.44 455 LEU A CA 1
ATOM 3407 C C . LEU A 1 455 ? -0.009 4.915 15.070 1.00 92.44 455 LEU A C 1
ATOM 3409 O O . LEU A 1 455 ? -0.113 5.272 16.243 1.00 92.44 455 LEU A O 1
ATOM 3413 N N . ALA A 1 456 ? 0.471 3.716 14.728 1.00 89.12 456 ALA A N 1
ATOM 3414 C CA . ALA A 1 456 ? 0.861 2.695 15.702 1.00 89.12 456 ALA A CA 1
ATOM 3415 C C . ALA A 1 456 ? 2.000 3.151 16.631 1.00 89.12 456 ALA A C 1
ATOM 3417 O O . ALA A 1 456 ? 2.065 2.745 17.791 1.00 89.12 456 ALA A O 1
ATOM 3418 N N . ARG A 1 457 ? 2.897 4.018 16.142 1.00 88.81 457 ARG A N 1
ATOM 3419 C CA . ARG A 1 457 ? 3.979 4.617 16.944 1.00 88.81 457 ARG A CA 1
ATOM 3420 C C . ARG A 1 457 ? 3.509 5.785 17.805 1.00 88.81 457 ARG A C 1
ATOM 3422 O O . ARG A 1 457 ? 4.016 5.959 18.911 1.00 88.81 457 ARG A O 1
ATOM 3429 N N . LEU A 1 458 ? 2.572 6.589 17.311 1.00 89.62 458 LEU A N 1
ATOM 3430 C CA . LEU A 1 458 ? 2.069 7.761 18.022 1.00 89.62 458 LEU A CA 1
ATOM 3431 C C . LEU A 1 458 ? 1.086 7.389 19.142 1.00 89.62 458 LEU A C 1
ATOM 3433 O O . LEU A 1 458 ? 1.083 8.030 20.191 1.00 89.62 458 LEU A O 1
ATOM 3437 N N . ASP A 1 459 ? 0.268 6.360 18.942 1.00 88.00 459 ASP A N 1
ATOM 3438 C CA . ASP A 1 459 ? -0.834 6.038 19.847 1.00 88.00 459 ASP A CA 1
ATOM 3439 C C . ASP A 1 459 ? -0.394 5.768 21.303 1.00 88.00 459 ASP A C 1
ATOM 3441 O O . ASP A 1 459 ? -0.911 6.456 22.188 1.00 88.00 459 ASP A O 1
ATOM 3445 N N . PRO A 1 460 ? 0.629 4.932 21.597 1.00 85.19 460 PRO A N 1
ATOM 3446 C CA . PRO A 1 460 ? 1.091 4.733 22.976 1.00 85.19 460 PRO A CA 1
ATOM 3447 C C . PRO A 1 460 ? 1.531 6.036 23.662 1.00 85.19 460 PRO A C 1
ATOM 3449 O O . PRO A 1 460 ? 1.302 6.221 24.859 1.00 85.19 460 PRO A O 1
ATOM 3452 N N . VAL A 1 461 ? 2.123 6.966 22.901 1.00 87.12 461 VAL A N 1
ATOM 3453 C CA . VAL A 1 461 ? 2.550 8.282 23.403 1.00 87.12 461 VAL A CA 1
ATOM 3454 C C . VAL A 1 461 ? 1.337 9.128 23.791 1.00 87.12 461 VAL A C 1
ATOM 3456 O O . VAL A 1 461 ? 1.327 9.739 24.860 1.00 87.12 461 VAL A O 1
ATOM 3459 N N . LEU A 1 462 ? 0.292 9.128 22.957 1.00 88.19 462 LEU A N 1
ATOM 3460 C CA . LEU A 1 462 ? -0.955 9.841 23.235 1.00 88.19 462 LEU A CA 1
ATOM 3461 C C . LEU A 1 462 ? -1.690 9.248 24.432 1.00 88.19 462 LEU A C 1
ATOM 3463 O O . LEU A 1 462 ? -2.183 10.000 25.268 1.00 88.19 462 LEU A O 1
ATOM 3467 N N . ARG A 1 463 ? -1.748 7.916 24.541 1.00 86.06 463 ARG A N 1
ATOM 3468 C CA . ARG A 1 463 ? -2.405 7.236 25.665 1.00 86.06 463 ARG A CA 1
ATOM 3469 C C . ARG A 1 463 ? -1.751 7.573 26.994 1.00 86.06 463 ARG A C 1
ATOM 3471 O O . ARG A 1 463 ? -2.460 7.924 27.933 1.00 86.06 463 ARG A O 1
ATOM 3478 N N . ALA A 1 464 ? -0.420 7.531 27.044 1.00 83.31 464 ALA A N 1
ATOM 3479 C CA . ALA A 1 464 ? 0.337 7.902 28.232 1.00 83.31 464 ALA A CA 1
ATOM 3480 C C . ALA A 1 464 ? 0.124 9.378 28.612 1.00 83.31 464 ALA A C 1
ATOM 3482 O O . ALA A 1 464 ? -0.040 9.692 29.787 1.00 83.31 464 ALA A O 1
ATOM 3483 N N . ALA A 1 465 ? 0.086 10.285 27.630 1.00 85.38 465 ALA A N 1
ATOM 3484 C CA . ALA A 1 465 ? -0.145 11.711 27.873 1.00 85.38 465 ALA A CA 1
ATOM 3485 C C . ALA A 1 465 ? -1.594 12.035 28.285 1.00 85.38 465 ALA A C 1
ATOM 3487 O O . ALA A 1 465 ? -1.825 12.989 29.027 1.00 85.38 465 ALA A O 1
ATOM 3488 N N . ALA A 1 466 ? -2.564 11.259 27.799 1.00 85.25 466 ALA A N 1
ATOM 3489 C CA . ALA A 1 466 ? -3.988 11.466 28.038 1.00 85.25 466 ALA A CA 1
ATOM 3490 C C . ALA A 1 466 ? -4.545 10.701 29.257 1.00 85.25 466 ALA A C 1
ATOM 3492 O O . ALA A 1 466 ? -5.698 10.937 29.621 1.00 85.25 466 ALA A O 1
ATOM 3493 N N . ASP A 1 467 ? -3.746 9.825 29.880 1.00 80.94 467 ASP A N 1
ATOM 3494 C CA . ASP A 1 467 ? -4.171 8.874 30.923 1.00 80.94 467 ASP A CA 1
ATOM 3495 C C . ASP A 1 467 ? -5.340 7.984 30.450 1.00 80.94 467 ASP A C 1
ATOM 3497 O O . ASP A 1 467 ? -6.364 7.812 31.113 1.00 80.94 467 ASP A O 1
ATOM 3501 N N . LEU A 1 468 ? -5.221 7.471 29.218 1.00 77.88 468 LEU A N 1
ATOM 3502 C CA . LEU A 1 468 ? -6.213 6.573 28.622 1.00 77.88 468 LEU A CA 1
ATOM 3503 C C . LEU A 1 468 ? -5.999 5.141 29.124 1.00 77.88 468 LEU A C 1
ATOM 3505 O O . LEU A 1 468 ? -4.863 4.696 29.238 1.00 77.88 468 LEU A O 1
ATOM 3509 N N . GLY A 1 469 ? -7.104 4.429 29.386 1.00 73.88 469 GLY A N 1
ATOM 3510 C CA . GLY A 1 469 ? -7.142 3.146 30.104 1.00 73.88 469 GLY A CA 1
ATOM 3511 C C . GLY A 1 469 ? -6.247 2.018 29.567 1.00 73.88 469 GLY A C 1
ATOM 3512 O O . GLY A 1 469 ? -5.560 2.140 28.558 1.00 73.88 469 GLY A O 1
ATOM 3513 N N . ALA A 1 470 ? -6.276 0.868 30.236 1.00 81.56 470 ALA A N 1
ATOM 3514 C CA . ALA A 1 470 ? -5.331 -0.225 29.992 1.00 81.56 470 ALA A CA 1
ATOM 3515 C C . ALA A 1 470 ? -5.406 -0.859 28.590 1.00 81.56 470 ALA A C 1
ATOM 3517 O O . ALA A 1 470 ? -4.429 -1.460 28.151 1.00 81.56 470 ALA A O 1
ATOM 3518 N N . TRP A 1 471 ? -6.535 -0.746 27.888 1.00 86.12 471 TRP A N 1
ATOM 3519 C CA . TRP A 1 471 ? -6.823 -1.557 26.703 1.00 86.12 471 TRP A CA 1
ATOM 3520 C C . TRP A 1 471 ? -6.977 -0.734 25.433 1.00 86.12 471 TRP A C 1
ATOM 3522 O O . TRP A 1 471 ? -7.491 0.383 25.461 1.00 86.12 471 TRP A O 1
ATOM 3532 N N . GLN A 1 472 ? -6.614 -1.331 24.305 1.00 86.44 472 GLN A N 1
ATOM 3533 C CA . GLN A 1 472 ? -7.075 -0.937 22.981 1.00 86.44 472 GLN A CA 1
ATOM 3534 C C . GLN A 1 472 ? -7.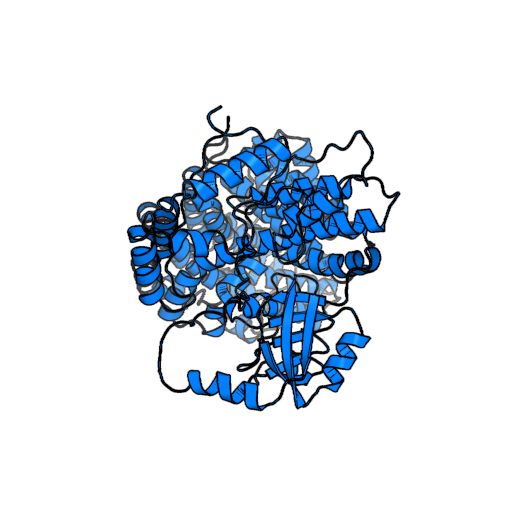561 -2.163 22.231 1.00 86.44 472 GLN A C 1
ATOM 3536 O O . GLN A 1 472 ? -6.810 -3.109 22.019 1.00 86.44 472 GLN A O 1
ATOM 3541 N N . VAL A 1 473 ? -8.820 -2.140 21.822 1.00 86.56 473 VAL A N 1
ATOM 3542 C CA . VAL A 1 473 ? -9.450 -3.239 21.101 1.00 86.56 473 VAL A CA 1
ATOM 3543 C C . VAL A 1 473 ? -9.333 -2.970 19.602 1.00 86.56 473 VAL A C 1
ATOM 3545 O O . VAL A 1 473 ? -9.931 -2.029 19.083 1.00 86.56 473 VAL A O 1
ATOM 3548 N N . ILE A 1 474 ? -8.546 -3.795 18.912 1.00 85.50 474 ILE A N 1
ATOM 3549 C CA . ILE A 1 474 ? -8.267 -3.710 17.471 1.00 85.50 474 ILE A CA 1
ATOM 3550 C C . ILE A 1 474 ? -9.353 -4.437 16.664 1.00 85.50 474 ILE A C 1
ATOM 3552 O O . ILE A 1 474 ? -9.795 -3.935 15.626 1.00 85.50 474 ILE A O 1
ATOM 3556 N N . ALA A 1 475 ? -9.794 -5.601 17.152 1.00 86.19 475 ALA A N 1
ATOM 3557 C CA . ALA A 1 475 ? -10.889 -6.387 16.587 1.00 86.19 475 ALA A CA 1
ATOM 3558 C C . ALA A 1 475 ? -11.905 -6.713 17.703 1.00 86.19 475 ALA A C 1
ATOM 3560 O O . ALA A 1 475 ? -11.609 -7.537 18.573 1.00 86.19 475 ALA A O 1
ATOM 3561 N N . PRO A 1 476 ? -13.073 -6.039 17.738 1.00 87.56 476 PRO A N 1
ATOM 3562 C CA . PRO A 1 476 ? -13.988 -6.050 18.880 1.00 87.56 476 PRO A CA 1
ATOM 3563 C C . PRO A 1 476 ? -14.959 -7.236 18.857 1.00 87.56 476 PRO A C 1
ATOM 3565 O O . PRO A 1 476 ? -16.176 -7.057 18.887 1.00 87.56 476 PRO A O 1
ATOM 3568 N N . TYR A 1 477 ? -14.418 -8.451 18.822 1.00 88.06 477 TYR A N 1
ATOM 3569 C CA . TYR A 1 477 ? -15.205 -9.678 18.919 1.00 88.06 477 TYR A CA 1
ATOM 3570 C C . TYR A 1 477 ? -15.263 -10.176 20.364 1.00 88.06 477 TYR A C 1
ATOM 3572 O O . TYR A 1 477 ? -14.287 -10.094 21.104 1.00 88.06 477 TYR A O 1
ATOM 3580 N N . GLU A 1 478 ? -16.419 -10.683 20.791 1.00 90.75 478 GLU A N 1
ATOM 3581 C CA . GLU A 1 478 ? -16.504 -11.409 22.058 1.00 90.75 478 GLU A CA 1
ATOM 3582 C C . GLU A 1 478 ? -15.850 -12.780 21.878 1.00 90.75 478 GLU A C 1
ATOM 3584 O O . GLU A 1 478 ? -16.200 -13.522 20.961 1.00 90.75 478 GLU A O 1
ATOM 3589 N N . ALA A 1 479 ? -14.936 -13.133 22.776 1.00 91.69 479 ALA A N 1
ATOM 3590 C CA . ALA A 1 479 ? -14.224 -14.401 22.722 1.00 91.69 479 ALA A CA 1
ATOM 3591 C C . ALA A 1 479 ? -14.341 -15.144 24.050 1.00 91.69 479 ALA A C 1
ATOM 3593 O O . ALA A 1 479 ? -14.434 -14.555 25.127 1.00 91.69 479 ALA A O 1
ATOM 3594 N N . THR A 1 480 ? -14.372 -16.471 24.000 1.00 92.06 480 THR A N 1
ATOM 3595 C CA . THR A 1 480 ? -14.313 -17.310 25.200 1.00 92.06 480 THR A CA 1
ATOM 3596 C C . THR A 1 480 ? -13.475 -18.530 24.895 1.00 92.06 480 THR A C 1
ATOM 3598 O O . THR A 1 480 ? -13.771 -19.238 23.936 1.00 92.06 480 THR A O 1
ATOM 3601 N N . GLY A 1 481 ? -12.443 -18.768 25.696 1.00 92.81 481 GLY A N 1
ATOM 3602 C CA . GLY A 1 481 ? -11.484 -19.830 25.432 1.00 92.81 481 GLY A CA 1
ATOM 3603 C C . GLY A 1 481 ? -10.517 -20.066 26.583 1.00 92.81 481 GLY A C 1
ATOM 3604 O O . GLY A 1 481 ? -10.541 -19.358 27.591 1.00 92.81 481 GLY A O 1
ATOM 3605 N N . CYS A 1 482 ? -9.687 -21.093 26.440 1.00 93.94 482 CYS A N 1
ATOM 3606 C CA . CYS A 1 482 ? -8.616 -21.406 27.377 1.00 93.94 482 CYS A CA 1
ATOM 3607 C C . CYS A 1 482 ? -7.432 -20.455 27.165 1.00 93.94 482 CYS A C 1
ATOM 3609 O O . CYS A 1 482 ? -7.012 -20.235 26.029 1.00 93.94 482 CYS A O 1
ATOM 3611 N N . VAL A 1 483 ? -6.893 -19.882 28.242 1.00 96.06 483 VAL A N 1
ATOM 3612 C CA . VAL A 1 483 ? -5.765 -18.945 28.150 1.00 96.06 483 VAL A CA 1
ATOM 3613 C C . VAL A 1 483 ? -4.454 -19.693 27.916 1.00 96.06 483 VAL A C 1
ATOM 3615 O O . VAL A 1 483 ? -4.042 -20.517 28.735 1.00 96.06 483 VAL A O 1
ATOM 3618 N N . ILE A 1 484 ? -3.757 -19.336 26.839 1.00 95.94 484 ILE A N 1
ATOM 3619 C CA . ILE A 1 484 ? -2.443 -19.862 26.463 1.00 95.94 484 ILE A CA 1
ATOM 3620 C C . ILE A 1 484 ? -1.465 -18.694 26.396 1.00 95.94 484 ILE A C 1
ATOM 3622 O O . ILE A 1 484 ? -1.659 -17.751 25.637 1.00 95.94 484 ILE A O 1
ATOM 3626 N N . CYS A 1 485 ? -0.409 -18.743 27.204 1.00 95.88 485 CYS A N 1
ATOM 3627 C CA . CYS A 1 485 ? 0.610 -17.697 27.234 1.00 95.88 485 CYS A CA 1
ATOM 3628 C C . CYS A 1 485 ? 1.820 -18.106 26.399 1.00 95.88 485 CYS A C 1
ATOM 3630 O O . CYS A 1 485 ? 2.342 -19.207 26.574 1.00 95.88 485 CYS A O 1
ATOM 3632 N N . VAL A 1 486 ? 2.282 -17.202 25.541 1.00 95.31 486 VAL A N 1
ATOM 3633 C CA . VAL A 1 486 ? 3.460 -17.399 24.688 1.00 95.31 486 VAL A CA 1
ATOM 3634 C C . VAL A 1 486 ? 4.339 -16.157 24.729 1.00 95.31 486 VAL A C 1
ATOM 3636 O O . VAL A 1 486 ? 3.843 -15.044 24.901 1.00 95.31 486 VAL A O 1
ATOM 3639 N N . ASP A 1 487 ? 5.647 -16.323 24.563 1.00 91.62 487 ASP A N 1
ATOM 3640 C CA . ASP A 1 487 ? 6.555 -15.173 24.515 1.00 91.62 487 ASP A CA 1
ATOM 3641 C C . ASP A 1 487 ? 6.420 -14.413 23.191 1.00 91.62 487 ASP A C 1
ATOM 3643 O O . ASP A 1 487 ? 6.403 -13.185 23.192 1.00 91.62 487 ASP A O 1
ATOM 3647 N N . PHE A 1 488 ? 6.245 -15.129 22.079 1.00 91.75 488 PHE A N 1
ATOM 3648 C CA . PHE A 1 488 ? 6.096 -14.571 20.735 1.00 91.75 488 PHE A CA 1
ATOM 3649 C C . PHE A 1 488 ? 4.943 -15.283 20.028 1.00 91.75 488 PHE A C 1
ATOM 3651 O O . PHE A 1 488 ? 4.846 -16.504 20.106 1.00 91.75 488 PHE A O 1
ATOM 3658 N N . LEU A 1 489 ? 4.076 -14.550 19.329 1.00 92.88 489 LEU A N 1
ATOM 3659 C CA . LEU A 1 489 ? 2.990 -15.174 18.560 1.00 92.88 489 LEU A CA 1
ATOM 3660 C C . LEU A 1 489 ? 3.526 -16.104 17.456 1.00 92.88 489 LEU A C 1
ATOM 3662 O O . LEU A 1 489 ? 2.959 -17.166 17.211 1.00 92.88 489 LEU A O 1
ATOM 3666 N N . GLU A 1 490 ? 4.675 -15.756 16.873 1.00 90.12 490 GLU A N 1
ATOM 3667 C CA . GLU A 1 490 ? 5.363 -16.533 15.835 1.00 90.12 490 GLU A CA 1
ATOM 3668 C C . GLU A 1 490 ? 5.630 -17.989 16.256 1.00 90.12 490 GLU A C 1
ATOM 3670 O O . GLU A 1 490 ? 5.604 -18.889 15.426 1.00 90.12 490 GLU A O 1
ATOM 3675 N N . THR A 1 491 ? 5.823 -18.272 17.550 1.00 90.94 491 THR A N 1
ATOM 3676 C CA . THR A 1 491 ? 6.125 -19.641 18.007 1.00 90.94 491 THR A CA 1
ATOM 3677 C C . THR A 1 491 ? 4.936 -20.590 17.921 1.00 90.94 491 THR A C 1
ATOM 3679 O O . THR A 1 491 ? 5.120 -21.790 18.094 1.00 90.94 491 THR A O 1
ATOM 3682 N N . VAL A 1 492 ? 3.723 -20.064 17.730 1.00 89.94 492 VAL A N 1
ATOM 3683 C CA . VAL A 1 492 ? 2.486 -20.854 17.690 1.00 89.94 492 VAL A CA 1
ATOM 3684 C C . VAL A 1 492 ? 1.680 -20.655 16.412 1.00 89.94 492 VAL A C 1
ATOM 3686 O O . VAL A 1 492 ? 0.630 -21.266 16.279 1.00 89.94 492 VAL A O 1
ATOM 3689 N N . MET A 1 493 ? 2.153 -19.853 15.453 1.00 87.44 493 MET A N 1
ATOM 3690 C CA . MET A 1 493 ? 1.399 -19.529 14.230 1.00 87.44 493 MET A CA 1
ATOM 3691 C C . MET A 1 493 ? 1.070 -20.744 13.339 1.00 87.44 493 MET A C 1
ATOM 3693 O O . MET A 1 493 ? 0.182 -20.653 12.499 1.00 87.44 493 MET A O 1
ATOM 3697 N N . GLU A 1 494 ? 1.763 -21.874 13.518 1.00 87.06 494 GLU A N 1
ATOM 3698 C CA . GLU A 1 494 ? 1.504 -23.142 12.810 1.00 87.06 494 GLU A CA 1
ATOM 3699 C C . GLU A 1 494 ? 0.733 -24.174 13.661 1.00 87.06 494 GLU A C 1
ATOM 3701 O O . GLU A 1 494 ? 0.475 -25.290 13.207 1.00 87.06 494 GLU A O 1
ATOM 3706 N N . GLU A 1 495 ? 0.376 -23.833 14.902 1.00 89.62 495 GLU A N 1
ATOM 3707 C CA . GLU A 1 495 ? -0.364 -24.723 15.799 1.00 89.62 495 GLU A CA 1
ATOM 3708 C C . GLU A 1 495 ? -1.863 -24.732 15.473 1.00 89.62 495 GLU A C 1
ATOM 371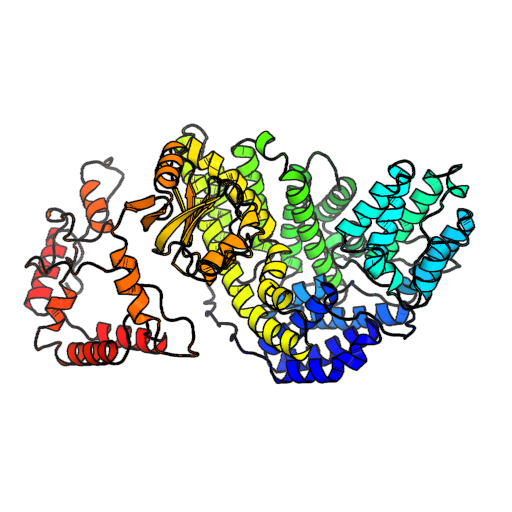0 O O . GLU A 1 495 ? -2.438 -23.745 15.010 1.00 89.62 495 GLU A O 1
ATOM 3715 N N . VAL A 1 496 ? -2.512 -25.860 15.769 1.00 90.00 496 VAL A N 1
ATOM 3716 C CA . VAL A 1 496 ? -3.961 -26.036 15.618 1.00 90.00 496 VAL A CA 1
ATOM 3717 C C . VAL A 1 496 ? -4.555 -26.399 16.973 1.00 90.00 496 VAL A C 1
ATOM 3719 O O . VAL A 1 496 ? -4.282 -27.468 17.528 1.00 90.00 496 VAL A O 1
ATOM 3722 N N . TYR A 1 497 ? -5.390 -25.518 17.513 1.00 88.25 497 TYR A N 1
ATOM 3723 C CA . TYR A 1 497 ? -6.034 -25.696 18.807 1.00 88.25 497 TYR A CA 1
ATOM 3724 C C . TYR A 1 497 ? -7.402 -26.366 18.654 1.00 88.25 497 TYR A C 1
ATOM 3726 O O . TYR A 1 497 ? -8.313 -25.840 18.021 1.00 88.25 497 TYR A O 1
ATOM 3734 N N . ALA A 1 498 ? -7.563 -27.539 19.272 1.00 85.31 498 ALA A N 1
ATOM 3735 C CA . ALA A 1 498 ? -8.826 -28.284 19.242 1.00 85.31 498 ALA A CA 1
ATOM 3736 C C . ALA A 1 498 ? -9.940 -27.627 20.082 1.00 85.31 498 ALA A C 1
ATOM 3738 O O . ALA A 1 498 ? -11.122 -27.814 19.799 1.00 85.31 498 ALA A O 1
ATOM 3739 N N . GLU A 1 499 ? -9.563 -26.877 21.118 1.00 87.38 499 GLU A N 1
ATOM 3740 C CA . GLU A 1 499 ? -10.470 -26.083 21.945 1.00 87.38 499 GLU A CA 1
ATOM 3741 C C . GLU A 1 499 ? -10.214 -24.590 21.691 1.00 87.38 499 GLU A C 1
ATOM 3743 O O . GLU A 1 499 ? -9.061 -24.219 21.463 1.00 87.38 499 GLU A O 1
ATOM 3748 N N . PRO A 1 500 ? -11.243 -23.721 21.767 1.00 91.88 500 PRO A N 1
ATOM 3749 C CA . PRO A 1 500 ? -11.076 -22.280 21.596 1.00 91.88 500 PRO A CA 1
ATOM 3750 C C . PRO A 1 500 ? -9.966 -21.714 22.489 1.00 91.88 500 PRO A C 1
ATOM 3752 O O . PRO A 1 500 ? -10.046 -21.815 23.717 1.00 91.88 500 PRO A O 1
ATOM 3755 N N . ALA A 1 501 ? -8.951 -21.098 21.885 1.00 94.00 501 ALA A N 1
ATOM 3756 C CA . ALA A 1 501 ? -7.781 -20.584 22.595 1.00 94.00 501 ALA A CA 1
ATOM 3757 C C . ALA A 1 501 ? -7.759 -19.047 22.667 1.00 94.00 501 ALA A C 1
ATOM 3759 O O . ALA A 1 501 ? -8.033 -18.355 21.687 1.00 94.00 501 ALA A O 1
ATOM 3760 N N . ILE A 1 502 ? -7.400 -18.507 23.833 1.00 96.81 502 ILE A N 1
ATOM 3761 C CA . ILE A 1 502 ? -7.066 -17.092 24.036 1.00 96.81 502 ILE A CA 1
ATOM 3762 C C . ILE A 1 502 ? -5.548 -17.004 24.158 1.00 96.81 502 ILE A C 1
ATOM 3764 O O . ILE A 1 502 ? -4.981 -17.382 25.183 1.00 96.81 502 ILE A O 1
ATOM 3768 N N . ILE A 1 503 ? -4.889 -16.507 23.116 1.00 96.75 503 ILE A N 1
ATOM 3769 C CA . ILE A 1 503 ? -3.435 -16.382 23.072 1.00 96.75 503 ILE A CA 1
ATOM 3770 C C . ILE A 1 503 ? -3.020 -15.068 23.727 1.00 96.75 503 ILE A C 1
ATOM 3772 O O . ILE A 1 503 ? -3.400 -13.991 23.281 1.00 96.75 503 ILE A O 1
ATOM 3776 N N . VAL A 1 504 ? -2.211 -15.146 24.778 1.00 96.50 504 VAL A N 1
ATOM 3777 C CA . VAL A 1 504 ? -1.602 -13.990 25.440 1.00 96.50 504 VAL A CA 1
ATOM 3778 C C . VAL A 1 504 ? -0.127 -13.965 25.061 1.00 96.50 504 VAL A C 1
ATOM 3780 O O . VAL A 1 504 ? 0.698 -14.633 25.688 1.00 96.50 504 VAL A O 1
ATOM 3783 N N . ALA A 1 505 ? 0.192 -13.219 24.008 1.00 95.31 505 ALA A N 1
ATOM 3784 C CA . ALA A 1 505 ? 1.533 -13.119 23.454 1.00 95.31 505 ALA A CA 1
ATOM 3785 C C . ALA A 1 505 ? 2.346 -12.016 24.148 1.00 95.31 505 ALA A C 1
ATOM 3787 O O . ALA A 1 505 ? 1.834 -10.947 24.478 1.00 95.31 505 ALA A O 1
ATOM 3788 N N . GLY A 1 506 ? 3.630 -12.266 24.402 1.00 90.31 506 GLY A N 1
ATOM 3789 C CA . GLY A 1 506 ? 4.564 -11.243 24.873 1.00 90.31 506 GLY A CA 1
ATOM 3790 C C . GLY A 1 506 ? 5.021 -10.288 23.783 1.00 90.31 506 GLY A C 1
ATOM 3791 O O . GLY A 1 506 ? 5.280 -9.124 24.083 1.00 90.31 506 GLY A O 1
ATOM 3792 N N . ARG A 1 507 ? 5.089 -10.778 22.547 1.00 89.69 507 ARG A N 1
ATOM 3793 C CA . ARG A 1 507 ? 5.479 -10.027 21.363 1.00 89.69 507 ARG A CA 1
ATOM 3794 C C . ARG A 1 507 ? 4.613 -10.390 20.168 1.00 89.69 507 ARG A C 1
ATOM 3796 O O . ARG A 1 507 ? 4.336 -11.571 19.946 1.00 89.69 507 ARG A O 1
ATOM 3803 N N . VAL A 1 508 ? 4.234 -9.369 19.405 1.00 90.38 508 VAL A N 1
ATOM 3804 C CA . VAL A 1 508 ? 3.544 -9.493 18.113 1.00 90.38 508 VAL A CA 1
ATOM 3805 C C . VAL A 1 508 ? 4.164 -8.475 17.166 1.00 90.38 508 VAL A C 1
ATOM 3807 O O . VAL A 1 508 ? 4.039 -7.270 17.379 1.00 90.38 508 VAL A O 1
ATOM 3810 N N . SER A 1 509 ? 4.856 -8.960 16.140 1.00 83.12 509 SER A N 1
ATOM 3811 C CA . SER A 1 509 ? 5.454 -8.121 15.102 1.00 83.12 509 SER A CA 1
ATOM 3812 C C . SER A 1 509 ? 4.402 -7.542 14.155 1.00 83.12 509 SER A C 1
ATOM 3814 O O . SER A 1 509 ? 4.587 -6.433 13.660 1.00 83.12 509 SER A O 1
ATOM 3816 N N . GLY A 1 510 ? 3.287 -8.255 13.965 1.00 82.69 510 GLY A N 1
ATOM 3817 C CA . GLY A 1 510 ? 2.209 -7.909 13.045 1.00 82.69 510 GLY A CA 1
ATOM 3818 C C . GLY A 1 510 ? 2.226 -8.728 11.753 1.00 82.69 510 GLY A C 1
ATOM 3819 O O . GLY A 1 510 ? 1.246 -8.671 11.020 1.00 82.69 510 GLY A O 1
ATOM 3820 N N . GLU A 1 511 ? 3.284 -9.503 11.497 1.00 82.38 511 GLU A N 1
ATOM 3821 C CA . GLU A 1 511 ? 3.456 -10.354 10.305 1.00 82.38 511 GLU A CA 1
ATOM 3822 C C . GLU A 1 511 ? 2.975 -11.795 10.503 1.00 82.38 511 GLU A C 1
ATOM 3824 O O . GLU A 1 511 ? 2.944 -12.586 9.562 1.00 82.38 511 GLU A O 1
ATOM 3829 N N . GLU A 1 512 ? 2.659 -12.168 11.741 1.00 88.19 512 GLU A N 1
ATOM 3830 C CA . GLU A 1 512 ? 2.330 -13.542 12.093 1.00 88.19 512 GLU A CA 1
ATOM 3831 C C . GLU A 1 512 ? 0.954 -13.972 11.561 1.00 88.19 512 GLU A C 1
ATOM 3833 O O . GLU A 1 512 ? 0.058 -13.156 11.336 1.00 88.19 512 GLU A O 1
ATOM 3838 N N . GLU A 1 513 ? 0.760 -15.282 11.407 1.00 87.25 513 GLU A N 1
ATOM 3839 C CA . GLU A 1 513 ? -0.570 -15.865 11.207 1.00 87.25 513 GLU A CA 1
ATOM 3840 C C . GLU A 1 513 ? -1.264 -16.058 12.563 1.00 87.25 513 GLU A C 1
ATOM 3842 O O . GLU A 1 513 ? -0.610 -16.338 13.575 1.00 87.25 513 GLU A O 1
ATOM 3847 N N . ILE A 1 514 ? -2.593 -15.935 12.591 1.00 89.75 514 ILE A N 1
ATOM 3848 C CA . ILE A 1 514 ? -3.375 -16.323 13.766 1.00 89.75 514 ILE A CA 1
ATOM 3849 C C . ILE A 1 514 ? -3.527 -17.855 13.739 1.00 89.75 514 ILE A C 1
ATOM 3851 O O . ILE A 1 514 ? -4.023 -18.383 12.746 1.00 89.75 514 ILE A O 1
ATOM 3855 N N . PRO A 1 515 ? -3.120 -18.582 14.798 1.00 90.44 515 PRO A N 1
ATOM 3856 C CA . PRO A 1 515 ? -3.211 -20.041 14.825 1.00 90.44 515 PRO A CA 1
ATOM 3857 C C . PRO A 1 515 ? -4.656 -20.529 14.676 1.00 90.44 515 PRO A C 1
ATOM 3859 O O . PRO A 1 515 ? -5.582 -19.937 15.243 1.00 90.44 515 PRO A O 1
ATOM 3862 N N . GLU A 1 516 ? -4.863 -21.653 13.991 1.00 86.81 516 GLU A N 1
ATOM 3863 C CA . GLU A 1 516 ? -6.203 -22.220 13.826 1.00 86.81 516 GLU A CA 1
ATOM 3864 C C . GLU A 1 516 ? -6.788 -22.612 15.197 1.00 86.81 516 GLU A C 1
ATOM 3866 O O . GLU A 1 516 ? -6.123 -23.229 16.030 1.00 86.81 516 GLU A O 1
ATOM 3871 N N . GLY A 1 517 ? -8.040 -22.227 15.461 1.00 87.12 517 GLY A N 1
ATOM 3872 C CA . GLY A 1 517 ? -8.700 -22.440 16.756 1.00 87.12 517 GLY A CA 1
ATOM 3873 C C . GLY A 1 517 ? -8.427 -21.355 17.811 1.00 87.12 517 GLY A C 1
ATOM 3874 O O . GLY A 1 517 ? -9.055 -21.367 18.875 1.00 87.12 517 GLY A O 1
ATOM 3875 N N . ALA A 1 518 ? -7.558 -20.375 17.531 1.00 94.00 518 ALA A N 1
ATOM 3876 C CA . ALA A 1 518 ? -7.443 -19.178 18.359 1.00 94.00 518 ALA A CA 1
ATOM 3877 C C . ALA A 1 518 ? -8.659 -18.259 18.151 1.00 94.00 518 ALA A C 1
ATOM 3879 O O . ALA A 1 518 ? -8.965 -17.830 17.043 1.00 94.00 518 ALA A O 1
ATOM 3880 N N . VAL A 1 519 ? -9.354 -17.934 19.241 1.00 94.56 519 VAL A N 1
ATOM 3881 C CA . VAL A 1 519 ? -10.520 -17.031 19.246 1.00 94.56 519 VAL A CA 1
ATOM 3882 C C . VAL A 1 519 ? -10.182 -15.638 19.768 1.00 94.56 519 VAL A C 1
ATOM 3884 O O . VAL A 1 519 ? -10.965 -14.704 19.589 1.00 94.56 519 VAL A O 1
ATOM 3887 N N . ALA A 1 520 ? -9.014 -15.478 20.397 1.00 96.00 520 ALA A N 1
ATOM 3888 C CA . ALA A 1 520 ? -8.478 -14.172 20.735 1.00 96.00 520 ALA A CA 1
ATOM 3889 C C . ALA A 1 520 ? -6.949 -14.137 20.742 1.00 96.00 520 ALA A C 1
ATOM 3891 O O . ALA A 1 520 ? -6.305 -15.121 21.104 1.00 96.00 520 ALA A O 1
ATOM 3892 N N . VAL A 1 521 ? -6.391 -12.964 20.450 1.00 96.25 521 VAL A N 1
ATOM 3893 C CA . VAL A 1 521 ? -4.985 -12.620 20.670 1.00 96.25 521 VAL A CA 1
ATOM 3894 C C . VAL A 1 521 ? -4.921 -11.370 21.556 1.00 96.25 521 VAL A C 1
ATOM 3896 O O . VAL A 1 521 ? -5.635 -10.390 21.340 1.00 96.25 521 VAL A O 1
ATOM 3899 N N . VAL A 1 522 ? -4.077 -11.398 22.584 1.00 95.19 522 VAL A N 1
ATOM 3900 C CA . VAL A 1 522 ? -3.819 -10.275 23.491 1.00 95.19 522 VAL A CA 1
ATOM 3901 C C . VAL A 1 522 ? -2.316 -10.066 23.609 1.00 95.19 522 VAL A C 1
ATOM 3903 O O . VAL A 1 522 ? -1.580 -11.018 23.850 1.00 95.19 522 VAL A O 1
ATOM 3906 N N . THR A 1 523 ? -1.851 -8.829 23.455 1.00 94.44 523 THR A N 1
ATOM 3907 C CA . THR A 1 523 ? -0.415 -8.501 23.430 1.00 94.44 523 THR A CA 1
ATOM 3908 C C . THR A 1 523 ? -0.133 -7.140 24.073 1.00 94.44 523 THR A C 1
ATOM 3910 O O . THR A 1 523 ? -1.020 -6.289 24.081 1.00 94.44 523 THR A O 1
ATOM 3913 N N . PRO A 1 524 ? 1.061 -6.887 24.640 1.00 89.50 524 PRO A N 1
ATOM 3914 C CA . PRO A 1 524 ? 1.472 -5.534 25.013 1.00 89.50 524 PRO A CA 1
ATOM 3915 C C . PRO A 1 524 ? 1.948 -4.694 23.821 1.00 89.50 524 PRO A C 1
ATOM 3917 O O . PRO A 1 524 ? 2.032 -3.472 23.929 1.00 89.50 524 PRO A O 1
ATOM 3920 N N . ASP A 1 525 ? 2.285 -5.330 22.697 1.00 87.38 525 ASP A N 1
ATOM 3921 C CA . ASP A 1 525 ? 2.740 -4.621 21.505 1.00 87.38 525 ASP A CA 1
ATOM 3922 C C . ASP A 1 525 ? 1.548 -3.999 20.756 1.00 87.38 525 ASP A C 1
ATOM 3924 O O . ASP A 1 525 ? 0.434 -4.529 20.755 1.00 87.38 525 ASP A O 1
ATOM 3928 N N . MET A 1 526 ? 1.790 -2.865 20.095 1.00 82.94 526 MET A N 1
ATOM 3929 C CA . MET A 1 526 ? 0.826 -2.235 19.193 1.00 82.94 526 MET A CA 1
ATOM 3930 C C . MET A 1 526 ? 1.225 -2.521 17.742 1.00 82.94 526 MET A C 1
ATOM 3932 O O . MET A 1 526 ? 2.031 -1.768 17.178 1.00 82.94 526 MET A O 1
ATOM 3936 N N . PRO A 1 527 ? 0.695 -3.588 17.127 1.00 82.50 527 PRO A N 1
ATOM 3937 C CA . PRO A 1 527 ? 0.837 -3.769 15.696 1.00 82.50 527 PRO A CA 1
ATOM 3938 C C . PRO A 1 527 ? -0.007 -2.725 14.969 1.00 82.50 527 PRO A C 1
ATOM 3940 O O . PRO A 1 527 ? -0.988 -2.192 15.499 1.00 82.50 527 PRO A O 1
ATOM 3943 N N . ASP A 1 528 ? 0.403 -2.390 13.755 1.00 81.69 528 ASP A N 1
ATOM 3944 C CA . ASP A 1 528 ? -0.268 -1.350 12.999 1.00 81.69 528 ASP A CA 1
ATOM 3945 C C . ASP A 1 528 ? -1.654 -1.798 12.500 1.00 81.69 528 ASP A C 1
ATOM 3947 O O . ASP A 1 528 ? -1.976 -2.987 12.436 1.00 81.69 528 ASP A O 1
ATOM 3951 N N . VAL A 1 529 ? -2.512 -0.828 12.175 1.00 79.25 529 VAL A N 1
ATOM 3952 C CA . VAL A 1 529 ? -3.918 -1.051 11.786 1.00 79.25 529 VAL A CA 1
ATOM 3953 C C . VAL A 1 529 ? -4.042 -1.959 10.557 1.00 79.25 529 VAL A C 1
ATOM 3955 O O . VAL A 1 529 ? -5.059 -2.646 10.424 1.00 79.25 529 VAL A O 1
ATOM 3958 N N . LEU A 1 530 ? -3.027 -1.956 9.694 1.00 83.25 530 LEU A N 1
ATOM 3959 C CA . LEU A 1 530 ? -2.917 -2.704 8.442 1.00 83.25 530 LEU A CA 1
ATOM 3960 C C . LEU A 1 530 ? -1.981 -3.916 8.546 1.00 83.25 530 LEU A C 1
ATOM 3962 O O . LEU A 1 530 ? -1.704 -4.540 7.525 1.00 83.25 530 LEU A O 1
ATOM 3966 N N . SER A 1 531 ? -1.511 -4.253 9.749 1.00 85.12 531 SER A N 1
ATOM 3967 C CA . SER A 1 531 ? -0.712 -5.455 9.976 1.00 85.12 531 SER A CA 1
ATOM 3968 C C . SER A 1 531 ? -1.502 -6.711 9.611 1.00 85.12 531 SER A C 1
ATOM 3970 O O . SER A 1 531 ? -2.728 -6.753 9.782 1.00 85.12 531 SER A O 1
ATOM 3972 N N . HIS A 1 532 ? -0.788 -7.743 9.164 1.00 84.25 532 HIS A N 1
ATOM 3973 C CA . HIS A 1 532 ? -1.362 -9.032 8.784 1.00 84.25 532 HIS A CA 1
ATOM 3974 C C . HIS A 1 532 ? -2.267 -9.583 9.889 1.00 84.25 532 HIS A C 1
ATOM 3976 O O . HIS A 1 532 ? -3.452 -9.836 9.668 1.00 84.25 532 HIS A O 1
ATOM 3982 N N . VAL A 1 533 ? -1.767 -9.623 11.128 1.00 87.12 533 VAL A N 1
ATOM 3983 C CA . VAL A 1 533 ? -2.538 -10.079 12.298 1.00 87.12 533 VAL A CA 1
ATOM 3984 C C . VAL A 1 533 ? -3.809 -9.243 12.512 1.00 87.12 533 VAL A C 1
ATOM 3986 O O . VAL A 1 533 ? -4.875 -9.798 12.780 1.00 87.12 533 VAL A O 1
ATOM 3989 N N . ALA A 1 534 ? -3.744 -7.911 12.387 1.00 86.00 534 ALA A N 1
ATOM 3990 C CA . ALA A 1 534 ? -4.909 -7.050 12.607 1.00 86.00 534 ALA A CA 1
ATOM 3991 C C . ALA A 1 534 ? -5.979 -7.216 11.519 1.00 86.00 534 ALA A C 1
ATOM 3993 O O . ALA A 1 534 ? -7.175 -7.214 11.826 1.00 86.00 534 ALA A O 1
ATOM 3994 N N . VAL A 1 535 ? -5.567 -7.355 10.256 1.00 82.38 535 VAL A N 1
ATOM 3995 C CA . VAL A 1 535 ? -6.476 -7.598 9.129 1.00 82.38 535 VAL A CA 1
ATOM 3996 C C . VAL A 1 535 ? -7.124 -8.978 9.262 1.00 82.38 535 VAL A C 1
ATOM 3998 O O . VAL A 1 535 ? -8.353 -9.074 9.200 1.00 82.38 535 VAL A O 1
ATOM 4001 N N . ARG A 1 536 ? -6.333 -10.021 9.546 1.00 82.56 536 ARG A N 1
ATOM 4002 C CA . ARG A 1 536 ? -6.810 -11.393 9.796 1.00 82.56 536 ARG A CA 1
ATOM 4003 C C . ARG A 1 536 ? -7.818 -11.445 10.930 1.00 82.56 536 ARG A C 1
ATOM 4005 O O . ARG A 1 536 ? -8.932 -11.919 10.728 1.00 82.56 536 ARG A O 1
ATOM 4012 N N . ALA A 1 537 ? -7.491 -10.847 12.076 1.00 86.25 537 ALA A N 1
ATOM 4013 C CA . ALA A 1 537 ? -8.382 -10.824 13.229 1.00 86.25 537 ALA A CA 1
ATOM 4014 C C . ALA A 1 537 ? -9.756 -10.222 12.896 1.00 86.25 537 ALA A C 1
ATOM 4016 O O . ALA A 1 537 ? -10.792 -10.747 13.309 1.00 86.25 537 ALA A O 1
ATOM 4017 N N . ARG A 1 538 ? -9.782 -9.142 12.101 1.00 82.81 538 ARG A N 1
ATOM 4018 C CA . ARG A 1 538 ? -11.033 -8.517 11.650 1.00 82.81 538 ARG A CA 1
ATOM 4019 C C . ARG A 1 538 ? -11.821 -9.405 10.701 1.00 82.81 538 ARG A C 1
ATOM 4021 O O . ARG A 1 538 ? -13.032 -9.514 10.876 1.00 82.81 538 ARG A O 1
ATOM 4028 N N . ASN A 1 539 ? -11.152 -10.016 9.732 1.00 75.69 539 ASN A N 1
ATOM 4029 C CA . ASN A 1 539 ? -11.796 -10.836 8.711 1.00 75.69 539 ASN A CA 1
ATOM 4030 C C . ASN A 1 539 ? -12.323 -12.164 9.274 1.00 75.69 539 ASN A C 1
ATOM 4032 O O . ASN A 1 539 ? -13.383 -12.627 8.859 1.00 75.69 539 ASN A O 1
ATOM 4036 N N . GLU A 1 540 ? -11.608 -12.755 10.230 1.00 79.38 540 GLU A N 1
ATOM 4037 C CA . GLU A 1 540 ? -11.891 -14.090 10.774 1.00 79.38 540 GLU A CA 1
ATOM 4038 C C . GLU A 1 540 ? -12.736 -14.060 12.054 1.00 79.38 540 GLU A C 1
ATOM 4040 O O . GLU A 1 540 ? -13.145 -15.105 12.553 1.00 79.38 540 GLU A O 1
ATOM 4045 N N . GLY A 1 541 ? -13.050 -12.875 12.585 1.00 83.94 541 GLY A N 1
ATOM 4046 C CA . GLY A 1 541 ? -13.876 -12.769 13.789 1.00 83.94 541 GLY A CA 1
ATOM 4047 C C . GLY A 1 541 ? -13.120 -13.041 15.092 1.00 83.94 541 GLY A C 1
ATOM 4048 O O . GLY A 1 541 ? -13.742 -13.378 16.099 1.00 83.94 541 GLY A O 1
ATOM 4049 N N . VAL A 1 542 ? -11.793 -12.911 15.085 1.00 91.12 542 VAL A N 1
ATOM 4050 C CA . VAL A 1 542 ? -10.926 -13.176 16.241 1.00 91.12 542 VAL A CA 1
ATOM 4051 C C . VAL A 1 542 ? -10.771 -11.900 17.060 1.00 91.12 542 VAL A C 1
ATOM 4053 O O . VAL A 1 542 ? -10.421 -10.844 16.533 1.00 91.12 542 VAL A O 1
ATOM 4056 N N . CYS A 1 543 ? -11.013 -11.974 18.371 1.00 92.50 543 CYS A N 1
ATOM 4057 C CA . CYS A 1 543 ? -10.815 -10.827 19.256 1.00 92.50 543 CYS A CA 1
ATOM 4058 C C . CYS A 1 543 ? -9.335 -10.439 19.288 1.00 92.50 543 CYS A C 1
ATOM 4060 O O . CYS A 1 543 ? -8.492 -11.263 19.629 1.00 92.50 543 CYS A O 1
ATOM 4062 N N . PHE A 1 544 ? -9.005 -9.180 19.014 1.00 93.62 544 PHE A N 1
ATOM 4063 C CA . PHE A 1 544 ? -7.621 -8.715 19.076 1.00 93.62 544 PHE A CA 1
ATOM 4064 C C . PHE A 1 544 ? -7.513 -7.441 19.895 1.00 93.62 544 PHE A C 1
ATOM 4066 O O . PHE A 1 544 ? -8.195 -6.458 19.593 1.00 93.62 544 PHE A O 1
ATOM 4073 N N . ALA A 1 545 ? -6.678 -7.457 20.935 1.00 92.38 545 ALA A N 1
ATOM 4074 C CA . ALA A 1 545 ? -6.507 -6.316 21.823 1.00 92.38 545 ALA A CA 1
ATOM 4075 C C . ALA A 1 545 ? -5.057 -6.127 22.286 1.00 92.38 545 ALA A C 1
ATOM 4077 O O . ALA A 1 545 ? -4.359 -7.084 22.624 1.00 92.38 545 ALA A O 1
ATOM 4078 N N . THR A 1 546 ? -4.650 -4.864 22.379 1.00 91.38 546 THR A N 1
ATOM 4079 C CA . THR A 1 546 ? -3.394 -4.450 22.999 1.00 91.38 546 THR A CA 1
ATOM 4080 C C . THR A 1 546 ? -3.632 -4.028 24.450 1.00 91.38 546 THR A C 1
ATOM 4082 O O . THR A 1 546 ? -4.607 -3.333 24.752 1.00 91.38 546 THR A O 1
ATOM 4085 N N . CYS A 1 547 ? -2.741 -4.440 25.353 1.00 90.25 547 CYS A N 1
ATOM 4086 C CA . CYS A 1 547 ? -2.754 -4.091 26.772 1.00 90.25 547 CYS A CA 1
ATOM 4087 C C . CYS A 1 547 ? -1.534 -3.231 27.135 1.00 90.25 547 CYS A C 1
ATOM 4089 O O . CYS A 1 547 ? -0.405 -3.712 27.100 1.00 90.25 547 CYS A O 1
ATOM 4091 N N . PHE A 1 548 ? -1.750 -1.976 27.526 1.00 85.25 548 PHE A N 1
ATOM 4092 C CA . PHE A 1 548 ? -0.682 -1.049 27.933 1.00 85.25 548 PHE A CA 1
ATOM 4093 C C . PHE A 1 548 ? -0.358 -1.121 29.427 1.00 85.25 548 PHE A C 1
ATOM 4095 O O . PHE A 1 548 ? 0.658 -0.579 29.857 1.00 85.25 548 PHE A O 1
ATOM 4102 N N . ASP A 1 549 ? -1.215 -1.769 30.220 1.00 85.06 549 ASP A N 1
ATOM 4103 C CA . ASP A 1 549 ? -1.014 -1.934 31.656 1.00 85.06 549 ASP A CA 1
ATOM 4104 C C . ASP A 1 549 ? -0.393 -3.301 31.968 1.00 85.06 549 ASP A C 1
ATOM 4106 O O . ASP A 1 549 ? -0.997 -4.357 31.759 1.00 85.06 549 ASP A O 1
ATOM 4110 N N . GLU A 1 550 ? 0.824 -3.284 32.510 1.00 84.94 550 GLU A N 1
ATOM 4111 C CA . GLU A 1 550 ? 1.559 -4.503 32.856 1.00 84.94 550 GLU A CA 1
ATOM 4112 C C . GLU A 1 550 ? 0.826 -5.332 33.926 1.00 84.94 550 GLU A C 1
ATOM 4114 O O . GLU A 1 550 ? 0.895 -6.563 33.911 1.00 84.94 550 GLU A O 1
ATOM 4119 N N . GLY A 1 551 ? 0.081 -4.684 34.828 1.00 85.81 551 GLY A N 1
ATOM 4120 C CA . GLY A 1 551 ? -0.698 -5.348 35.874 1.00 85.81 551 GLY A CA 1
ATOM 4121 C C . GLY A 1 551 ? -1.886 -6.137 35.322 1.00 85.81 551 GLY A C 1
ATOM 4122 O O . GLY A 1 551 ? -2.074 -7.307 35.673 1.00 85.81 551 GLY A O 1
ATOM 4123 N N . ALA A 1 552 ? -2.664 -5.530 34.427 1.00 85.81 552 ALA A N 1
ATOM 4124 C CA . ALA A 1 552 ? -3.790 -6.151 33.742 1.00 85.81 552 ALA A CA 1
ATOM 4125 C C . ALA A 1 552 ? -3.326 -7.326 32.872 1.00 85.81 552 ALA A C 1
ATOM 4127 O O . ALA A 1 552 ? -3.894 -8.419 32.960 1.00 85.81 552 ALA A O 1
ATOM 4128 N N . LEU A 1 553 ? -2.238 -7.149 32.115 1.00 89.62 553 LEU A N 1
ATOM 4129 C CA . LEU A 1 553 ? -1.658 -8.225 31.313 1.00 89.62 553 LEU A CA 1
ATOM 4130 C C . LEU A 1 553 ? -1.119 -9.366 32.189 1.00 89.62 553 LEU A C 1
ATOM 4132 O O . LEU A 1 553 ? -1.350 -10.536 31.888 1.00 89.62 553 LEU A O 1
ATOM 4136 N N . SER A 1 554 ? -0.441 -9.048 33.295 1.00 88.81 554 SER A N 1
ATOM 4137 C CA . SER A 1 554 ? 0.063 -10.054 34.242 1.00 88.81 554 SER A CA 1
ATOM 4138 C C . SER A 1 554 ? -1.067 -10.837 34.907 1.00 88.81 554 SER A C 1
ATOM 4140 O O . SER A 1 554 ? -0.949 -12.046 35.093 1.00 88.81 554 SER A O 1
ATOM 4142 N N . SER A 1 555 ? -2.181 -10.171 35.219 1.00 90.62 555 SER A N 1
ATOM 4143 C CA . SER A 1 555 ? -3.381 -10.818 35.762 1.00 90.62 555 SER A CA 1
ATOM 4144 C C . SER A 1 555 ? -3.988 -11.792 34.752 1.00 90.62 555 SER A C 1
ATOM 4146 O O . SER A 1 555 ? -4.335 -12.911 35.117 1.00 90.62 555 SER A O 1
ATOM 4148 N N . LEU A 1 556 ? -4.044 -11.409 33.471 1.00 91.06 556 LEU A N 1
ATOM 4149 C CA . LEU A 1 556 ? -4.486 -12.297 32.396 1.00 91.06 556 LEU A CA 1
ATOM 4150 C C . LEU A 1 556 ? -3.532 -13.483 32.194 1.00 91.06 556 LEU A C 1
ATOM 4152 O O . LEU A 1 556 ? -3.990 -14.616 32.070 1.00 91.06 556 LEU A O 1
ATOM 4156 N N . ARG A 1 557 ? -2.213 -13.264 32.253 1.00 93.19 557 ARG A N 1
ATOM 4157 C CA . ARG A 1 557 ? -1.219 -14.350 32.194 1.00 93.19 557 ARG A CA 1
ATOM 4158 C C . ARG A 1 557 ? -1.317 -15.317 33.372 1.00 93.19 557 ARG A C 1
ATOM 4160 O O . ARG A 1 557 ? -1.093 -16.511 33.204 1.00 93.19 557 ARG A O 1
ATOM 4167 N N . ALA A 1 558 ? -1.671 -14.826 34.559 1.00 92.88 558 ALA A N 1
ATOM 4168 C CA . ALA A 1 558 ? -1.874 -15.668 35.736 1.00 92.88 558 ALA A CA 1
ATOM 4169 C C . ALA A 1 558 ? -3.079 -16.619 35.596 1.00 92.88 558 ALA A C 1
ATOM 4171 O O . ALA A 1 558 ? -3.137 -17.617 36.310 1.00 92.88 558 ALA A O 1
ATOM 4172 N N . MET A 1 559 ? -3.998 -16.344 34.663 1.00 92.38 559 MET A N 1
ATOM 4173 C CA . MET A 1 559 ? -5.135 -17.206 34.321 1.00 92.38 559 MET A CA 1
ATOM 4174 C C . MET A 1 559 ? -4.791 -18.274 33.268 1.00 92.38 559 MET A C 1
ATOM 4176 O O . MET A 1 559 ? -5.696 -18.886 32.708 1.00 92.38 559 MET A O 1
ATOM 4180 N N . ALA A 1 560 ? -3.507 -18.518 32.975 1.00 92.50 560 ALA A N 1
ATOM 4181 C CA . ALA A 1 560 ? -3.084 -19.570 32.049 1.00 92.50 560 ALA A CA 1
ATOM 4182 C C . ALA A 1 560 ? -3.703 -20.936 32.406 1.00 92.50 560 ALA A C 1
ATOM 4184 O O . ALA A 1 560 ? -3.597 -21.407 33.540 1.00 92.50 560 ALA A O 1
ATOM 4185 N N . GLY A 1 561 ? -4.337 -21.579 31.424 1.00 88.94 561 GLY A N 1
ATOM 4186 C CA . GLY A 1 561 ? -5.065 -22.840 31.595 1.00 88.94 561 GLY A CA 1
ATOM 4187 C C . GLY A 1 561 ? -6.504 -22.705 32.114 1.00 88.94 561 GLY A C 1
ATOM 4188 O O . GLY A 1 561 ? -7.246 -23.685 32.065 1.00 88.94 561 GLY A O 1
ATOM 4189 N N . SER A 1 562 ? -6.927 -21.524 32.578 1.00 92.25 562 SER A N 1
ATOM 4190 C CA . SER A 1 562 ? -8.329 -21.244 32.910 1.00 92.25 562 SER A CA 1
ATOM 4191 C C . SER A 1 562 ? -9.124 -20.840 31.667 1.00 92.25 562 SER A C 1
ATOM 4193 O O . SER A 1 562 ? -8.585 -20.305 30.695 1.00 92.25 562 SER A O 1
ATOM 4195 N N . THR A 1 563 ? -10.441 -21.058 31.710 1.00 91.94 563 THR A N 1
ATOM 4196 C CA . THR A 1 563 ? -11.363 -20.546 30.692 1.00 91.94 563 THR A CA 1
ATOM 4197 C C . THR A 1 563 ? -11.739 -19.103 31.008 1.00 91.94 563 THR A C 1
ATOM 4199 O O . THR A 1 563 ? -12.296 -18.809 32.064 1.00 91.94 563 THR A O 1
ATOM 4202 N N . VAL A 1 564 ? -11.474 -18.200 30.070 1.00 93.19 564 VAL A N 1
ATOM 4203 C CA . VAL A 1 564 ? -11.739 -16.765 30.209 1.00 93.19 564 VAL A CA 1
ATOM 4204 C C . VAL A 1 564 ? -12.694 -16.306 29.114 1.00 93.19 564 VAL A C 1
ATOM 4206 O O . VAL A 1 564 ? -12.663 -16.804 27.990 1.00 93.19 564 VAL A O 1
ATOM 4209 N N . CYS A 1 565 ? -13.562 -15.358 29.450 1.00 92.31 565 CYS A N 1
ATOM 4210 C CA . CYS A 1 565 ? -14.418 -14.625 28.532 1.00 92.31 565 CYS A CA 1
ATOM 4211 C C . CYS A 1 565 ? -13.889 -13.192 28.399 1.00 92.31 565 CYS A C 1
ATOM 4213 O O . CYS A 1 565 ? -13.752 -12.478 29.394 1.00 92.31 565 CYS A O 1
ATOM 4215 N N . LEU A 1 566 ? -13.595 -12.790 27.164 1.00 91.44 566 LEU A N 1
ATOM 4216 C CA . LEU A 1 566 ? -13.218 -11.432 26.793 1.00 91.44 566 LEU A CA 1
ATOM 4217 C C . LEU A 1 566 ? -14.430 -10.742 26.172 1.00 91.44 566 LEU A C 1
ATOM 4219 O O . LEU A 1 566 ? -14.958 -11.201 25.156 1.00 91.44 566 LEU A O 1
ATOM 4223 N N . ARG A 1 567 ? -14.865 -9.638 26.781 1.00 89.88 567 ARG A N 1
ATOM 4224 C CA . ARG A 1 567 ? -15.996 -8.827 26.318 1.00 89.88 567 ARG A CA 1
ATOM 4225 C C . ARG A 1 567 ? -15.547 -7.392 26.050 1.00 89.88 567 ARG A C 1
ATOM 4227 O O . ARG A 1 567 ? -15.335 -6.639 27.002 1.00 89.88 567 ARG A O 1
ATOM 4234 N N . PRO A 1 568 ? -15.405 -6.991 24.776 1.00 86.75 568 PRO A N 1
ATOM 4235 C CA . PRO A 1 568 ? -15.171 -5.596 24.427 1.00 86.75 568 PRO A CA 1
ATOM 4236 C C . PRO A 1 568 ? -16.357 -4.724 24.858 1.00 86.75 568 PRO A C 1
ATOM 4238 O O . PRO A 1 568 ? -17.474 -4.905 24.375 1.00 86.75 568 PRO A O 1
ATOM 4241 N N . SER A 1 569 ? -16.118 -3.765 25.753 1.00 77.81 569 SER A N 1
ATOM 4242 C CA . SER A 1 569 ? -17.124 -2.770 26.174 1.00 77.81 569 SER A CA 1
ATOM 4243 C C . SER A 1 569 ? -17.011 -1.467 25.380 1.00 77.81 569 SER A C 1
ATOM 4245 O O . SER A 1 569 ? -17.937 -0.655 25.350 1.00 77.81 569 SER A O 1
ATOM 4247 N N . GLY A 1 570 ? -15.876 -1.271 24.709 1.00 74.94 570 GLY A N 1
ATOM 4248 C CA . GLY A 1 570 ? -15.608 -0.158 23.814 1.00 74.94 570 GLY A CA 1
ATOM 4249 C C . GLY A 1 570 ? -14.201 -0.250 23.217 1.00 74.94 570 GLY A C 1
ATOM 4250 O O . GLY A 1 570 ? -13.482 -1.213 23.477 1.00 74.94 570 GLY A O 1
ATOM 4251 N N . PRO A 1 571 ? -13.765 0.764 22.451 1.00 72.12 571 PRO A N 1
ATOM 4252 C CA . PRO A 1 571 ? -12.453 0.757 21.799 1.00 72.12 571 PRO A CA 1
ATOM 4253 C C . PRO A 1 571 ? -11.276 0.719 22.778 1.00 72.12 571 PRO A C 1
ATOM 4255 O O . PRO A 1 571 ? -10.201 0.254 22.423 1.00 72.12 571 PRO A O 1
ATOM 4258 N N . ASN A 1 572 ? -11.477 1.216 24.004 1.00 79.00 572 ASN A N 1
ATOM 4259 C CA . ASN A 1 572 ? -10.435 1.340 25.023 1.00 79.00 572 ASN A CA 1
ATOM 4260 C C . ASN A 1 572 ? -10.712 0.511 26.287 1.00 79.00 572 ASN A C 1
ATOM 4262 O O . ASN A 1 572 ? -10.109 0.767 27.329 1.00 79.00 572 ASN A O 1
ATOM 4266 N N . ASP A 1 573 ? -11.663 -0.425 26.222 1.00 81.81 573 ASP A N 1
ATOM 4267 C CA . ASP A 1 573 ? -12.104 -1.176 27.394 1.00 81.81 573 ASP A CA 1
ATOM 4268 C C . ASP A 1 573 ? -12.459 -2.622 27.041 1.00 81.81 573 ASP A C 1
ATOM 4270 O O . ASP A 1 573 ? -13.276 -2.888 26.152 1.00 81.81 573 ASP A O 1
ATOM 4274 N N . LEU A 1 574 ? -11.834 -3.549 27.764 1.00 87.00 574 LEU A N 1
ATOM 4275 C CA . LEU A 1 574 ? -11.986 -4.986 27.601 1.00 87.00 574 LEU A CA 1
ATOM 4276 C C . LEU A 1 574 ? -12.262 -5.603 28.969 1.00 87.00 574 LEU A C 1
ATOM 4278 O O . LEU A 1 574 ? -11.403 -5.607 29.853 1.00 87.00 574 LEU A O 1
ATOM 4282 N N . LEU A 1 575 ? -13.464 -6.147 29.131 1.00 88.50 575 LEU A N 1
ATOM 4283 C CA . LEU A 1 575 ? -13.820 -6.910 30.316 1.00 88.50 575 LEU A CA 1
ATOM 4284 C C . LEU A 1 575 ? -13.242 -8.315 30.196 1.00 88.50 575 LEU A C 1
ATOM 4286 O O . LEU A 1 575 ? -13.450 -9.001 29.194 1.00 88.50 575 LEU A O 1
ATOM 4290 N N . VAL A 1 576 ? -12.532 -8.733 31.238 1.00 90.19 576 VAL A N 1
ATOM 4291 C CA . VAL A 1 576 ? -11.902 -10.046 31.345 1.00 90.19 576 VAL A CA 1
ATOM 4292 C C . VAL A 1 576 ? -12.532 -10.764 32.530 1.00 90.19 576 VAL A C 1
ATOM 4294 O O . VAL A 1 576 ? -12.395 -10.318 33.669 1.00 90.19 576 VAL A O 1
ATOM 4297 N N . GLU A 1 577 ? -13.236 -11.862 32.271 1.00 89.19 577 GLU A N 1
ATOM 4298 C CA . GLU A 1 577 ? -13.924 -12.639 33.305 1.00 89.19 577 GLU A CA 1
ATOM 4299 C C . GLU A 1 577 ? -13.550 -14.121 33.214 1.00 89.19 577 GLU A C 1
ATOM 4301 O O . GLU A 1 577 ? -13.688 -14.736 32.158 1.00 89.19 577 GLU A O 1
ATOM 4306 N N . GLU A 1 578 ? -13.114 -14.721 34.323 1.00 88.62 578 GLU A N 1
ATOM 4307 C CA . GLU A 1 578 ? -12.954 -16.175 34.417 1.00 88.62 578 GLU A CA 1
ATOM 4308 C C . GLU A 1 578 ? -14.337 -16.845 34.464 1.00 88.62 578 GLU A C 1
ATOM 4310 O O . GLU A 1 578 ? -15.210 -16.462 35.248 1.00 88.62 578 GLU A O 1
ATOM 4315 N N . VAL A 1 579 ? -14.554 -17.845 33.610 1.00 89.06 579 VAL A N 1
ATOM 4316 C CA . VAL A 1 579 ? -15.833 -18.556 33.474 1.00 89.06 579 VAL A CA 1
ATOM 4317 C C . VAL A 1 579 ? -15.627 -20.065 33.589 1.00 89.06 579 VAL A C 1
ATOM 4319 O O . VAL A 1 579 ? -14.528 -20.580 33.416 1.00 89.06 579 VAL A O 1
ATOM 4322 N N . SER A 1 580 ? -16.690 -20.819 33.889 1.00 81.88 580 SER A N 1
ATOM 4323 C CA . SER A 1 580 ? -16.566 -22.279 33.995 1.00 81.88 580 SER A CA 1
ATOM 4324 C C . SER A 1 580 ? -16.309 -22.923 32.619 1.00 81.88 580 SER A C 1
ATOM 4326 O O . SER A 1 580 ? -17.002 -22.544 31.668 1.00 81.88 580 SER A O 1
ATOM 4328 N N . PRO A 1 581 ? -15.475 -23.976 32.517 1.00 72.62 581 PRO A N 1
ATOM 4329 C CA . PRO A 1 581 ? -15.208 -24.684 31.256 1.00 72.62 581 PRO A CA 1
ATOM 4330 C C . PRO A 1 581 ? -16.461 -25.208 30.532 1.00 72.62 581 PRO A C 1
ATOM 4332 O O . PRO A 1 581 ? -16.500 -25.256 29.308 1.00 72.62 581 PRO A O 1
ATOM 4335 N N . ALA A 1 582 ? -17.541 -25.501 31.270 1.00 65.31 582 ALA A N 1
ATOM 4336 C CA . ALA A 1 582 ? -18.828 -25.944 30.717 1.00 65.31 582 ALA A CA 1
ATOM 4337 C C . ALA A 1 582 ? -19.487 -24.938 29.743 1.00 65.31 582 ALA A C 1
ATOM 4339 O O . ALA A 1 582 ? -20.405 -25.299 29.005 1.00 65.31 582 ALA A O 1
ATOM 4340 N N . VAL A 1 583 ? -19.042 -23.674 29.731 1.00 64.25 583 VAL A N 1
ATOM 4341 C CA . VAL A 1 583 ? -19.503 -22.647 28.780 1.00 64.25 583 VAL A CA 1
ATOM 4342 C C . VAL A 1 583 ? -18.983 -22.921 27.362 1.00 64.25 583 VAL A C 1
ATOM 4344 O O . VAL A 1 583 ? -19.684 -22.608 26.398 1.00 64.25 583 VAL A O 1
ATOM 4347 N N . ILE A 1 584 ? -17.807 -23.550 27.223 1.00 62.28 584 ILE A N 1
ATOM 4348 C CA . ILE A 1 584 ? -17.245 -23.954 25.924 1.00 62.28 584 ILE A CA 1
ATOM 4349 C C . ILE A 1 584 ? -18.102 -25.074 25.317 1.00 62.28 584 ILE A C 1
ATOM 4351 O O . ILE A 1 584 ? -18.542 -24.948 24.176 1.00 62.28 584 ILE A O 1
ATOM 4355 N N . ASP A 1 585 ? -18.448 -26.105 26.095 1.00 53.44 585 ASP A N 1
ATOM 4356 C CA . ASP A 1 585 ? -19.263 -27.246 25.638 1.00 53.44 585 ASP A CA 1
ATOM 4357 C C . ASP A 1 585 ? -20.671 -26.838 25.171 1.00 53.44 585 ASP A C 1
ATOM 4359 O O . ASP A 1 585 ? -21.197 -27.376 24.191 1.00 53.44 585 ASP A O 1
ATOM 4363 N N . ALA A 1 586 ? -21.283 -25.858 25.845 1.00 49.16 586 ALA A N 1
ATOM 4364 C CA . ALA A 1 586 ? -22.604 -25.336 25.492 1.00 49.16 586 ALA A CA 1
ATOM 4365 C C . ALA A 1 586 ? -22.611 -24.532 24.177 1.00 49.16 586 ALA A C 1
ATOM 4367 O O . ALA A 1 586 ? -23.648 -24.460 23.518 1.00 49.16 586 ALA A O 1
ATOM 4368 N N . ARG A 1 587 ? -21.474 -23.932 23.790 1.00 50.31 587 ARG A N 1
ATOM 4369 C CA . ARG A 1 587 ? -21.298 -23.240 22.499 1.00 50.31 587 ARG A CA 1
ATOM 4370 C C . ARG A 1 587 ? -20.773 -24.189 21.404 1.00 50.31 587 ARG A C 1
ATOM 4372 O O . ARG A 1 587 ? -21.211 -24.081 20.264 1.00 50.31 587 ARG A O 1
ATOM 4379 N N . GLY A 1 588 ? -19.923 -25.164 21.741 1.00 41.50 588 GLY A N 1
ATOM 4380 C CA . GLY A 1 588 ? -19.338 -26.138 20.804 1.00 41.50 588 GLY A CA 1
ATOM 4381 C C . GLY A 1 588 ? -20.308 -27.212 20.292 1.00 41.50 588 GLY A C 1
ATOM 4382 O O . GLY A 1 588 ? -20.186 -27.672 19.158 1.00 41.50 588 GLY A O 1
ATOM 4383 N N . THR A 1 589 ? -21.343 -27.567 21.062 1.00 36.00 589 THR A N 1
ATOM 4384 C CA . THR A 1 589 ? -22.373 -28.537 20.625 1.00 36.00 589 THR A CA 1
ATOM 4385 C C . THR A 1 589 ? -23.300 -28.023 19.515 1.00 36.00 589 THR A C 1
ATOM 4387 O O . THR A 1 589 ? -23.999 -28.827 18.901 1.00 36.00 589 THR A O 1
ATOM 4390 N N . ALA A 1 590 ? -23.277 -26.724 19.196 1.00 36.75 590 ALA A N 1
ATOM 4391 C CA . ALA A 1 590 ? -23.983 -26.164 18.042 1.00 36.75 590 ALA A CA 1
ATOM 4392 C C . ALA A 1 590 ? -23.198 -26.290 16.715 1.00 36.75 590 ALA A C 1
ATOM 4394 O O . ALA A 1 590 ? -23.807 -26.212 15.654 1.00 36.75 590 ALA A O 1
ATOM 4395 N N . ALA A 1 591 ? -21.877 -26.523 16.756 1.00 35.03 591 ALA A N 1
ATOM 4396 C CA . ALA A 1 591 ? -20.996 -26.448 15.581 1.00 35.03 591 ALA A CA 1
ATOM 4397 C C . ALA A 1 591 ? -20.693 -27.802 14.896 1.00 35.03 591 ALA A C 1
ATOM 4399 O O . ALA A 1 591 ? -20.152 -27.829 13.796 1.00 35.03 591 ALA A O 1
ATOM 4400 N N . ILE A 1 592 ? -21.036 -28.945 15.506 1.00 34.34 592 ILE A N 1
ATOM 4401 C CA . ILE A 1 592 ? -20.543 -30.272 15.064 1.00 34.34 592 ILE A CA 1
ATOM 4402 C C . ILE A 1 592 ? -21.468 -30.974 14.037 1.00 34.34 592 ILE A C 1
ATOM 4404 O O . ILE A 1 592 ? -21.128 -32.031 13.504 1.00 34.34 592 ILE A O 1
ATOM 4408 N N . THR A 1 593 ? -22.615 -30.397 13.661 1.00 26.55 593 THR A N 1
ATOM 4409 C CA . THR A 1 593 ? -23.522 -31.012 12.667 1.00 26.55 593 THR A CA 1
ATOM 4410 C C . THR A 1 593 ? -23.830 -30.102 11.476 1.00 26.55 593 THR A C 1
ATOM 4412 O O . THR A 1 593 ? -24.909 -29.520 11.413 1.00 26.55 593 THR A O 1
ATOM 4415 N N . GLY A 1 594 ? -22.928 -30.044 10.490 1.00 24.75 594 GLY A N 1
ATOM 4416 C CA . GLY A 1 594 ? -23.239 -29.530 9.146 1.00 24.75 594 GLY A CA 1
ATOM 4417 C C . GLY A 1 594 ? -22.010 -29.095 8.346 1.00 24.75 594 GLY A C 1
ATOM 4418 O O . GLY A 1 594 ? -21.330 -28.158 8.732 1.00 24.75 594 GLY A O 1
ATOM 4419 N N . GLY A 1 595 ? -21.715 -29.781 7.236 1.00 25.95 595 GLY A N 1
ATOM 4420 C CA . GLY A 1 595 ? -20.620 -29.429 6.325 1.00 25.95 595 GLY A CA 1
ATOM 4421 C C . GLY A 1 595 ? -20.926 -28.242 5.401 1.00 25.95 595 GLY A C 1
ATOM 4422 O O . GLY A 1 595 ? -22.087 -27.971 5.111 1.00 25.95 595 GLY A O 1
ATOM 4423 N N . ASN A 1 596 ? -19.854 -27.606 4.910 1.00 30.25 596 ASN A N 1
ATOM 4424 C CA . ASN A 1 596 ? -19.787 -26.587 3.851 1.00 30.25 596 ASN A CA 1
ATOM 4425 C C . ASN A 1 596 ? -20.968 -25.603 3.774 1.00 30.25 596 ASN A C 1
ATOM 4427 O O . ASN A 1 596 ? -21.816 -25.696 2.884 1.00 30.25 596 ASN A O 1
ATOM 4431 N N . SER A 1 597 ? -20.934 -24.577 4.619 1.00 24.41 597 SER A N 1
ATOM 4432 C CA . SER A 1 597 ? -21.640 -23.318 4.380 1.00 24.41 597 SER A CA 1
ATOM 4433 C C . SER A 1 597 ? -20.852 -22.144 4.962 1.00 24.41 597 SER A C 1
ATOM 4435 O O . SER A 1 597 ? -20.204 -22.282 5.993 1.00 24.41 597 SER A O 1
ATOM 4437 N N . SER A 1 598 ? -20.894 -21.027 4.233 1.00 26.86 598 SER A N 1
ATOM 4438 C CA . SER A 1 598 ? -20.317 -19.701 4.490 1.00 26.86 598 SER A CA 1
ATOM 4439 C C . SER A 1 598 ? -20.323 -19.241 5.960 1.00 26.86 598 SER A C 1
ATOM 4441 O O . SER A 1 598 ? -21.200 -19.670 6.709 1.00 26.86 598 SER A O 1
ATOM 4443 N N . PRO A 1 599 ? -19.399 -18.337 6.360 1.00 30.53 599 PRO A N 1
ATOM 4444 C CA . PRO A 1 599 ? -19.188 -17.949 7.755 1.00 30.53 599 PRO A CA 1
ATOM 4445 C C . PRO A 1 599 ? -20.484 -17.423 8.378 1.00 30.53 599 PRO A C 1
ATOM 4447 O O . PRO A 1 599 ? -21.044 -16.412 7.949 1.00 30.53 599 PRO A O 1
ATOM 4450 N N . GLU A 1 600 ? -20.991 -18.156 9.367 1.00 30.69 600 GLU A N 1
ATOM 4451 C CA . GLU A 1 600 ? -22.243 -17.848 10.039 1.00 30.69 600 GLU A CA 1
ATOM 4452 C C . GLU A 1 600 ? -21.984 -16.843 11.173 1.00 30.69 600 GLU A C 1
ATOM 4454 O O . GLU A 1 600 ? -21.257 -17.116 12.121 1.00 30.69 600 GLU A O 1
ATOM 4459 N N . ALA A 1 601 ? -22.560 -15.653 10.984 1.00 32.53 601 ALA A N 1
ATOM 4460 C CA . ALA A 1 601 ? -22.838 -14.559 11.913 1.00 32.53 601 ALA A CA 1
ATOM 4461 C C . ALA A 1 601 ? -22.185 -14.595 13.313 1.00 32.53 601 ALA A C 1
ATOM 4463 O O . ALA A 1 601 ? -22.566 -15.368 14.193 1.00 32.53 601 ALA A O 1
ATOM 4464 N N . ALA A 1 602 ? -21.323 -13.597 13.542 1.00 32.38 602 ALA A N 1
ATOM 4465 C CA . ALA A 1 602 ? -20.927 -13.089 14.850 1.00 32.38 602 ALA A CA 1
ATOM 4466 C C . ALA A 1 602 ? -22.085 -13.129 15.864 1.00 32.38 602 ALA A C 1
ATOM 4468 O O . ALA A 1 602 ? -23.208 -12.707 15.563 1.00 32.38 602 ALA A O 1
ATOM 4469 N N . ALA A 1 603 ? -21.802 -13.604 17.080 1.00 33.91 603 ALA A N 1
ATOM 4470 C CA . ALA A 1 603 ? -22.744 -13.546 18.187 1.00 33.91 603 ALA A CA 1
ATOM 4471 C C . ALA A 1 603 ? -23.163 -12.085 18.408 1.00 33.91 603 ALA A C 1
ATOM 4473 O O . ALA A 1 603 ? -22.398 -11.258 18.898 1.00 33.91 603 ALA A O 1
ATOM 4474 N N . VAL A 1 604 ? -24.388 -11.765 17.990 1.00 38.00 604 VAL A N 1
ATOM 4475 C CA . VAL A 1 604 ? -24.994 -10.448 18.173 1.00 38.00 604 VAL A CA 1
ATOM 4476 C C . VAL A 1 604 ? -24.958 -10.130 19.673 1.00 38.00 604 VAL A C 1
ATOM 4478 O O . VAL A 1 604 ? -25.421 -10.969 20.456 1.00 38.00 604 VAL A O 1
ATOM 4481 N N . PRO A 1 605 ? -24.439 -8.959 20.101 1.00 36.03 605 PRO A N 1
ATOM 4482 C CA . PRO A 1 605 ? -24.449 -8.579 21.506 1.00 36.03 605 PRO A CA 1
ATOM 4483 C C . PRO A 1 605 ? -25.872 -8.729 22.031 1.00 36.03 605 PRO A C 1
ATOM 4485 O O . PRO A 1 605 ? -26.830 -8.234 21.428 1.00 36.03 605 PRO A O 1
ATOM 4488 N N . ARG A 1 606 ? -26.031 -9.475 23.127 1.00 40.91 606 ARG A N 1
ATOM 4489 C CA . ARG A 1 606 ? -27.336 -9.684 23.752 1.00 40.91 606 ARG A CA 1
ATOM 4490 C C . ARG A 1 606 ? -27.802 -8.339 24.301 1.00 40.91 606 ARG A C 1
ATOM 4492 O O . ARG A 1 606 ? -27.464 -7.963 25.416 1.00 40.91 606 ARG A O 1
ATOM 4499 N N . ILE A 1 607 ? -28.560 -7.597 23.497 1.00 52.03 607 ILE A N 1
ATOM 4500 C CA . ILE A 1 607 ? -29.236 -6.387 23.951 1.00 52.03 607 ILE A CA 1
ATOM 4501 C C . ILE A 1 607 ? -30.251 -6.844 24.995 1.00 52.03 607 ILE A C 1
ATOM 4503 O O . ILE A 1 607 ? -31.249 -7.492 24.663 1.00 52.03 607 ILE A O 1
ATOM 4507 N N . GLU A 1 608 ? -29.975 -6.555 26.265 1.00 57.75 608 GLU A N 1
ATOM 4508 C CA . GLU A 1 608 ? -30.942 -6.796 27.325 1.00 57.75 608 GLU A CA 1
ATOM 4509 C C . GLU A 1 608 ? -32.218 -6.020 27.007 1.00 57.75 608 GLU A C 1
ATOM 4511 O O . GLU A 1 608 ? -32.210 -4.811 26.756 1.00 57.75 608 GLU A O 1
ATOM 4516 N N . ARG A 1 609 ? -33.339 -6.741 26.967 1.00 59.44 609 ARG A N 1
ATOM 4517 C CA . ARG A 1 609 ? -34.633 -6.148 26.654 1.00 59.44 609 ARG A CA 1
ATOM 4518 C C . ARG A 1 609 ? -35.049 -5.265 27.826 1.00 59.44 609 ARG A C 1
ATOM 4520 O O . ARG A 1 609 ? -35.515 -5.760 28.851 1.00 59.44 609 ARG A O 1
ATOM 4527 N N . VAL A 1 610 ? -34.877 -3.957 27.672 1.00 69.06 610 VAL A N 1
ATOM 4528 C CA . VAL A 1 610 ? -35.313 -2.987 28.675 1.00 69.06 610 VAL A CA 1
ATOM 4529 C C . VAL A 1 610 ? -36.839 -2.985 28.724 1.00 69.06 610 VAL A C 1
ATOM 4531 O O . VAL A 1 610 ? -37.513 -2.793 27.710 1.00 69.06 610 VAL A O 1
ATOM 4534 N N . SER A 1 611 ? -37.390 -3.230 29.910 1.00 76.94 611 SER A N 1
ATOM 4535 C CA . SER A 1 611 ? -38.839 -3.216 30.115 1.00 76.94 611 SER A CA 1
ATOM 4536 C C . SER A 1 611 ? -39.410 -1.806 29.945 1.00 76.94 611 SER A C 1
ATOM 4538 O O . SER A 1 611 ? -38.798 -0.820 30.357 1.00 76.94 611 SER A O 1
ATOM 4540 N N . TRP A 1 612 ? -40.592 -1.711 29.329 1.00 84.31 612 TRP A N 1
ATOM 4541 C CA . TRP A 1 612 ? -41.285 -0.437 29.161 1.00 84.31 612 TRP A CA 1
ATOM 4542 C C . TRP A 1 612 ? -41.552 0.203 30.525 1.00 84.31 612 TRP A C 1
ATOM 4544 O O . TRP A 1 612 ? -42.141 -0.409 31.415 1.00 84.31 612 TRP A O 1
ATOM 4554 N N . CYS A 1 613 ? -41.137 1.458 30.680 1.00 81.94 613 CYS A N 1
ATOM 4555 C CA . CYS A 1 613 ? -41.167 2.157 31.960 1.00 81.94 613 CYS A CA 1
ATOM 4556 C C . CYS A 1 613 ? -42.544 2.737 32.335 1.00 81.94 613 CYS A C 1
ATOM 4558 O O . CYS A 1 613 ? -42.645 3.517 33.280 1.00 81.94 613 CYS A O 1
ATOM 4560 N N . GLY A 1 614 ? -43.597 2.420 31.574 1.00 86.94 614 GLY A N 1
ATOM 4561 C CA . GLY A 1 614 ? -44.959 2.902 31.818 1.00 86.94 614 GLY A CA 1
ATOM 4562 C C . GLY A 1 614 ? -45.274 4.299 31.269 1.00 86.94 614 GLY A C 1
ATOM 4563 O O . GLY A 1 614 ? -46.393 4.773 31.452 1.00 86.94 614 GLY A O 1
ATOM 4564 N N . SER A 1 615 ? -44.329 4.958 30.587 1.00 89.94 615 SER A N 1
ATOM 4565 C CA . SER A 1 615 ? -44.536 6.274 29.964 1.00 89.94 615 SER A CA 1
ATOM 4566 C C . SER A 1 615 ? -44.239 6.248 28.464 1.00 89.94 615 SER A C 1
ATOM 4568 O O . SER A 1 615 ? -43.382 5.499 27.999 1.00 89.94 615 SER A O 1
ATOM 4570 N N . TRP A 1 616 ? -44.958 7.069 27.697 1.00 92.56 616 TRP A N 1
ATOM 4571 C CA . TRP A 1 616 ? -44.794 7.193 26.243 1.00 92.56 616 TRP A CA 1
ATOM 4572 C C . TRP A 1 616 ? -43.731 8.220 25.843 1.00 92.56 616 TRP A C 1
ATOM 4574 O O . TRP A 1 616 ? -43.156 8.115 24.764 1.00 92.56 616 TRP A O 1
ATOM 4584 N N . ALA A 1 617 ? -43.472 9.203 26.704 1.00 92.94 617 ALA A N 1
ATOM 4585 C CA . ALA A 1 617 ? -42.455 10.226 26.518 1.00 92.94 617 ALA A CA 1
ATOM 4586 C C . ALA A 1 617 ? -42.013 10.757 27.884 1.00 92.94 617 ALA A C 1
ATOM 4588 O O . ALA A 1 617 ? -42.807 10.787 28.825 1.00 92.94 617 ALA A O 1
ATOM 4589 N N . LEU A 1 618 ? -40.756 11.174 27.985 1.00 92.62 618 LEU A N 1
ATOM 4590 C CA . LEU A 1 618 ? -40.182 11.760 29.190 1.00 92.62 618 LEU A CA 1
ATOM 4591 C C . LEU A 1 618 ? -39.673 13.174 28.888 1.00 92.62 618 LEU A C 1
ATOM 4593 O O . LEU A 1 618 ? -38.993 13.371 27.870 1.00 92.62 618 LEU A O 1
ATOM 4597 N N . PRO A 1 619 ? -39.973 14.160 29.746 1.00 90.62 619 PRO A N 1
ATOM 4598 C CA . PRO A 1 619 ? -39.262 15.427 29.747 1.00 90.62 619 PRO A CA 1
ATOM 4599 C C . PRO A 1 619 ? -37.845 15.273 30.324 1.00 90.62 619 PRO A C 1
ATOM 4601 O O . PRO A 1 619 ? -37.505 14.279 30.965 1.00 90.62 619 PRO A O 1
ATOM 4604 N N . TRP A 1 620 ? -36.995 16.269 30.071 1.00 86.00 620 TRP A N 1
ATOM 4605 C CA . TRP A 1 620 ? -35.564 16.243 30.404 1.00 86.00 620 TRP A CA 1
ATOM 4606 C C . TRP A 1 620 ? -35.241 16.122 31.901 1.00 86.00 620 TRP A C 1
ATOM 4608 O O . TRP A 1 620 ? -34.142 15.697 32.246 1.00 86.00 620 TRP A O 1
ATOM 4618 N N . ASP A 1 621 ? -36.154 16.512 32.786 1.00 87.75 621 ASP A N 1
ATOM 4619 C CA . ASP A 1 621 ? -36.029 16.418 34.245 1.00 87.75 621 ASP A CA 1
ATOM 4620 C C . ASP A 1 621 ? -36.402 15.031 34.791 1.00 87.75 621 ASP A C 1
ATOM 4622 O O . ASP A 1 621 ? -36.081 14.705 35.934 1.00 87.75 621 ASP A O 1
ATOM 4626 N N . GLU A 1 622 ? -37.012 14.185 33.960 1.00 88.69 622 GLU A N 1
ATOM 4627 C CA . GLU A 1 622 ? -37.368 12.804 34.289 1.00 88.69 622 GLU A CA 1
ATOM 4628 C C . GLU A 1 622 ? -36.402 11.770 33.688 1.00 88.69 622 GLU A C 1
ATOM 4630 O O . GLU A 1 622 ? -36.599 10.565 33.854 1.00 88.69 622 GLU A O 1
ATOM 4635 N N . TYR A 1 623 ? -35.341 12.206 33.002 1.00 90.38 623 TYR A N 1
ATOM 4636 C CA . TYR A 1 623 ? -34.342 11.295 32.444 1.00 90.38 623 TYR A CA 1
ATOM 4637 C C . TYR A 1 623 ? -33.604 10.538 33.551 1.00 90.38 623 TYR A C 1
ATOM 4639 O O . TYR A 1 623 ? -33.085 11.126 34.501 1.00 90.38 623 TYR A O 1
ATOM 4647 N N . ARG A 1 624 ? -33.540 9.212 33.408 1.00 82.69 624 ARG A N 1
ATOM 4648 C CA . ARG A 1 624 ? -32.786 8.323 34.294 1.00 82.69 624 ARG A CA 1
ATOM 4649 C C . ARG A 1 624 ? -32.007 7.302 33.481 1.00 82.69 624 ARG A C 1
ATOM 4651 O O . ARG A 1 624 ? -32.406 6.908 32.378 1.00 82.69 624 ARG A O 1
ATOM 4658 N N . GLU A 1 625 ? -30.911 6.846 34.069 1.00 78.12 625 GLU A N 1
ATOM 4659 C CA . GLU A 1 625 ? -30.137 5.730 33.545 1.00 78.12 625 GLU A CA 1
ATOM 4660 C C . GLU A 1 625 ? -31.027 4.487 33.394 1.00 78.12 625 GLU A C 1
ATOM 4662 O O . GLU A 1 625 ? -31.900 4.224 34.222 1.00 78.12 625 GLU A O 1
ATOM 4667 N N . GLY A 1 626 ? -30.878 3.781 32.273 1.00 79.50 626 GLY A N 1
ATOM 4668 C CA . GLY A 1 626 ? -31.733 2.645 31.921 1.00 79.50 626 GLY A CA 1
ATOM 4669 C C . GLY A 1 626 ? -33.124 2.999 31.373 1.00 79.50 626 GLY A C 1
ATOM 4670 O O . GLY A 1 626 ? -33.827 2.091 30.948 1.00 79.50 626 GLY A O 1
ATOM 4671 N N . MET A 1 627 ? -33.534 4.277 31.320 1.00 84.00 627 MET A N 1
ATOM 4672 C CA . MET A 1 627 ? -34.818 4.691 30.713 1.00 84.00 627 MET A CA 1
ATOM 4673 C C . MET A 1 627 ? -34.654 5.344 29.338 1.00 84.00 627 MET A C 1
ATOM 4675 O O . MET A 1 627 ? -35.518 5.190 28.478 1.00 84.00 627 MET A O 1
ATOM 4679 N N . VAL A 1 628 ? -33.561 6.078 29.124 1.00 86.19 628 VAL A N 1
ATOM 4680 C CA . VAL A 1 628 ? -33.256 6.798 27.877 1.00 86.19 628 VAL A CA 1
ATOM 4681 C C . VAL A 1 628 ? -31.797 6.577 27.471 1.00 86.19 628 VAL A C 1
ATOM 4683 O O . VAL A 1 628 ? -30.971 6.156 28.280 1.00 86.19 628 VAL A O 1
ATOM 4686 N N . GLY A 1 629 ? -31.462 6.873 26.214 1.00 81.31 629 GLY A N 1
ATOM 4687 C CA . GLY A 1 629 ? -30.099 6.719 25.700 1.00 81.31 629 GLY A CA 1
ATOM 4688 C C . GLY A 1 629 ? -29.078 7.679 26.328 1.00 81.31 629 GLY A C 1
ATOM 4689 O O . GLY A 1 629 ? -29.426 8.756 26.819 1.00 81.31 629 GLY A O 1
ATOM 4690 N N . ALA A 1 630 ? -27.793 7.318 26.228 1.00 78.69 630 ALA A N 1
ATOM 4691 C CA . ALA A 1 630 ? -26.666 8.078 26.785 1.00 78.69 630 ALA A CA 1
ATOM 4692 C C . ALA A 1 630 ? -26.653 9.560 26.365 1.00 78.69 630 ALA A C 1
ATOM 4694 O O . ALA A 1 630 ? -26.336 10.431 27.169 1.00 78.69 630 ALA A O 1
ATOM 4695 N N . LYS A 1 631 ? -27.078 9.871 25.130 1.00 81.12 631 LYS A N 1
ATOM 4696 C CA . LYS A 1 631 ? -27.198 11.255 24.637 1.00 81.12 631 LYS A CA 1
ATOM 4697 C C . LYS A 1 631 ? -28.146 12.094 25.501 1.00 81.12 631 LYS A C 1
ATOM 4699 O O . LYS A 1 631 ? -27.777 13.185 25.921 1.00 81.12 631 LYS A O 1
ATOM 4704 N N . SER A 1 632 ? -29.338 11.577 25.795 1.00 86.31 632 SER A N 1
ATOM 4705 C CA . SER A 1 632 ? -30.337 12.268 26.617 1.00 86.31 632 SER A CA 1
ATOM 4706 C C . SER A 1 632 ? -29.849 12.439 28.057 1.00 86.31 632 SER A C 1
ATOM 4708 O O . SER A 1 632 ? -29.923 13.543 28.595 1.00 86.31 632 SER A O 1
ATOM 4710 N N . ASN A 1 633 ? -29.264 11.389 28.644 1.00 84.06 633 ASN A N 1
ATOM 4711 C CA . ASN A 1 633 ? -28.705 11.442 30.000 1.00 84.06 633 ASN A CA 1
ATOM 4712 C C . ASN A 1 633 ? -27.563 12.463 30.121 1.00 84.06 633 ASN A C 1
ATOM 4714 O O . ASN A 1 633 ? -27.530 13.224 31.084 1.00 84.06 633 ASN A O 1
ATOM 4718 N N . ASN A 1 634 ? -26.679 12.549 29.122 1.00 85.62 634 ASN A N 1
ATOM 4719 C CA . ASN A 1 634 ? -25.598 13.537 29.104 1.00 85.62 634 ASN A CA 1
ATOM 4720 C C . ASN A 1 634 ? -26.123 14.973 28.970 1.00 85.62 634 ASN A C 1
ATOM 4722 O O . ASN A 1 634 ? -25.636 15.878 29.639 1.00 85.62 634 ASN A O 1
ATOM 4726 N N . VAL A 1 635 ? -27.154 15.208 28.151 1.00 84.56 635 VAL A N 1
ATOM 4727 C CA . VAL A 1 635 ? -27.767 16.544 28.050 1.00 84.56 635 VAL A CA 1
ATOM 4728 C C . VAL A 1 635 ? -28.418 16.960 29.374 1.00 84.56 635 VAL A C 1
ATOM 4730 O O . VAL A 1 635 ? -28.277 18.115 29.778 1.00 84.56 635 VAL A O 1
ATOM 4733 N N . ALA A 1 636 ? -29.094 16.042 30.071 1.00 85.06 636 ALA A N 1
ATOM 4734 C CA . ALA A 1 636 ? -29.649 16.319 31.396 1.00 85.06 636 ALA A CA 1
ATOM 4735 C C . ALA A 1 636 ? -28.554 16.554 32.448 1.00 85.06 636 ALA A C 1
ATOM 4737 O O . ALA A 1 636 ? -28.656 17.501 33.225 1.00 85.06 636 ALA A O 1
ATOM 4738 N N . SER A 1 637 ? -27.479 15.759 32.440 1.00 84.69 637 SER A N 1
ATOM 4739 C CA . SER A 1 637 ? -26.387 15.877 33.415 1.00 84.69 637 SER A CA 1
ATOM 4740 C C . SER A 1 637 ? -25.573 17.164 33.264 1.00 84.69 637 SER A C 1
ATOM 4742 O O . SER A 1 637 ? -25.014 17.645 34.247 1.00 84.69 637 SER A O 1
ATOM 4744 N N . LEU A 1 638 ? -25.520 17.746 32.063 1.00 85.75 638 LEU A N 1
ATOM 4745 C CA . LEU A 1 638 ? -24.866 19.030 31.795 1.00 85.75 638 LEU A CA 1
ATOM 4746 C C . LEU A 1 638 ? -25.731 20.240 32.185 1.00 85.75 638 LEU A C 1
ATOM 4748 O O . LEU A 1 638 ? -25.226 21.359 32.329 1.00 85.75 638 LEU A O 1
ATOM 4752 N N . ARG A 1 639 ? -27.044 20.055 32.348 1.00 82.56 639 ARG A N 1
ATOM 4753 C CA . ARG A 1 639 ? -27.980 21.155 32.585 1.00 82.56 639 ARG A CA 1
ATOM 4754 C C . ARG A 1 639 ? -27.787 21.734 33.990 1.00 82.56 639 ARG A C 1
ATOM 4756 O O . ARG A 1 639 ? -27.753 21.014 34.979 1.00 82.56 639 ARG A O 1
ATOM 4763 N N . GLY A 1 640 ? -27.621 23.056 34.071 1.00 80.81 640 GLY A N 1
ATOM 4764 C CA . GLY A 1 640 ? -27.308 23.759 35.324 1.00 80.81 640 GLY A CA 1
ATOM 4765 C C . GLY A 1 640 ? -25.840 23.678 35.766 1.00 80.81 640 GLY A C 1
ATOM 4766 O O . GLY A 1 640 ? -25.506 24.198 36.827 1.00 80.81 640 GLY A O 1
ATOM 4767 N N . ARG A 1 641 ? -24.962 23.049 34.970 1.00 86.44 641 ARG A N 1
ATOM 4768 C CA . ARG A 1 641 ? -23.515 22.933 35.241 1.00 86.44 641 ARG A CA 1
ATOM 4769 C C . ARG A 1 641 ? -22.628 23.693 34.255 1.00 86.44 641 ARG A C 1
ATOM 4771 O O . ARG A 1 641 ? -21.420 23.757 34.457 1.00 86.44 641 ARG A O 1
ATOM 4778 N N . LEU A 1 642 ? -23.211 24.248 33.197 1.00 87.25 642 LEU A N 1
ATOM 4779 C CA . LEU A 1 642 ? -22.492 24.980 32.159 1.00 87.25 642 LEU A CA 1
ATOM 4780 C C . LEU A 1 642 ? -22.631 26.499 32.342 1.00 87.25 642 LEU A C 1
ATOM 4782 O O . LEU A 1 642 ? -23.654 26.949 32.859 1.00 87.25 642 LEU A O 1
ATOM 4786 N N . PRO A 1 643 ? -21.638 27.292 31.895 1.00 88.44 643 PRO A N 1
ATOM 4787 C CA . PRO A 1 643 ? -21.743 28.747 31.837 1.00 88.44 643 PRO A CA 1
ATOM 4788 C C . PRO A 1 643 ? -22.945 29.223 31.010 1.00 88.44 643 PRO A C 1
ATOM 4790 O O . PRO A 1 643 ? -23.271 28.621 29.989 1.00 88.44 643 PRO A O 1
ATOM 4793 N N . ASP A 1 644 ? -23.524 30.368 31.378 1.00 84.00 644 ASP A N 1
ATOM 4794 C CA . ASP A 1 644 ? -24.767 30.911 30.794 1.00 84.00 644 ASP A CA 1
ATOM 4795 C C . ASP A 1 644 ? -24.729 31.149 29.269 1.00 84.00 644 ASP A C 1
ATOM 4797 O O . ASP A 1 644 ? -25.770 31.245 28.612 1.00 84.00 644 ASP A O 1
ATOM 4801 N N . TRP A 1 645 ? -23.534 31.258 28.682 1.00 89.25 645 TRP A N 1
ATOM 4802 C CA . TRP A 1 645 ? -23.350 31.432 27.239 1.00 89.25 645 TRP A CA 1
ATOM 4803 C C . TRP A 1 645 ? -23.380 30.108 26.454 1.00 89.25 645 TRP A C 1
ATOM 4805 O O . TRP A 1 645 ? -23.601 30.138 25.242 1.00 89.25 645 TRP A O 1
ATOM 4815 N N . ILE A 1 646 ? -23.223 28.954 27.115 1.00 84.75 646 ILE A N 1
ATOM 4816 C CA . ILE A 1 646 ? -23.363 27.631 26.493 1.00 84.75 646 ILE A CA 1
ATOM 4817 C C . ILE A 1 646 ? -24.808 27.168 26.650 1.00 84.75 646 ILE A C 1
ATOM 4819 O O . ILE A 1 646 ? -25.233 26.679 27.697 1.00 84.75 646 ILE A O 1
ATOM 4823 N N . ARG A 1 647 ? -25.583 27.309 25.576 1.00 84.44 647 ARG A N 1
ATOM 4824 C CA . ARG A 1 647 ? -26.983 26.879 25.552 1.00 84.44 647 ARG A CA 1
ATOM 4825 C C . ARG A 1 647 ? -27.076 25.404 25.186 1.00 84.44 647 ARG A C 1
ATOM 4827 O O . ARG A 1 647 ? -26.619 24.996 24.123 1.00 84.44 647 ARG A O 1
ATOM 4834 N N . LEU A 1 648 ? -27.717 24.620 26.046 1.00 84.81 648 LEU A N 1
ATOM 4835 C CA . LEU A 1 648 ? -28.042 23.228 25.752 1.00 84.81 648 LEU A CA 1
ATOM 4836 C C . LEU A 1 648 ? -29.302 23.134 24.883 1.00 84.81 648 LEU A C 1
ATOM 4838 O O . LEU A 1 648 ? -30.236 23.920 25.077 1.00 84.81 648 LEU A O 1
ATOM 4842 N N . PRO A 1 649 ? -29.377 22.154 23.970 1.00 84.12 649 PRO A N 1
ATOM 4843 C CA . PRO A 1 649 ? -30.598 21.894 23.225 1.00 84.12 649 PRO A CA 1
ATOM 4844 C C . PRO A 1 649 ? -31.751 21.514 24.169 1.00 84.12 649 PRO A C 1
ATOM 4846 O O . PRO A 1 649 ? -31.578 20.802 25.165 1.00 84.12 649 PRO A O 1
ATOM 4849 N N . VAL A 1 650 ? -32.952 22.002 23.853 1.00 87.31 650 VAL A N 1
ATOM 4850 C CA . VAL A 1 650 ? -34.200 21.517 24.455 1.00 87.31 650 VAL A CA 1
ATOM 4851 C C . VAL A 1 650 ? -34.470 20.097 23.966 1.00 87.31 650 VAL A C 1
ATOM 4853 O O . VAL A 1 650 ? -34.243 19.793 22.796 1.00 87.31 650 VAL A O 1
ATOM 4856 N N . SER A 1 651 ? -34.911 19.205 24.855 1.00 88.38 651 SER A N 1
ATOM 4857 C CA . SER A 1 651 ? -35.157 17.809 24.487 1.00 88.38 651 SER A CA 1
ATOM 4858 C C . SER A 1 651 ? -36.301 17.192 25.283 1.00 88.38 651 SER A C 1
ATOM 4860 O O . SER A 1 651 ? -36.476 17.486 26.465 1.00 88.38 651 SER A O 1
ATOM 4862 N N . ALA A 1 652 ? -37.034 16.315 24.605 1.00 91.44 652 ALA A N 1
ATOM 4863 C CA . ALA A 1 652 ? -37.921 15.309 25.169 1.00 91.44 652 ALA A CA 1
ATOM 4864 C C . ALA A 1 652 ? -37.531 13.965 24.537 1.00 91.44 652 ALA A C 1
ATOM 4866 O O . ALA A 1 652 ? -37.095 13.936 23.380 1.00 91.44 652 ALA A O 1
ATOM 4867 N N . ALA A 1 653 ? -37.657 12.866 25.276 1.00 91.31 653 ALA A N 1
ATOM 4868 C CA . ALA A 1 653 ? -37.211 11.552 24.822 1.00 91.31 653 ALA A CA 1
ATOM 4869 C C . ALA A 1 653 ? -38.352 10.537 24.827 1.00 91.31 653 ALA A C 1
ATOM 4871 O O . ALA A 1 653 ? -39.198 10.537 25.719 1.00 91.31 653 ALA A O 1
ATOM 4872 N N . LEU A 1 654 ? -38.332 9.629 23.853 1.00 92.12 654 LEU A N 1
ATOM 4873 C CA . LEU A 1 654 ? -39.090 8.385 23.928 1.00 92.12 654 LEU A CA 1
ATOM 4874 C C . LEU A 1 654 ? -38.264 7.396 24.764 1.00 92.12 654 LEU A C 1
ATOM 4876 O O . LEU A 1 654 ? -37.129 7.105 24.370 1.00 92.12 654 LEU A O 1
ATOM 4880 N N . PRO A 1 655 ? -38.764 6.912 25.912 1.00 91.81 655 PRO A N 1
ATOM 4881 C CA . PRO A 1 655 ? -38.032 5.934 26.703 1.00 91.81 655 PRO A CA 1
ATOM 4882 C C . PRO A 1 655 ? -37.906 4.586 25.982 1.00 91.81 655 PRO A C 1
ATOM 4884 O O . PRO A 1 655 ? -38.637 4.282 25.032 1.00 91.81 655 PRO A O 1
ATOM 4887 N N . PHE A 1 656 ? -36.975 3.754 26.447 1.00 88.94 656 PHE A N 1
ATOM 4888 C CA . PHE A 1 656 ? -36.831 2.388 25.953 1.00 88.94 656 PHE A CA 1
ATOM 4889 C C . PHE A 1 656 ? -38.143 1.590 26.106 1.00 88.94 656 PHE A C 1
ATOM 4891 O O . PHE A 1 656 ? -38.940 1.815 27.019 1.00 88.94 656 PHE A O 1
ATOM 4898 N N . GLY A 1 657 ? -38.394 0.671 25.169 1.00 87.50 657 GLY A N 1
ATOM 4899 C CA . GLY A 1 657 ? -39.597 -0.170 25.145 1.00 87.50 657 GLY A CA 1
ATOM 4900 C C . GLY A 1 657 ? -40.848 0.468 24.521 1.00 87.50 657 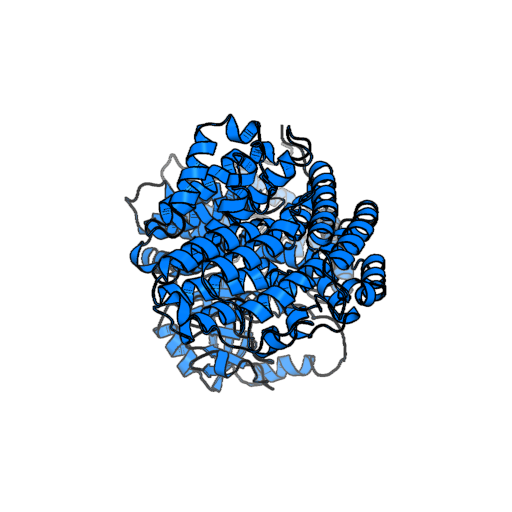GLY A C 1
ATOM 4901 O O . GLY A 1 657 ? -41.810 -0.246 24.259 1.00 87.50 657 GLY A O 1
ATOM 4902 N N . VAL A 1 658 ? -40.851 1.773 24.204 1.00 90.56 658 VAL A N 1
ATOM 4903 C CA . VAL A 1 658 ? -42.012 2.438 23.566 1.00 90.56 658 VAL A CA 1
ATOM 4904 C C . VAL A 1 658 ? -42.379 1.814 22.219 1.00 90.56 658 VAL A C 1
ATOM 4906 O O . VAL A 1 658 ? -43.559 1.637 21.928 1.00 90.56 658 VAL A O 1
ATOM 4909 N N . PHE A 1 659 ? -41.390 1.461 21.395 1.00 89.81 659 PHE A N 1
ATOM 4910 C CA . PHE A 1 659 ? -41.642 0.846 20.088 1.00 89.81 659 PHE A CA 1
ATOM 4911 C C . PHE A 1 659 ? -42.293 -0.538 20.224 1.00 89.81 659 PHE A C 1
ATOM 4913 O O . PHE A 1 659 ? -43.295 -0.808 19.566 1.00 89.81 659 PHE A O 1
ATOM 4920 N N . ASP A 1 660 ? -41.780 -1.373 21.133 1.00 88.56 660 ASP A N 1
ATOM 4921 C CA . ASP A 1 660 ? -42.358 -2.687 21.435 1.00 88.56 660 ASP A CA 1
ATOM 4922 C C . ASP A 1 660 ? -43.800 -2.564 21.946 1.00 88.56 660 ASP A C 1
ATOM 4924 O O . ASP A 1 660 ? -44.656 -3.375 21.594 1.00 88.56 660 ASP A O 1
ATOM 4928 N N . GLU A 1 661 ? -44.091 -1.541 22.755 1.00 91.38 661 GLU A N 1
ATOM 4929 C CA . GLU A 1 661 ? -45.439 -1.301 23.270 1.00 91.38 661 GLU A CA 1
ATOM 4930 C C . GLU A 1 661 ? -46.394 -0.789 22.180 1.00 91.38 661 GLU A C 1
ATOM 4932 O O . GLU A 1 661 ? -47.542 -1.225 22.115 1.00 91.38 661 GLU A O 1
ATOM 4937 N N . LEU A 1 662 ? -45.924 0.061 21.259 1.00 92.06 662 LEU A N 1
ATOM 4938 C CA . LEU A 1 662 ? -46.718 0.507 20.106 1.00 92.06 662 LEU A CA 1
ATOM 4939 C C . LEU A 1 662 ? -47.112 -0.652 19.184 1.00 92.06 662 LEU A C 1
ATOM 4941 O O . LEU A 1 662 ? -48.218 -0.639 18.643 1.00 92.06 662 LEU A O 1
ATOM 4945 N N . LEU A 1 663 ? -46.242 -1.650 19.009 1.00 92.62 663 LEU A N 1
ATOM 4946 C CA . LEU A 1 663 ? -46.528 -2.825 18.179 1.00 92.62 663 LEU A CA 1
ATOM 4947 C C . LEU A 1 663 ? -47.632 -3.724 18.757 1.00 92.62 663 LEU A C 1
ATOM 4949 O O . LEU A 1 663 ? -48.236 -4.491 18.009 1.00 92.62 663 LEU A O 1
ATOM 4953 N N . LYS A 1 664 ? -47.924 -3.629 20.061 1.00 91.75 664 LYS A N 1
ATOM 4954 C CA . LYS A 1 664 ? -49.020 -4.375 20.704 1.00 91.75 664 LYS A CA 1
ATOM 4955 C C . LYS A 1 664 ? -50.394 -3.753 20.450 1.00 91.75 664 LYS A C 1
ATOM 4957 O O . LYS A 1 664 ? -51.407 -4.423 20.651 1.00 91.75 664 LYS A O 1
ATOM 4962 N N . ASP A 1 665 ? -50.449 -2.487 20.035 1.00 92.25 665 ASP A N 1
ATOM 4963 C CA . ASP A 1 665 ? -51.711 -1.790 19.809 1.00 92.25 665 ASP A CA 1
ATOM 4964 C C . ASP A 1 665 ? -52.406 -2.278 18.519 1.00 92.25 665 ASP A C 1
ATOM 4966 O O . ASP A 1 665 ? -51.746 -2.446 17.485 1.00 92.25 665 ASP A O 1
ATOM 4970 N N . PRO A 1 666 ? -53.744 -2.451 18.520 1.00 92.12 666 PRO A N 1
ATOM 4971 C CA . PRO A 1 666 ? -54.494 -2.869 17.336 1.00 92.12 666 PRO A CA 1
ATOM 4972 C C . PRO A 1 666 ? -54.261 -2.010 16.085 1.00 92.12 666 PRO A C 1
ATOM 4974 O O . PRO A 1 666 ? -54.331 -2.537 14.974 1.00 92.12 666 PRO A O 1
ATOM 4977 N N . CYS A 1 667 ? -53.961 -0.712 16.223 1.00 90.94 667 CYS A N 1
ATOM 4978 C CA . CYS A 1 667 ? -53.688 0.156 15.072 1.00 90.94 667 CYS A CA 1
ATOM 4979 C C . CYS A 1 667 ? -52.393 -0.207 14.321 1.00 90.94 667 CYS A C 1
ATOM 4981 O O . CYS A 1 667 ? -52.242 0.167 13.156 1.00 90.94 667 CYS A O 1
ATOM 4983 N N . ASN A 1 668 ? -51.504 -0.979 14.955 1.00 95.12 668 ASN A N 1
ATOM 4984 C CA . ASN A 1 668 ? -50.228 -1.442 14.414 1.00 95.12 668 ASN A CA 1
ATOM 4985 C C . ASN A 1 668 ? -50.184 -2.965 14.195 1.00 95.12 668 ASN A C 1
ATOM 4987 O O . ASN A 1 668 ? -49.116 -3.510 13.920 1.00 95.12 668 ASN A O 1
ATOM 4991 N N . ALA A 1 669 ? -51.326 -3.662 14.243 1.00 92.44 669 ALA A N 1
ATOM 4992 C CA . ALA A 1 669 ? -51.375 -5.119 14.096 1.00 92.44 669 ALA A CA 1
ATOM 4993 C C . ALA A 1 669 ? -50.760 -5.619 12.773 1.00 92.44 669 ALA A C 1
ATOM 4995 O O . ALA A 1 669 ? -50.047 -6.620 12.754 1.00 92.44 669 ALA A O 1
ATOM 4996 N N . THR A 1 670 ? -50.995 -4.906 11.664 1.00 93.44 670 THR A N 1
ATOM 4997 C CA . THR A 1 670 ? -50.422 -5.249 10.352 1.00 93.44 670 THR A CA 1
ATOM 4998 C C . THR A 1 670 ? -48.890 -5.114 10.317 1.00 93.44 670 THR A C 1
ATOM 5000 O O . THR A 1 670 ? -48.239 -6.116 10.026 1.00 93.44 670 THR A O 1
ATOM 5003 N N . PRO A 1 671 ? -48.274 -3.948 10.621 1.00 93.62 671 PRO A N 1
ATOM 5004 C CA . PRO A 1 671 ? -46.812 -3.842 10.637 1.00 93.62 671 PRO A CA 1
ATOM 5005 C C . PRO A 1 671 ? -46.152 -4.743 11.693 1.00 93.62 671 PRO A C 1
ATOM 5007 O O . PRO A 1 671 ? -45.059 -5.246 11.446 1.00 93.62 671 PRO A O 1
ATOM 5010 N N . ALA A 1 672 ? -46.810 -5.012 12.827 1.00 93.12 672 ALA A N 1
ATOM 5011 C CA . ALA A 1 672 ? -46.307 -5.952 13.829 1.00 93.12 672 ALA A CA 1
ATOM 5012 C C . ALA A 1 672 ? -46.215 -7.388 13.288 1.00 93.12 672 ALA A C 1
ATOM 5014 O O . ALA A 1 672 ? -45.175 -8.030 13.430 1.00 93.12 672 ALA A O 1
ATOM 5015 N N . ALA A 1 673 ? -47.265 -7.871 12.615 1.00 93.44 673 ALA A N 1
ATOM 5016 C CA . ALA A 1 673 ? -47.270 -9.199 12.006 1.00 93.44 673 ALA A CA 1
ATOM 5017 C C . ALA A 1 673 ? -46.233 -9.327 10.876 1.00 93.44 673 ALA A C 1
ATOM 5019 O O . ALA A 1 673 ? -45.561 -10.351 10.772 1.00 93.44 673 ALA A O 1
ATOM 5020 N N . GLU A 1 674 ? -46.069 -8.287 10.054 1.00 92.75 674 GLU A N 1
ATOM 5021 C CA . GLU A 1 674 ? -45.074 -8.262 8.975 1.00 92.75 674 GLU A CA 1
ATOM 5022 C C . GLU A 1 674 ? -43.631 -8.263 9.510 1.00 92.75 674 GLU A C 1
ATOM 5024 O O . GLU A 1 674 ? -42.808 -9.035 9.020 1.00 92.75 674 GLU A O 1
ATOM 5029 N N . LEU A 1 675 ? -43.325 -7.464 10.545 1.00 89.62 675 LEU A N 1
ATOM 5030 C CA . LEU A 1 675 ? -42.014 -7.481 11.213 1.00 89.62 675 LEU A CA 1
ATOM 5031 C C . LEU A 1 675 ? -41.741 -8.836 11.865 1.00 89.62 675 LEU A C 1
ATOM 5033 O O . LEU A 1 675 ? -40.653 -9.386 11.710 1.00 89.62 675 LEU A O 1
ATOM 5037 N N . GLN A 1 676 ? -42.731 -9.404 12.558 1.00 88.44 676 GLN A N 1
ATOM 5038 C CA . GLN A 1 676 ? -42.589 -10.714 13.182 1.00 88.44 676 GLN A CA 1
ATOM 5039 C C . GLN A 1 676 ? -42.336 -11.804 12.138 1.00 88.44 676 GLN A C 1
ATOM 5041 O O . GLN A 1 676 ? -41.450 -12.630 12.337 1.00 88.44 676 GLN A O 1
ATOM 5046 N N . ALA A 1 677 ? -43.061 -11.800 11.017 1.00 87.88 677 ALA A N 1
ATOM 5047 C CA . ALA A 1 677 ? -42.841 -12.750 9.931 1.00 87.88 677 ALA A CA 1
ATOM 5048 C C . ALA A 1 677 ? -41.433 -12.609 9.335 1.00 87.88 677 ALA A C 1
ATOM 5050 O O . ALA A 1 677 ? -40.739 -13.612 9.178 1.00 87.88 677 ALA A O 1
ATOM 5051 N N . LEU A 1 678 ? -40.984 -11.375 9.085 1.00 85.31 678 LEU A N 1
ATOM 5052 C CA . LEU A 1 678 ? -39.653 -11.089 8.553 1.00 85.31 678 LEU A CA 1
ATOM 5053 C C . LEU A 1 678 ? -38.549 -11.600 9.492 1.00 85.31 678 LEU A C 1
ATOM 5055 O O . LEU A 1 678 ? -37.655 -12.318 9.048 1.00 85.31 678 LEU A O 1
ATOM 5059 N N . PHE A 1 679 ? -38.662 -11.319 10.792 1.00 80.00 679 PHE A N 1
ATOM 5060 C CA . PHE A 1 679 ? -37.698 -11.757 11.806 1.00 80.00 679 PHE A CA 1
ATOM 5061 C C . PHE A 1 679 ? -37.803 -13.239 12.185 1.00 80.00 679 PHE A C 1
ATOM 5063 O O . PHE A 1 679 ? -36.847 -13.784 12.715 1.00 80.00 679 PHE A O 1
ATOM 5070 N N . THR A 1 680 ? -38.934 -13.902 11.927 1.00 78.75 680 THR A N 1
ATOM 5071 C CA . THR A 1 680 ? -39.064 -15.361 12.116 1.00 78.75 680 THR A CA 1
ATOM 5072 C C . THR A 1 680 ? -38.530 -16.122 10.900 1.00 78.75 680 THR A C 1
ATOM 5074 O O . THR A 1 680 ? -38.055 -17.244 11.033 1.00 78.75 680 THR A O 1
ATOM 5077 N N . SER A 1 681 ? -38.606 -15.518 9.707 1.00 66.81 681 SER A N 1
ATOM 5078 C CA . SER A 1 681 ? -38.113 -16.106 8.455 1.00 66.81 681 SER A CA 1
ATOM 5079 C C . SER A 1 681 ? -36.593 -16.032 8.277 1.00 66.81 681 SER A C 1
ATOM 5081 O O . SER A 1 681 ? -36.051 -16.748 7.441 1.00 66.81 681 SER A O 1
ATOM 5083 N N . ALA A 1 682 ? -35.914 -15.183 9.050 1.00 58.59 682 ALA A N 1
ATOM 5084 C CA . ALA A 1 682 ? -34.467 -15.014 9.032 1.00 58.59 682 ALA A CA 1
ATOM 5085 C C . ALA A 1 682 ? -33.890 -15.391 10.403 1.00 58.59 682 ALA A C 1
ATOM 5087 O O . ALA A 1 682 ? -34.447 -15.002 11.428 1.00 58.59 682 ALA A O 1
ATOM 5088 N N . GLY A 1 683 ? -32.778 -16.129 10.440 1.00 56.31 683 GLY A N 1
ATOM 5089 C CA . GLY A 1 683 ? -32.036 -16.343 11.683 1.00 56.31 683 GLY A CA 1
ATOM 5090 C C . GLY A 1 683 ? -31.594 -15.012 12.305 1.00 56.31 683 GLY A C 1
ATOM 5091 O O . GLY A 1 683 ? -31.437 -14.000 11.612 1.00 56.31 683 GLY A O 1
ATOM 5092 N N . VAL A 1 684 ? -31.399 -14.987 13.626 1.00 50.81 684 VAL A N 1
ATOM 5093 C CA . VAL A 1 684 ? -30.882 -13.802 14.333 1.00 50.81 684 VAL A CA 1
ATOM 5094 C C . VAL A 1 684 ? -29.526 -13.424 13.726 1.00 50.81 684 VAL A C 1
ATOM 5096 O O . VAL A 1 684 ? -28.609 -14.233 13.732 1.00 50.81 684 VAL A O 1
ATOM 5099 N N . GLY A 1 685 ? -29.410 -12.209 13.178 1.00 52.31 685 GLY A N 1
ATOM 5100 C CA . GLY A 1 685 ? -28.183 -11.731 12.522 1.00 52.31 685 GLY A CA 1
ATOM 5101 C C . GLY A 1 685 ? -28.035 -12.083 11.033 1.00 52.31 685 GLY A C 1
ATOM 5102 O O . GLY A 1 685 ? -27.030 -11.719 10.439 1.00 52.31 685 GLY A O 1
ATOM 5103 N N . GLN A 1 686 ? -29.027 -12.727 10.406 1.00 62.22 686 GLN A N 1
ATOM 5104 C CA . GLN A 1 686 ? -28.955 -13.204 9.010 1.00 62.22 686 GLN A CA 1
ATOM 5105 C C . GLN A 1 686 ? -29.863 -12.438 8.030 1.00 62.22 686 GLN A C 1
ATOM 5107 O O . GLN A 1 686 ? -30.220 -12.943 6.965 1.00 62.22 686 GLN A O 1
ATOM 5112 N N . LEU A 1 687 ? -30.288 -11.219 8.374 1.00 70.44 687 LEU A N 1
ATOM 5113 C CA . LEU A 1 687 ? -31.092 -10.403 7.462 1.00 70.44 687 LEU A CA 1
ATOM 5114 C C . LEU A 1 687 ? -30.203 -9.838 6.348 1.00 70.44 687 LEU A C 1
ATOM 5116 O O . LEU A 1 687 ? -29.267 -9.088 6.612 1.00 70.44 687 LEU A O 1
ATOM 5120 N N . SER A 1 688 ? -30.535 -10.147 5.096 1.00 78.38 688 SER A N 1
ATOM 5121 C CA . SER A 1 688 ? -29.915 -9.510 3.930 1.00 78.38 688 SER A CA 1
ATOM 5122 C C . SER A 1 688 ? -30.194 -8.001 3.894 1.00 78.38 688 SER A C 1
ATOM 5124 O O . SER A 1 688 ? -31.189 -7.523 4.445 1.00 78.38 688 SER A O 1
ATOM 5126 N N . ALA A 1 689 ? -29.369 -7.239 3.168 1.00 74.31 689 ALA A N 1
ATOM 5127 C CA . ALA A 1 689 ? -29.569 -5.797 2.976 1.00 74.31 689 ALA A CA 1
ATOM 5128 C C . ALA A 1 689 ? -30.980 -5.453 2.450 1.00 74.31 689 ALA A C 1
ATOM 5130 O O . ALA A 1 689 ? -31.600 -4.494 2.906 1.00 74.31 689 ALA A O 1
ATOM 5131 N N . ALA A 1 690 ? -31.529 -6.280 1.553 1.00 75.94 690 ALA A N 1
ATOM 5132 C CA . ALA A 1 690 ? -32.891 -6.117 1.046 1.00 75.94 690 ALA A CA 1
ATOM 5133 C C . ALA A 1 690 ? -33.954 -6.324 2.139 1.00 75.94 690 ALA A C 1
ATOM 5135 O O . ALA A 1 690 ? -34.926 -5.572 2.213 1.00 75.94 690 ALA A O 1
ATOM 5136 N N . GLN A 1 691 ? -33.761 -7.310 3.020 1.00 81.44 691 GLN A N 1
ATOM 5137 C CA . GLN A 1 691 ? -34.657 -7.547 4.154 1.00 81.44 691 GLN A CA 1
ATOM 5138 C C . GLN A 1 691 ? -34.543 -6.444 5.212 1.00 81.44 691 GLN A C 1
ATOM 5140 O O . GLN A 1 691 ? -35.552 -6.080 5.807 1.00 81.44 691 GLN A O 1
ATOM 5145 N N . LEU A 1 692 ? -33.358 -5.863 5.426 1.00 83.31 692 LEU A N 1
ATOM 5146 C CA . LEU A 1 692 ? -33.187 -4.699 6.304 1.00 83.31 692 LEU A CA 1
ATOM 5147 C C . LEU A 1 692 ? -33.912 -3.463 5.758 1.00 83.31 692 LEU A C 1
ATOM 5149 O O . LEU A 1 692 ? -34.589 -2.761 6.512 1.00 83.31 692 LEU A O 1
ATOM 5153 N N . GLU A 1 693 ? -33.834 -3.226 4.449 1.00 83.00 693 GLU A N 1
ATOM 5154 C CA . GLU A 1 693 ? -34.570 -2.138 3.801 1.00 83.00 693 GLU A CA 1
ATOM 5155 C C . GLU A 1 693 ? -36.089 -2.365 3.888 1.00 83.00 693 GLU A C 1
ATOM 5157 O O . GLU A 1 693 ? -36.853 -1.449 4.202 1.00 83.00 693 GLU A O 1
ATOM 5162 N N . GLN A 1 694 ? -36.536 -3.614 3.733 1.00 87.75 694 GLN A N 1
ATOM 5163 C CA . GLN A 1 694 ? -37.929 -3.994 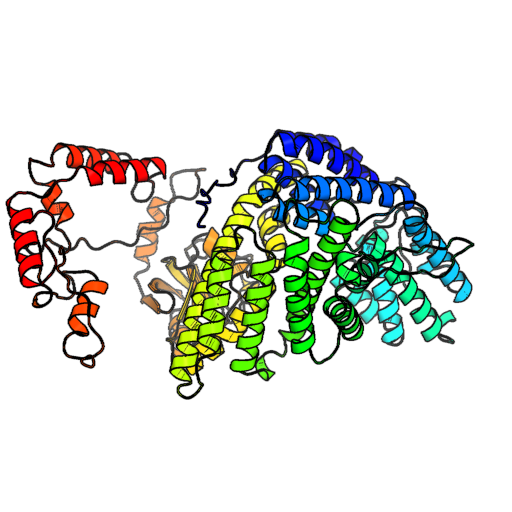3.955 1.00 87.75 694 GLN A CA 1
ATOM 5164 C C . GLN A 1 694 ? -38.357 -3.791 5.418 1.00 87.75 694 GLN A C 1
ATOM 5166 O O . GLN A 1 694 ? -39.426 -3.232 5.666 1.00 87.75 694 GLN A O 1
ATOM 5171 N N . ALA A 1 695 ? -37.531 -4.182 6.394 1.00 87.50 695 ALA A N 1
ATOM 5172 C CA . ALA A 1 695 ? -37.798 -3.971 7.817 1.00 87.50 695 ALA A CA 1
ATOM 5173 C C . ALA A 1 695 ? -37.963 -2.479 8.133 1.00 87.50 695 ALA A C 1
ATOM 5175 O O . ALA A 1 695 ? -38.911 -2.089 8.818 1.00 87.50 695 ALA A O 1
ATOM 5176 N N . ARG A 1 696 ? -37.088 -1.632 7.573 1.00 89.19 696 ARG A N 1
ATOM 5177 C CA . ARG A 1 696 ? -37.171 -0.170 7.684 1.00 89.19 696 ARG A CA 1
ATOM 5178 C C . ARG A 1 696 ? -38.481 0.353 7.092 1.00 89.19 696 ARG A C 1
ATOM 5180 O O . ARG A 1 696 ? -39.172 1.132 7.748 1.00 89.19 696 ARG A O 1
ATOM 5187 N N . ALA A 1 697 ? -38.868 -0.111 5.904 1.00 90.19 697 ALA A N 1
ATOM 5188 C CA . ALA A 1 697 ? -40.125 0.284 5.270 1.00 90.19 697 ALA A CA 1
ATOM 5189 C C . ALA A 1 697 ? -41.364 -0.113 6.098 1.00 90.19 697 ALA A C 1
ATOM 5191 O O . ALA A 1 697 ? -42.322 0.660 6.187 1.00 90.19 697 ALA A O 1
ATOM 5192 N N . ILE A 1 698 ? -41.349 -1.286 6.743 1.00 92.50 698 ILE A N 1
ATOM 5193 C CA . ILE A 1 698 ? -42.440 -1.731 7.624 1.00 92.50 698 ILE A CA 1
ATOM 5194 C C . ILE A 1 698 ? -42.466 -0.905 8.916 1.00 92.50 698 ILE A C 1
ATOM 5196 O O . ILE A 1 698 ? -43.532 -0.439 9.319 1.00 92.50 698 ILE A O 1
ATOM 5200 N N . ALA A 1 699 ? -41.311 -0.655 9.539 1.00 91.31 699 ALA A N 1
ATOM 5201 C CA . ALA A 1 699 ? -41.213 0.156 10.753 1.00 91.31 699 ALA A CA 1
ATOM 5202 C C . ALA A 1 699 ? -41.760 1.581 10.544 1.00 91.31 699 ALA A C 1
ATOM 5204 O O . ALA A 1 699 ? -42.458 2.106 11.409 1.00 91.31 699 ALA A O 1
ATOM 5205 N N . MET A 1 700 ? -41.551 2.171 9.362 1.00 91.94 700 MET A N 1
ATOM 5206 C CA . MET A 1 700 ? -42.098 3.488 8.997 1.00 91.94 700 MET A CA 1
ATOM 5207 C C . MET A 1 700 ? -43.634 3.529 8.893 1.00 91.94 700 MET A C 1
ATOM 5209 O O . MET A 1 700 ? -44.218 4.613 8.833 1.00 91.94 700 MET A O 1
ATOM 5213 N N . ARG A 1 701 ? -44.315 2.375 8.880 1.00 93.50 701 ARG A N 1
ATOM 5214 C CA . ARG A 1 701 ? -45.786 2.284 8.909 1.00 93.50 701 ARG A CA 1
ATOM 5215 C C . ARG A 1 701 ? -46.358 2.243 10.326 1.00 93.50 701 ARG A C 1
ATOM 5217 O O . ARG A 1 701 ? -47.575 2.382 10.459 1.00 93.50 701 ARG A O 1
ATOM 5224 N N . VAL A 1 702 ? -45.525 2.060 11.355 1.00 92.31 702 VAL A N 1
ATOM 5225 C CA . VAL A 1 702 ? -45.949 2.072 12.762 1.00 92.31 702 VAL A CA 1
ATOM 5226 C C . VAL A 1 702 ? -46.402 3.480 13.138 1.00 92.31 702 VAL A C 1
ATOM 5228 O O . VAL A 1 702 ? -45.709 4.465 12.884 1.00 92.31 702 VAL A O 1
ATOM 5231 N N . ARG A 1 703 ? -47.590 3.587 13.733 1.00 89.62 703 ARG A N 1
ATOM 5232 C CA . ARG A 1 703 ? -48.201 4.861 14.118 1.00 89.62 703 ARG A CA 1
ATOM 5233 C C . ARG A 1 703 ? -48.276 4.991 15.639 1.00 89.62 703 ARG A C 1
ATOM 5235 O O . ARG A 1 703 ? -48.579 4.008 16.316 1.00 89.62 703 ARG A O 1
ATOM 5242 N N . PRO A 1 704 ? -48.053 6.196 16.192 1.00 89.25 704 PRO A N 1
ATOM 5243 C CA . PRO A 1 704 ? -48.325 6.444 17.598 1.00 89.25 704 PRO A CA 1
ATOM 5244 C C . PRO A 1 704 ? -49.832 6.355 17.860 1.00 89.25 704 PRO A C 1
ATOM 5246 O O . PRO A 1 704 ? -50.642 6.837 17.062 1.00 89.25 704 PRO A O 1
ATOM 5249 N N . THR A 1 705 ? -50.204 5.781 19.001 1.00 90.00 705 THR A N 1
ATOM 5250 C CA . THR A 1 705 ? -51.579 5.829 19.511 1.00 90.00 705 THR A CA 1
ATOM 5251 C C . THR A 1 705 ? -51.953 7.262 19.904 1.00 90.00 705 THR A C 1
ATOM 5253 O O . THR A 1 705 ? -51.086 8.119 20.092 1.00 90.00 705 THR A O 1
ATOM 5256 N N . ASN A 1 706 ? -53.248 7.549 20.075 1.00 88.62 706 ASN A N 1
ATOM 5257 C CA . ASN A 1 706 ? -53.690 8.876 20.528 1.00 88.62 706 ASN A CA 1
ATOM 5258 C C . ASN A 1 706 ? -53.116 9.238 21.910 1.00 88.62 706 ASN A C 1
ATOM 5260 O O . ASN A 1 706 ? -52.778 10.393 22.152 1.00 88.62 706 ASN A O 1
ATOM 5264 N N . THR A 1 707 ? -52.973 8.251 22.800 1.00 89.69 707 THR A N 1
ATOM 5265 C CA . THR A 1 707 ? -52.375 8.426 24.130 1.00 89.69 707 THR A CA 1
ATOM 5266 C C . THR A 1 707 ? -50.874 8.684 24.047 1.00 89.69 707 THR A C 1
ATOM 5268 O O . THR A 1 707 ? -50.386 9.599 24.708 1.00 89.69 707 THR A O 1
ATOM 5271 N N . ALA A 1 708 ? -50.152 7.951 23.193 1.00 90.25 708 ALA A N 1
ATOM 5272 C CA . ALA A 1 708 ? -48.732 8.188 22.959 1.00 90.25 708 ALA A CA 1
ATOM 5273 C C . ALA A 1 708 ? -48.487 9.568 22.339 1.00 90.25 708 ALA A C 1
ATOM 5275 O O . ALA A 1 708 ? -47.624 10.305 22.804 1.00 90.25 708 ALA A O 1
ATOM 5276 N N . ARG A 1 709 ? -49.289 9.956 21.338 1.00 90.81 709 ARG A N 1
ATOM 5277 C CA . ARG A 1 709 ? -49.203 11.278 20.709 1.00 90.81 709 ARG A CA 1
ATOM 5278 C C . ARG A 1 709 ? -49.411 12.398 21.728 1.00 90.81 709 ARG A C 1
ATOM 5280 O O . ARG A 1 709 ? -48.559 13.272 21.821 1.00 90.81 709 ARG A O 1
ATOM 5287 N N . ALA A 1 710 ? -50.474 12.336 22.531 1.00 91.31 710 ALA A N 1
ATOM 5288 C CA . ALA A 1 710 ? -50.745 13.354 23.547 1.00 91.31 710 ALA A CA 1
ATOM 5289 C C . ALA A 1 710 ? -49.612 13.466 24.587 1.00 91.31 710 ALA A C 1
ATOM 5291 O O . ALA A 1 710 ? -49.247 14.567 24.991 1.00 91.31 710 ALA A O 1
ATOM 5292 N N . ALA A 1 711 ? -49.024 12.339 24.998 1.00 92.31 711 ALA A N 1
ATOM 5293 C CA . ALA A 1 711 ? -47.895 12.326 25.927 1.00 92.31 711 ALA A CA 1
ATOM 5294 C C . ALA A 1 711 ? -46.613 12.914 25.312 1.00 92.31 711 ALA A C 1
ATOM 5296 O O . ALA A 1 711 ? -45.902 13.661 25.982 1.00 92.31 711 ALA A O 1
ATOM 5297 N N . ILE A 1 712 ? -46.336 12.623 24.036 1.00 91.38 712 ILE A N 1
ATOM 5298 C CA . ILE A 1 712 ? -45.213 13.212 23.295 1.00 91.38 712 ILE A CA 1
ATOM 5299 C C . ILE A 1 712 ? -45.387 14.729 23.196 1.00 91.38 712 ILE A C 1
ATOM 5301 O O . ILE A 1 712 ? -44.471 15.468 23.543 1.00 91.38 712 ILE A O 1
ATOM 5305 N N . GLU A 1 713 ? -46.566 15.199 22.790 1.00 92.06 713 GLU A N 1
ATOM 5306 C CA . GLU A 1 713 ? -46.872 16.631 22.681 1.00 92.06 713 GLU A CA 1
ATOM 5307 C C . GLU A 1 713 ? -46.735 17.344 24.034 1.00 92.06 713 GLU A C 1
ATOM 5309 O O . GLU A 1 713 ? -46.144 18.422 24.105 1.00 92.06 713 GLU A O 1
ATOM 5314 N N . ALA A 1 714 ? -47.202 16.721 25.121 1.00 92.06 714 ALA A N 1
ATOM 5315 C CA . ALA A 1 714 ? -47.061 17.255 26.473 1.00 92.06 714 ALA A CA 1
ATOM 5316 C C . ALA A 1 714 ? -45.590 17.345 26.922 1.00 92.06 714 ALA A C 1
ATOM 5318 O O . ALA A 1 714 ? -45.169 18.386 27.431 1.00 92.06 714 ALA A O 1
ATOM 5319 N N . ALA A 1 715 ? -44.793 16.295 26.697 1.00 92.75 715 ALA A N 1
ATOM 5320 C CA . ALA A 1 715 ? -43.368 16.287 27.034 1.00 92.75 715 ALA A CA 1
ATOM 5321 C C . ALA A 1 715 ? -42.579 17.313 26.203 1.00 92.75 715 ALA A C 1
ATOM 5323 O O . ALA A 1 715 ? -41.710 18.007 26.730 1.00 92.75 715 ALA A O 1
ATOM 5324 N N . MET A 1 716 ? -42.914 17.457 24.917 1.00 91.88 716 MET A N 1
ATOM 5325 C CA . MET A 1 716 ? -42.337 18.472 24.034 1.00 91.88 716 MET A CA 1
ATOM 5326 C C . MET A 1 716 ? -42.672 19.886 24.514 1.00 91.88 716 MET A C 1
ATOM 5328 O O . MET A 1 716 ? -41.762 20.699 24.678 1.00 91.88 716 MET A O 1
ATOM 5332 N N . ALA A 1 717 ? -43.945 20.163 24.815 1.00 90.88 717 ALA A N 1
ATOM 5333 C CA . ALA A 1 717 ? -44.384 21.461 25.321 1.00 90.88 717 ALA A CA 1
ATOM 5334 C C . ALA A 1 717 ? -43.691 21.826 26.643 1.00 90.88 717 ALA A C 1
ATOM 5336 O O . ALA A 1 717 ? -43.196 22.943 26.788 1.00 90.88 717 ALA A O 1
ATOM 5337 N N . PHE A 1 718 ? -43.586 20.875 27.576 1.00 90.62 718 PHE A N 1
ATOM 5338 C CA . PHE A 1 718 ? -42.865 21.064 28.835 1.00 90.62 718 PHE A CA 1
ATOM 5339 C C . PHE A 1 718 ? -41.373 21.349 28.613 1.00 90.62 718 PHE A C 1
ATOM 5341 O O . PHE A 1 718 ? -40.795 22.240 29.234 1.00 90.62 718 PHE A O 1
ATOM 5348 N N . ALA A 1 719 ? -40.736 20.612 27.702 1.00 87.25 719 ALA A N 1
ATOM 5349 C CA . ALA A 1 719 ? -39.319 20.764 27.405 1.00 87.25 719 ALA A CA 1
ATOM 5350 C C . ALA A 1 719 ? -38.985 22.015 26.573 1.00 87.25 719 ALA A C 1
ATOM 5352 O O . ALA A 1 719 ? -37.802 22.313 26.396 1.00 87.25 719 ALA A O 1
ATOM 5353 N N . GLY A 1 720 ? -39.990 22.734 26.061 1.00 87.94 720 GLY A N 1
ATOM 5354 C CA . GLY A 1 720 ? -39.809 23.855 25.137 1.00 87.94 720 GLY A CA 1
ATOM 5355 C C . GLY A 1 720 ? -39.449 23.422 23.712 1.00 87.94 720 GLY A C 1
ATOM 5356 O O . GLY A 1 720 ? -38.886 24.209 22.954 1.00 87.94 720 GLY A O 1
ATOM 5357 N N . VAL A 1 721 ? -39.742 22.171 23.346 1.00 87.88 721 VAL A N 1
ATOM 5358 C CA . VAL A 1 721 ? -39.570 21.648 21.988 1.00 87.88 721 VAL A CA 1
ATOM 5359 C C . VAL A 1 721 ? -40.822 21.999 21.165 1.00 87.88 721 VAL A C 1
ATOM 5361 O O . VAL A 1 721 ? -41.930 21.685 21.601 1.00 87.88 721 VAL A O 1
ATOM 5364 N N . PRO A 1 722 ? -40.692 22.624 19.978 1.00 86.69 722 PRO A N 1
ATOM 5365 C CA . PRO A 1 722 ? -41.842 22.948 19.134 1.00 86.69 722 PRO A CA 1
ATOM 5366 C C . PRO A 1 722 ? -42.635 21.699 18.732 1.00 86.69 722 PRO A C 1
ATOM 5368 O O . PRO A 1 722 ? -42.075 20.767 18.154 1.00 86.69 722 PRO A O 1
ATOM 5371 N N . VAL A 1 723 ? -43.939 21.691 19.009 1.00 82.31 723 VAL A N 1
ATOM 5372 C CA . VAL A 1 723 ? -44.838 20.592 18.632 1.00 82.31 723 VAL A CA 1
ATOM 5373 C C . VAL A 1 723 ? -45.169 20.688 17.130 1.00 82.31 723 VAL A C 1
ATOM 5375 O O . VAL A 1 723 ? -45.614 21.748 16.683 1.00 82.31 723 VAL A O 1
ATOM 5378 N N . PRO A 1 724 ? -44.970 19.628 16.322 1.00 68.69 724 PRO A N 1
ATOM 5379 C CA . PRO A 1 724 ? -45.263 19.663 14.892 1.00 68.69 724 PRO A CA 1
ATOM 5380 C C . PRO A 1 724 ? -46.776 19.731 14.645 1.00 68.69 724 PRO A C 1
ATOM 5382 O O . PRO A 1 724 ? -47.499 18.806 15.006 1.00 68.69 724 PRO A O 1
ATOM 5385 N N . GLY A 1 725 ? -47.248 20.797 13.991 1.00 61.06 725 GLY A N 1
ATOM 5386 C CA . GLY A 1 725 ? -48.663 20.967 13.629 1.00 61.06 725 GLY A CA 1
ATOM 5387 C C . GLY A 1 725 ? -49.499 21.843 14.570 1.00 61.06 725 GLY A C 1
ATOM 5388 O O . GLY A 1 725 ? -50.724 21.745 14.524 1.00 61.06 725 GLY A O 1
ATOM 5389 N N . GLY A 1 726 ? -48.856 22.681 15.392 1.00 42.88 726 GLY A N 1
ATOM 5390 C CA . GLY A 1 726 ? -49.488 23.845 16.030 1.00 42.88 726 GLY A CA 1
ATOM 5391 C C . GLY A 1 726 ? -49.597 25.043 15.095 1.00 42.88 726 GLY A C 1
ATOM 5392 O O . GLY A 1 726 ? -48.623 25.276 14.340 1.00 42.88 726 GLY A O 1
#

Radius of gyration: 30.49 Å; chains: 1; bounding box: 97×62×68 Å

pLDDT: mean 85.16, std 13.96, range [23.02, 97.81]

Secondary structure (DSSP, 8-state):
---------------HHHHHHHHHHHHHHTTBHHHHHHHHHHHHHHHHHH-HHHHHHHHHHHHHHHTT-S--BSS----HHHHHHHHHHHHHHHHHHHHH-GGGHHHHHHHHHTS----STTHHHHHHHHHHHHHHHTT--SHHHHHHHHHHHH---THHHHHHHHHHHHHHTTS-HHHHHHHHHHTT--HHHHHHSSS---S----GGGGGSHHHHHHHHHHHHHHHHHHH-TT-HHHHHHHHHEEEEEEETTEEEEEE--HHHHH-HHHHHHHHHHHHHTT-S-HHHHHHHHHHHHHHHTTTTSTT-S--HHHHHHHHHHHHHHHHHHHHHHHHHGGGGGGGHHHHHHHHHHHHHHHHHTTSTTTHHHHHHHHHHHHHHTS-TT-HHHHHHHHHHHHHHHHHHHHHHHHHHHHHHHHHHHHHHHHHT--HHHHHTHHHHHHHTSTHHHHHHHHHHHHHHHHHHHT--SEEEEE---EEEEEEEEEEGGGGTT-EEEEEEEEEEEE--S-PPPPEEEEEEEESS---TTSHHHHHHHHHT-EEEEE--HHHHHHHHHTTTSEEEEEEEETTEEEEEE--THHHHHHHTTTSS--S-------------PPP-S-S-EETTS--TTTS-HHHHHHHHHTTTS-TTSPPPP-EEPPTTHHHHHHTSGGGHHHHHHHHHHHHHS-TT---HHHHHHHHHHHTT----HHHHHHHHHHHHHHTPPPTT-

InterPro domains:
  IPR054481 Alpha-glucan water dikinase, phosphohistidine-like domain [PF22973] (470-579)

Organism: NCBI:txid676789

Sequence (726 aa):
MLGAGGQRTAAAGVANSVVDAVAAREPDAERSFMHRYNIASELLQKAVTEGPAEVTAVAVWLRYAAAKLLLWNNDYNVKPRELSAAQMRLTDQAIGILSSCADLREIMRLIMVGVGRGGEGDVGQRIRDEILVIQRNNDQMGGMMEEWHQKLHNNTCPDDVAICQALMDHIESGFDMAVYWDTLRAHGIDHARLSSYDRSIVSEPDLKAAHGKPKKLYDDLAKYLRSLKAVHSGADLESAVEACLGYSLHQVKGNSASKDGVHAVVSDTALANALRDLVASMGAADVETHMTGCVDCRLRLMPLLRPGGELAGDALKDVVYLDLALENAFRADVERTLAYTGAWGMSGLARLVGLAIENCALSLPDNDEMVYCARDWLAASSSADDDAQGWALRIKAAGDRTAVALAEATGHTHALLQPSAEAIGSALRIDGKAIATFTEEVVRAGPGAPLSQLLARLDPVLRAAADLGAWQVIAPYEATGCVICVDFLETVMEEVYAEPAIIVAGRVSGEEEIPEGAVAVVTPDMPDVLSHVAVRARNEGVCFATCFDEGALSSLRAMAGSTVCLRPSGPNDLLVEEVSPAVIDARGTAAITGGNSSPEAAAVPRIERVSWCGSWALPWDEYREGMVGAKSNNVASLRGRLPDWIRLPVSAALPFGVFDELLKDPCNATPAAELQALFTSAGVGQLSAAQLEQARAIAMRVRPTNTARAAIEAAMAFAGVPVPGG